Protein AF-A0A135S7C6-F1 (afdb_monomer_lite)

Radius of gyration: 35.67 Å; chains: 1; bounding box: 82×83×127 Å

Sequence (512 aa):
MIELTESDAQELVSLLWGPPKLNAYGHVGRSLARGPCGTSAYTNYCHRQWGLIAGYFNGHYIALNSLAELSSLIQYLLKTDAITRDQMDAYFESNKRQVLDQKAVDTTINLTLRLLLMLRFGPVEGEESLDHYLPWDSGSLKDCVRAHLEDSPHLNIGGIRFPKSFNAWSLVTIGGIKIELTDNLADHLLLIEDENDLRVLIFHHVSFLRCHQRRVMELLADNSFYPQGFLKETEDTLQLLFPEAEFGGLGCSKRRRSSWLQKLLSKQPCLPADWRLGASGTLHAEARRIERFNFWRNRLVVLKQAYDDATPRTLSQWWYDRRNRVIWCTFWLAILVLVLGALTQLQNDVGNGTEASDDSTQMTSQHPLLSKNSKKGPTQHIAAEENPRTDDSQDTKPIRRTWHTKCGAKPCRPSGAEDQRRPNWSLHENARVRTNVSECGGTSGFFNGALRCGSALAEVQQQQHKALWLSTQKPQSRCLGWTLTLLRLRLRPLEPFSDLGALVAAFSVTWD

Organism: NCBI:txid703756

Secondary structure (DSSP, 8-state):
-----HHHHHHHHHHHH-S----------S-GGGSSP--HHHHHHHHHHHHHHHHTTTTTT---SSHHHHHHHHHHHHH-TT-BHHHHHHHHHHH-SS---HHHHHHHHHHHHHHHH-S-BS--TT-S-GGG-B---SSBHHHHHHHHHH----------B--TT-SHHHHHHTT--EEEEES-GGGTT-EEE-SS-EEEEEE--HHHHHHHHHHHHHH-TTT-SSPTTHHHHHHHHHHHHS-HHHHSSSSTTHHHHHHHHHHHHHH-TT----GGGGGS----TTTTBGGG-SSSHHHHHHHHHHHHH----SHHHHHH--S-HHHHHHHHHHHHHHHHHHHHHHHHHHHHHSTTSS-------------------------------------PPP-----------PPPP--------------------------------------------S-SSSSSSSSSSSS-------GGGHHHHHTT---SPPPPP--HHHHHHHHHTT--

Foldseek 3Di:
DDQCDLVLLVVLVCLQQNDQPPPPPPDPDPQPLPHGQPCVLLSLVLNVLCCQLCVVPVNQQALDPDSVVLSVVLVVLLVDQWDAPVNLVVVSVVPDPDDHDVRSSQSNVQSSCCSNPLARADDGPPDPCRPGHQYRPTTGLLVSLCCLLQVDDDDPDFDDFDDLCQAQVLCCQQLVEAEDEGSHPSQALPWDDDPPHIYGYHHFSLSCLVSNVVRSCVSCVPRDSDDPCSSVLSLLVLLSHQPLVQLPPDDDNSCVNVVVVVVNCVVPPSGNGDSCSNVSHHDDRVCRTLVVRNRCSVSVVVSVVSSVPRDDPDPSSLVVDCVDVVVSVVVVVVVVVVVVVVVVVVVVVVVVVVVPPPPPDDDDDDDDDDDDDDDDDDDDDDDDDDDDDDDDDDDDDDDDDDDDDDPDDDDDDDDDDDDDDDDDDDDDDDDDDDDDDDDDDDDDDDDDDDDDDDDDDDPPPPPPVVVVPPPDDDDDPPPVVPVVVVVVPDDDDDDDDDCPVVVVVVVVVPPD

pLDDT: mean 71.99, std 25.56, range [25.25, 98.12]

Structure (mmCIF, N/CA/C/O backbone):
data_AF-A0A135S7C6-F1
#
_entry.id   AF-A0A135S7C6-F1
#
loop_
_atom_site.group_PDB
_atom_site.id
_atom_site.type_symbol
_atom_site.label_atom_id
_atom_site.label_alt_id
_atom_site.label_comp_id
_atom_site.label_asym_id
_atom_site.label_entity_id
_atom_site.label_seq_id
_atom_site.pdbx_PDB_ins_code
_atom_site.Cartn_x
_atom_site.Cartn_y
_atom_site.Cartn_z
_atom_site.occupancy
_atom_site.B_iso_or_equiv
_atom_site.auth_seq_id
_atom_site.auth_comp_id
_atom_site.auth_asym_id
_atom_site.auth_atom_id
_atom_site.pdbx_PDB_model_num
ATOM 1 N N . MET A 1 1 ? -21.216 18.027 16.366 1.00 65.56 1 MET A N 1
ATOM 2 C CA . MET A 1 1 ? -20.475 17.101 15.488 1.00 65.56 1 MET A CA 1
ATOM 3 C C . MET A 1 1 ? -19.111 16.900 16.119 1.00 65.56 1 MET A C 1
ATOM 5 O O . MET A 1 1 ? -18.513 17.894 16.508 1.00 65.56 1 MET A O 1
ATOM 9 N N . ILE A 1 2 ? -18.682 15.657 16.333 1.00 77.38 2 ILE A N 1
ATOM 10 C CA . ILE A 1 2 ? -17.368 15.378 16.925 1.00 77.38 2 ILE A CA 1
ATOM 11 C C . ILE A 1 2 ? -16.341 15.510 15.801 1.00 77.38 2 ILE A C 1
ATOM 13 O O . ILE A 1 2 ? -16.316 14.692 14.881 1.00 77.38 2 ILE A O 1
ATOM 17 N N . GLU A 1 3 ? -15.546 16.572 15.839 1.00 85.75 3 GLU A N 1
ATOM 18 C CA . GLU A 1 3 ? -14.396 16.725 14.951 1.00 85.75 3 GLU A CA 1
ATOM 19 C C . GLU A 1 3 ? -13.206 15.986 15.562 1.00 85.75 3 GLU A C 1
ATOM 21 O O . GLU A 1 3 ? -12.926 16.140 16.750 1.00 85.75 3 GLU A O 1
ATOM 26 N N . LEU A 1 4 ? -12.515 15.174 14.759 1.00 88.50 4 LEU A N 1
ATOM 27 C CA . LEU A 1 4 ? -11.246 14.581 15.164 1.00 88.50 4 LEU A CA 1
ATOM 28 C C . LEU A 1 4 ? -10.189 15.689 15.133 1.00 88.50 4 LEU A C 1
ATOM 30 O O . LEU A 1 4 ? -9.843 16.186 14.063 1.00 88.50 4 LEU A O 1
ATOM 34 N N . THR A 1 5 ? -9.690 16.109 16.292 1.00 91.81 5 THR A N 1
ATOM 35 C CA . THR A 1 5 ? -8.615 17.102 16.359 1.00 91.81 5 THR A CA 1
ATOM 36 C C . THR A 1 5 ? -7.255 16.449 16.108 1.00 91.81 5 THR A C 1
ATOM 38 O O . THR A 1 5 ? -7.086 15.229 16.170 1.00 91.81 5 THR A O 1
ATOM 41 N N . GLU A 1 6 ? -6.235 17.261 15.830 1.00 89.38 6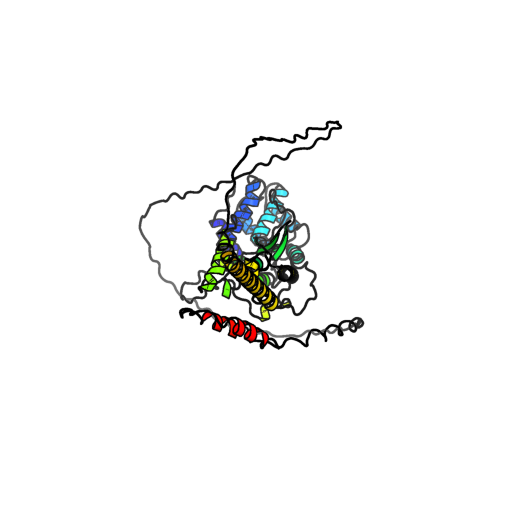 GLU A N 1
ATOM 42 C CA . GLU A 1 6 ? -4.860 16.764 15.692 1.00 89.38 6 GLU A CA 1
ATOM 43 C C . GLU A 1 6 ? -4.355 16.091 16.980 1.00 89.38 6 GLU A C 1
ATOM 45 O O . GLU A 1 6 ? -3.629 15.099 16.914 1.00 89.38 6 GLU A O 1
ATOM 50 N N . SER A 1 7 ? -4.777 16.591 18.148 1.00 90.62 7 SER A N 1
ATOM 51 C CA . SER A 1 7 ? -4.456 15.988 19.447 1.00 90.62 7 SER A CA 1
ATOM 52 C C . SER A 1 7 ? -5.043 14.584 19.564 1.00 90.62 7 SER A C 1
ATOM 54 O O . SER A 1 7 ? -4.368 13.667 20.023 1.00 90.62 7 SER A O 1
ATOM 56 N N . ASP A 1 8 ? -6.268 14.395 19.083 1.00 91.00 8 ASP A N 1
ATOM 57 C CA . ASP A 1 8 ? -6.970 13.115 19.155 1.00 91.00 8 ASP A CA 1
ATOM 58 C C . ASP A 1 8 ? -6.323 12.063 18.255 1.00 91.00 8 ASP A C 1
ATOM 60 O O . ASP A 1 8 ? -6.111 10.916 18.648 1.00 91.00 8 ASP A O 1
ATOM 64 N N . ALA A 1 9 ? -5.927 12.460 17.045 1.00 90.69 9 ALA A N 1
ATOM 65 C CA . ALA A 1 9 ? -5.184 11.576 16.159 1.00 90.69 9 ALA A CA 1
ATOM 66 C C . ALA A 1 9 ? -3.809 11.202 16.747 1.00 90.69 9 ALA A C 1
ATOM 68 O O . ALA A 1 9 ? -3.354 10.066 16.591 1.00 90.69 9 ALA A O 1
ATOM 69 N N . GLN A 1 10 ? -3.150 12.125 17.459 1.00 89.81 10 GLN A N 1
ATOM 70 C CA . GLN A 1 10 ? -1.916 11.838 18.197 1.00 89.81 10 GLN A CA 1
ATOM 71 C C . GLN A 1 10 ? -2.148 10.926 19.409 1.00 89.81 10 GLN A C 1
ATOM 73 O O . GLN A 1 10 ? -1.293 10.086 19.710 1.00 89.81 10 GLN A O 1
ATOM 78 N N . GLU A 1 11 ? -3.294 11.038 20.079 1.00 91.06 11 GLU A N 1
ATOM 79 C CA . GLU A 1 11 ? -3.702 10.124 21.145 1.00 91.06 11 GLU A CA 1
ATOM 80 C C . GLU A 1 11 ? -3.913 8.710 20.594 1.00 91.06 11 GLU A C 1
ATOM 82 O O . GLU A 1 11 ? -3.349 7.765 21.139 1.00 91.06 11 GLU A O 1
ATOM 87 N N . LEU A 1 12 ? -4.607 8.556 19.461 1.00 91.31 12 LEU A N 1
ATOM 88 C CA . LEU A 1 12 ? -4.783 7.261 18.789 1.00 91.31 12 LEU A CA 1
ATOM 89 C C . LEU A 1 12 ? -3.444 6.640 18.375 1.00 91.31 12 LEU A C 1
ATOM 91 O O . LEU A 1 12 ? -3.192 5.458 18.612 1.00 91.31 12 LEU A O 1
ATOM 95 N N . VAL A 1 13 ? -2.541 7.443 17.814 1.00 91.38 13 VAL A N 1
ATOM 96 C CA . VAL A 1 13 ? -1.159 7.030 17.525 1.00 91.38 13 VAL A CA 1
ATOM 97 C C . VAL A 1 13 ? -0.450 6.549 18.794 1.00 91.38 13 VAL A C 1
ATOM 99 O O . VAL A 1 13 ? 0.225 5.517 18.778 1.00 91.38 13 VAL A O 1
ATOM 102 N N . SER A 1 14 ? -0.614 7.277 19.899 1.00 90.44 14 SER A N 1
ATOM 103 C CA . SER A 1 14 ? 0.000 6.947 21.187 1.00 90.44 14 SER A CA 1
ATOM 104 C C . SER A 1 14 ? -0.619 5.706 21.826 1.00 90.44 14 SER A C 1
ATOM 106 O O . SER A 1 14 ? 0.081 4.925 22.470 1.00 90.44 14 SER A O 1
ATOM 108 N N . LEU A 1 15 ? -1.908 5.474 21.608 1.00 90.81 15 LEU A N 1
ATOM 109 C CA . LEU A 1 15 ? -2.602 4.269 22.025 1.00 90.81 15 LEU A CA 1
ATOM 110 C C . LEU A 1 15 ? -2.025 3.053 21.288 1.00 90.81 15 LEU A C 1
ATOM 112 O O . LEU A 1 15 ? -1.513 2.123 21.919 1.00 90.81 15 LEU A O 1
ATOM 116 N N . LEU A 1 16 ? -2.015 3.109 19.954 1.00 89.88 16 LEU A N 1
ATOM 117 C CA . LEU A 1 16 ? -1.585 2.008 19.092 1.00 89.88 16 LEU A CA 1
ATOM 118 C C . LEU A 1 16 ? -0.085 1.715 19.219 1.00 89.88 16 LEU A C 1
ATOM 120 O O . LEU A 1 16 ? 0.316 0.564 19.392 1.00 89.88 16 LEU A O 1
ATOM 124 N N . TRP A 1 17 ? 0.765 2.744 19.183 1.00 89.31 17 TRP A N 1
ATOM 125 C CA . TRP A 1 17 ? 2.227 2.584 19.077 1.00 89.31 17 TRP A CA 1
ATOM 126 C C . TRP A 1 17 ? 3.032 3.228 20.197 1.00 89.31 17 TRP A C 1
ATOM 128 O O . TRP A 1 17 ? 4.257 3.079 20.252 1.00 89.31 17 TRP A O 1
ATOM 138 N N . GLY A 1 18 ? 2.353 3.858 21.142 1.00 86.25 18 GLY A N 1
ATOM 139 C CA . GLY A 1 18 ? 2.975 4.405 22.335 1.00 86.25 18 GLY A CA 1
ATOM 140 C C . GLY A 1 18 ? 3.359 5.839 22.207 1.00 86.25 18 GLY A C 1
ATOM 141 O O . GLY A 1 18 ? 3.415 6.362 21.093 1.00 86.25 18 GLY A O 1
ATOM 142 N N . PRO A 1 19 ? 3.723 6.451 23.346 1.00 79.56 19 PRO A N 1
ATOM 143 C CA . PRO A 1 19 ? 4.417 7.713 23.281 1.00 79.56 19 PRO A CA 1
ATOM 144 C C . PRO A 1 19 ? 5.621 7.515 22.353 1.00 79.56 19 PRO A C 1
ATOM 146 O O . PRO A 1 19 ? 6.365 6.532 22.518 1.00 79.56 19 PRO A O 1
ATOM 149 N N . PRO A 1 20 ? 5.808 8.389 21.350 1.00 67.56 20 PRO A N 1
ATOM 150 C CA . PRO A 1 20 ? 6.972 8.310 20.493 1.00 67.56 20 PRO A CA 1
ATOM 151 C C . PRO A 1 20 ? 8.184 8.328 21.415 1.00 67.56 20 PRO A C 1
ATOM 153 O O . PRO A 1 20 ? 8.381 9.283 22.166 1.00 67.56 20 PRO A O 1
ATOM 156 N N . LYS A 1 21 ? 8.969 7.242 21.415 1.00 65.94 21 LYS A N 1
ATOM 157 C CA . LYS A 1 21 ? 10.219 7.204 22.172 1.00 65.94 21 LYS A CA 1
ATOM 158 C C . LYS A 1 21 ? 11.074 8.335 21.607 1.00 65.94 21 LYS A C 1
ATOM 160 O O . LYS A 1 21 ? 11.628 8.210 20.512 1.00 65.94 21 LYS A O 1
ATOM 165 N N . LEU A 1 22 ? 11.107 9.457 22.324 1.00 56.66 22 LEU A N 1
ATOM 166 C CA . LEU A 1 22 ? 12.043 10.553 22.134 1.00 56.66 22 LEU A CA 1
ATOM 167 C C . LEU A 1 22 ? 13.410 9.962 22.446 1.00 56.66 22 LEU A C 1
ATOM 169 O O . LEU A 1 22 ? 13.918 10.075 23.557 1.00 56.66 22 LEU A O 1
ATOM 173 N N . ASN A 1 23 ? 13.977 9.230 21.490 1.00 52.41 23 ASN A N 1
ATOM 174 C CA . ASN A 1 23 ? 15.356 8.812 21.589 1.00 52.41 23 ASN A CA 1
ATOM 175 C C . ASN A 1 23 ? 16.151 10.108 21.696 1.00 52.41 23 ASN A C 1
ATOM 177 O O . ASN A 1 23 ? 16.153 10.910 20.759 1.00 52.41 23 ASN A O 1
ATOM 181 N N . ALA A 1 24 ? 16.725 10.327 22.879 1.00 44.91 24 ALA A N 1
ATOM 182 C CA . ALA A 1 24 ? 17.526 11.484 23.207 1.00 44.91 24 ALA A CA 1
ATOM 183 C C . ALA A 1 24 ? 18.484 11.753 22.045 1.00 44.91 24 ALA A C 1
ATOM 185 O O . ALA A 1 24 ? 19.260 10.883 21.644 1.00 44.91 24 ALA A O 1
ATOM 186 N N . TYR A 1 25 ? 18.353 12.939 21.455 1.00 44.88 25 TYR A N 1
ATOM 187 C CA . TYR A 1 25 ? 19.197 13.439 20.382 1.00 44.88 25 TYR A CA 1
ATOM 188 C C . TYR A 1 25 ? 20.646 13.502 20.877 1.00 44.88 25 TYR A C 1
ATOM 190 O O . TYR A 1 25 ? 21.103 14.510 21.401 1.00 44.88 25 TYR A O 1
ATOM 198 N N . GLY A 1 26 ? 21.361 12.394 20.736 1.00 42.44 26 GLY A N 1
ATOM 199 C CA . GLY A 1 26 ? 22.719 12.229 21.226 1.00 42.44 26 GLY A CA 1
ATOM 200 C C . GLY A 1 26 ? 23.476 11.235 20.363 1.00 42.44 26 GLY A C 1
ATOM 201 O O . GLY A 1 26 ? 23.952 10.236 20.870 1.00 42.44 26 GLY A O 1
ATOM 202 N N . HIS A 1 27 ? 23.468 11.443 19.045 1.00 40.47 27 HIS A N 1
ATOM 203 C CA . HIS A 1 27 ? 24.620 11.286 18.148 1.00 40.47 27 HIS A CA 1
ATOM 204 C C . HIS A 1 27 ? 24.149 11.356 16.692 1.00 40.47 27 HIS A C 1
ATOM 206 O O . HIS A 1 27 ? 23.507 10.459 16.145 1.00 40.47 27 HIS A O 1
ATOM 212 N N . VAL A 1 28 ? 24.494 12.474 16.057 1.00 42.78 28 VAL A N 1
ATOM 213 C CA . VAL A 1 28 ? 24.327 12.733 14.630 1.00 42.78 28 VAL A CA 1
ATOM 214 C C . VAL A 1 28 ? 25.252 11.791 13.859 1.00 42.78 28 VAL A C 1
ATOM 216 O O . VAL A 1 28 ? 26.436 12.057 13.684 1.00 42.78 28 VAL A O 1
ATOM 219 N N . GLY A 1 29 ? 24.701 10.669 13.403 1.00 41.97 29 GLY A N 1
ATOM 220 C CA . GLY A 1 29 ? 25.396 9.685 12.578 1.00 41.97 29 GLY A CA 1
ATOM 221 C C . GLY A 1 29 ? 24.482 9.113 11.499 1.00 41.97 29 GLY A C 1
ATOM 222 O O . GLY A 1 29 ? 24.050 7.977 11.617 1.00 41.97 29 GLY A O 1
ATOM 223 N N . ARG A 1 30 ? 24.157 9.931 10.484 1.00 47.66 30 ARG A N 1
ATOM 224 C CA . ARG A 1 30 ? 23.718 9.626 9.091 1.00 47.66 30 ARG A CA 1
ATOM 225 C C . ARG A 1 30 ? 22.837 8.396 8.771 1.00 47.66 30 ARG A C 1
ATOM 227 O O . ARG A 1 30 ? 22.712 8.063 7.598 1.00 47.66 30 ARG A O 1
ATOM 234 N N . SER A 1 31 ? 22.161 7.754 9.717 1.00 45.41 31 SER A N 1
ATOM 235 C CA . SER A 1 31 ? 21.144 6.743 9.410 1.00 45.41 31 SER A CA 1
ATOM 236 C C . SER A 1 31 ? 19.753 7.354 9.560 1.00 45.41 31 SER A C 1
ATOM 238 O O . SER A 1 31 ? 19.087 7.210 10.583 1.00 45.41 31 SER A O 1
ATOM 240 N N . LEU A 1 32 ? 19.304 8.051 8.510 1.00 48.88 32 LEU A N 1
ATOM 241 C CA . LEU A 1 32 ? 17.933 8.574 8.383 1.00 48.88 32 LEU A CA 1
ATOM 242 C C . LEU A 1 32 ? 16.857 7.467 8.470 1.00 48.88 32 LEU A C 1
ATOM 244 O O . LEU A 1 32 ? 15.676 7.769 8.618 1.00 48.88 32 LEU A O 1
ATOM 248 N N . ALA A 1 33 ? 17.253 6.191 8.434 1.00 50.34 33 ALA A N 1
ATOM 249 C CA . ALA A 1 33 ? 16.359 5.041 8.473 1.00 50.34 33 ALA A CA 1
ATOM 250 C C . ALA A 1 33 ? 15.865 4.647 9.884 1.00 50.34 33 ALA A C 1
ATOM 252 O O . ALA A 1 33 ? 14.902 3.889 9.983 1.00 50.34 33 ALA A O 1
ATOM 253 N N . ARG A 1 34 ? 16.473 5.141 10.980 1.00 54.03 34 ARG A N 1
ATOM 254 C CA . ARG A 1 34 ? 16.130 4.724 12.366 1.00 54.03 34 ARG A CA 1
ATOM 255 C C . ARG A 1 34 ? 15.598 5.837 13.282 1.00 54.03 34 ARG A C 1
ATOM 257 O O . ARG A 1 34 ? 15.633 5.696 14.502 1.00 54.03 34 ARG A O 1
ATOM 264 N N . GLY A 1 35 ? 15.084 6.930 12.720 1.00 55.41 35 GLY A N 1
ATOM 265 C CA . GLY A 1 35 ? 14.368 7.950 13.500 1.00 55.41 35 GLY A CA 1
ATOM 266 C C . GLY A 1 35 ? 12.994 7.464 14.008 1.00 55.41 35 GLY A C 1
ATOM 267 O O . GLY A 1 35 ? 12.438 6.520 13.429 1.00 55.41 35 GLY A O 1
ATOM 268 N N . PRO A 1 36 ? 12.418 8.101 15.054 1.00 61.16 36 PRO A N 1
ATOM 269 C CA . PRO A 1 36 ? 11.057 7.814 15.539 1.00 61.16 36 PRO A CA 1
ATOM 270 C C . PRO A 1 36 ? 10.068 7.779 14.368 1.00 61.16 36 PRO A C 1
ATOM 272 O O . PRO A 1 36 ? 10.239 8.560 13.435 1.00 61.16 36 PRO A O 1
ATOM 275 N N . CYS A 1 37 ? 9.111 6.838 14.344 1.00 66.56 37 CYS A N 1
ATOM 276 C CA . CYS A 1 37 ? 8.153 6.706 13.234 1.00 66.56 37 CYS A CA 1
ATOM 277 C C . CYS A 1 37 ? 7.523 8.066 12.919 1.00 66.56 37 CYS A C 1
ATOM 279 O O . CYS A 1 37 ? 7.051 8.738 13.829 1.00 66.56 37 CYS A O 1
ATOM 281 N N . GLY A 1 38 ? 7.546 8.490 11.654 1.00 77.44 38 GLY A N 1
ATOM 282 C CA . GLY A 1 38 ? 6.842 9.704 11.260 1.00 77.44 38 GLY A CA 1
ATOM 283 C C . GLY A 1 38 ? 5.360 9.371 11.208 1.00 77.44 38 GLY A C 1
ATOM 284 O O . GLY A 1 38 ? 4.932 8.679 10.296 1.00 77.44 38 GLY A O 1
ATOM 285 N N . THR A 1 39 ? 4.582 9.796 12.193 1.00 86.00 39 THR A N 1
ATOM 286 C CA . THR A 1 39 ? 3.170 9.395 12.308 1.00 86.00 39 THR A CA 1
ATOM 287 C C . THR A 1 39 ? 2.233 10.280 11.494 1.00 86.00 39 THR A C 1
ATOM 289 O O . THR A 1 39 ? 1.066 9.946 11.351 1.00 86.00 39 THR A O 1
ATOM 292 N N . SER A 1 40 ? 2.740 11.356 10.884 1.00 89.81 40 SER A N 1
ATOM 293 C CA . SER A 1 40 ? 1.931 12.335 10.151 1.00 89.81 40 SER A CA 1
ATOM 294 C C . SER A 1 40 ? 1.114 11.729 9.008 1.00 89.81 40 SER A C 1
ATOM 296 O O . SER A 1 40 ? -0.039 12.108 8.829 1.00 89.81 40 SER A O 1
ATOM 298 N N . ALA A 1 41 ? 1.664 10.781 8.242 1.00 90.31 41 ALA A N 1
ATOM 299 C CA . ALA A 1 41 ? 0.920 10.121 7.165 1.00 90.31 41 ALA A CA 1
ATOM 300 C C . ALA A 1 41 ? -0.298 9.353 7.712 1.00 90.31 41 ALA A C 1
ATOM 302 O O . ALA A 1 41 ? -1.391 9.454 7.158 1.00 90.31 41 ALA A O 1
ATOM 303 N N . TYR A 1 42 ? -0.123 8.668 8.846 1.00 92.75 42 TYR A N 1
ATOM 304 C CA . TYR A 1 42 ? -1.196 7.942 9.516 1.00 92.75 42 TYR A CA 1
ATOM 305 C C . TYR A 1 42 ? -2.199 8.879 10.202 1.00 92.75 42 TYR A C 1
ATOM 307 O O . TYR A 1 42 ? -3.396 8.692 10.053 1.00 92.75 42 TYR A O 1
ATOM 315 N N . THR A 1 43 ? -1.748 9.941 10.873 1.00 92.56 43 THR A N 1
ATOM 316 C CA . THR A 1 43 ? -2.639 10.968 11.440 1.00 92.56 43 THR A CA 1
ATOM 317 C C . THR A 1 43 ? -3.563 11.555 10.371 1.00 92.56 43 THR A C 1
ATOM 319 O O . THR A 1 43 ? -4.772 11.646 10.564 1.00 92.56 43 THR A O 1
ATOM 322 N N . ASN A 1 44 ? -3.018 11.877 9.197 1.00 92.31 44 ASN A N 1
ATOM 323 C CA . ASN A 1 44 ? -3.825 12.342 8.073 1.00 92.31 44 ASN A CA 1
ATOM 324 C C . ASN A 1 44 ? -4.778 11.266 7.540 1.00 92.31 44 ASN A C 1
ATOM 326 O O . ASN A 1 44 ? -5.896 11.588 7.145 1.00 92.31 44 ASN A O 1
ATOM 330 N N . TYR A 1 45 ? -4.359 9.998 7.531 1.00 93.69 45 TYR A N 1
ATOM 331 C CA . TYR A 1 45 ? -5.256 8.886 7.228 1.00 93.69 45 TYR A CA 1
ATOM 332 C C . TYR A 1 45 ? -6.429 8.827 8.218 1.00 93.69 45 TYR A C 1
ATOM 334 O O . TYR A 1 45 ? -7.572 8.735 7.773 1.00 93.69 45 TYR A O 1
ATOM 342 N N . CYS A 1 46 ? -6.182 8.978 9.524 1.00 93.69 46 CYS A N 1
ATOM 343 C CA . CYS A 1 46 ? -7.238 9.016 10.537 1.00 93.69 46 CYS A CA 1
ATOM 344 C C . CYS A 1 46 ? -8.241 10.141 10.274 1.00 93.69 46 CYS A C 1
ATOM 346 O O . CYS A 1 46 ? -9.442 9.886 10.238 1.00 93.69 46 CYS A O 1
ATOM 348 N N . HIS A 1 47 ? -7.753 11.359 10.013 1.00 92.44 47 HIS A N 1
ATOM 349 C CA . HIS A 1 47 ? -8.600 12.506 9.664 1.00 92.44 47 HIS A CA 1
ATOM 350 C C . HIS A 1 47 ? -9.459 12.240 8.430 1.00 92.44 47 HIS A C 1
ATOM 352 O O . HIS A 1 47 ? -10.648 12.554 8.427 1.00 92.44 47 HIS A O 1
ATOM 358 N N . ARG A 1 48 ? -8.889 11.619 7.390 1.00 91.38 48 ARG A N 1
ATOM 359 C CA . ARG A 1 48 ? -9.645 11.256 6.185 1.00 91.38 48 ARG A CA 1
ATOM 360 C C . ARG A 1 48 ? -10.713 10.213 6.463 1.00 91.38 48 ARG A C 1
ATOM 362 O O . ARG A 1 48 ? -11.848 10.422 6.061 1.00 91.38 48 ARG A O 1
ATOM 369 N N . GLN A 1 49 ? -10.372 9.106 7.120 1.00 92.12 49 GLN A N 1
ATOM 370 C CA . GLN A 1 49 ? -11.350 8.053 7.411 1.00 92.12 49 GLN A CA 1
ATOM 371 C C . GLN A 1 49 ? -12.461 8.570 8.323 1.00 92.12 49 GLN A C 1
ATOM 373 O O . GLN A 1 49 ? -13.630 8.277 8.085 1.00 92.12 49 GLN A O 1
ATOM 378 N N . TRP A 1 50 ? -12.115 9.407 9.304 1.00 91.88 50 TRP A N 1
ATOM 379 C CA . TRP A 1 50 ? -13.098 10.097 10.128 1.00 91.88 50 TRP A CA 1
ATOM 380 C C . TRP A 1 50 ? -13.992 11.007 9.286 1.00 91.88 50 TRP A C 1
ATOM 382 O O . TRP A 1 50 ? -15.206 10.894 9.359 1.00 91.88 50 TRP A O 1
ATOM 392 N N . GLY A 1 51 ? -13.429 11.865 8.433 1.00 90.00 51 GLY A N 1
ATOM 393 C CA . GLY A 1 51 ? -14.211 12.748 7.564 1.00 90.00 51 GLY A CA 1
ATOM 394 C C . GLY A 1 51 ? -15.116 11.994 6.584 1.00 90.00 51 GLY A C 1
ATOM 395 O O . GLY A 1 51 ? -16.263 12.386 6.389 1.00 90.00 51 GLY A O 1
ATOM 396 N N . LEU A 1 52 ? -14.629 10.889 6.014 1.00 87.62 52 LEU A N 1
ATOM 397 C CA . LEU A 1 52 ? -15.393 10.038 5.100 1.00 87.62 52 LEU A CA 1
ATOM 398 C C . LEU A 1 52 ? -16.570 9.363 5.804 1.00 87.62 52 LEU A C 1
ATOM 400 O O . LEU A 1 52 ? -17.667 9.352 5.264 1.00 87.62 52 LEU A O 1
ATOM 404 N N . ILE A 1 53 ? -16.360 8.828 7.006 1.00 88.00 53 ILE A N 1
ATOM 405 C CA . ILE A 1 53 ? -17.371 8.009 7.682 1.00 88.00 53 ILE A CA 1
ATOM 406 C C . ILE A 1 53 ? -18.277 8.849 8.594 1.00 88.00 53 ILE A C 1
ATOM 408 O O . ILE A 1 53 ? -19.493 8.686 8.591 1.00 88.00 53 ILE A O 1
ATOM 412 N N . ALA A 1 54 ? -17.706 9.785 9.353 1.00 82.31 54 ALA A N 1
ATOM 413 C CA . ALA A 1 54 ? -18.440 10.667 10.262 1.00 82.31 54 ALA A CA 1
ATOM 414 C C . ALA A 1 54 ? -19.097 11.847 9.538 1.00 82.31 54 ALA A C 1
ATOM 416 O O . ALA A 1 54 ? -20.195 12.277 9.905 1.00 82.31 54 ALA A O 1
ATOM 417 N N . GLY A 1 55 ? -18.405 12.399 8.536 1.00 72.19 55 GLY A N 1
ATOM 418 C CA . GLY A 1 55 ? -18.785 13.648 7.878 1.00 72.19 55 GLY A CA 1
ATOM 419 C C . GLY A 1 55 ? -19.909 13.495 6.856 1.00 72.19 55 GLY A C 1
ATOM 420 O O . GLY A 1 55 ? -20.741 14.393 6.752 1.00 72.19 55 GLY A O 1
ATOM 421 N N . TYR A 1 56 ? -19.993 12.359 6.154 1.00 67.75 56 TYR A N 1
ATOM 422 C CA . TYR A 1 56 ? -21.001 12.144 5.102 1.00 67.75 56 TYR A CA 1
ATOM 423 C C . TYR A 1 56 ? -22.448 12.126 5.612 1.00 67.75 56 TYR A C 1
ATOM 425 O O . TYR A 1 56 ? -23.378 12.350 4.842 1.00 67.75 56 TYR A O 1
ATOM 433 N N . PHE A 1 57 ? -22.650 11.923 6.915 1.00 62.69 57 PHE A N 1
ATOM 434 C CA . PHE A 1 57 ? -23.973 11.690 7.485 1.00 62.69 57 PHE A CA 1
ATOM 435 C C . PHE A 1 57 ? -24.416 12.714 8.538 1.00 62.69 57 PHE A C 1
ATOM 437 O O . PHE A 1 57 ? -25.181 12.382 9.447 1.00 62.69 57 PHE A O 1
ATOM 444 N N . ASN A 1 58 ? -23.917 13.953 8.477 1.00 63.81 58 ASN A N 1
ATOM 445 C CA . ASN A 1 58 ? -24.205 14.996 9.476 1.00 63.81 58 ASN A CA 1
ATOM 446 C C . ASN A 1 58 ? -23.908 14.563 10.935 1.00 63.81 58 ASN A C 1
ATOM 448 O O . ASN A 1 58 ? -24.454 15.132 11.880 1.00 63.81 58 ASN A O 1
ATOM 452 N N . GLY A 1 59 ? -23.037 13.566 11.140 1.00 61.09 59 GLY A N 1
ATOM 453 C CA . GLY A 1 59 ? -22.713 13.013 12.457 1.00 61.09 59 GLY A CA 1
ATOM 454 C C . GLY A 1 59 ? -23.794 12.130 13.098 1.00 61.09 59 GLY A C 1
ATOM 455 O O . GLY A 1 59 ? -23.645 11.787 14.266 1.00 61.09 59 GLY A O 1
ATOM 456 N N . HIS A 1 60 ? -24.859 11.749 12.382 1.00 65.38 60 HIS A N 1
ATOM 457 C CA . HIS A 1 60 ? -25.963 10.957 12.949 1.00 65.38 60 HIS A CA 1
ATOM 458 C C . HIS A 1 60 ? -25.746 9.434 12.957 1.00 65.38 60 HIS A C 1
ATOM 460 O O . HIS A 1 60 ? -26.541 8.725 13.563 1.00 65.38 60 HIS A O 1
ATOM 466 N N . TYR A 1 61 ? -24.679 8.930 12.332 1.00 73.38 61 TYR A N 1
ATOM 467 C CA . TYR A 1 61 ? -24.472 7.489 12.119 1.00 73.38 61 TYR A CA 1
ATOM 468 C C . TYR A 1 61 ? -23.160 6.958 12.700 1.00 73.38 61 TYR A C 1
ATOM 470 O O . TYR A 1 61 ? -22.680 5.908 12.294 1.00 73.38 61 TYR A O 1
ATOM 478 N N . ILE A 1 62 ? -22.562 7.655 13.664 1.00 81.00 62 ILE A N 1
ATOM 479 C CA . ILE A 1 62 ? -21.527 7.041 14.496 1.00 81.00 62 ILE A CA 1
ATOM 480 C C . ILE A 1 62 ? -22.103 6.888 15.891 1.00 81.00 62 ILE A C 1
ATOM 482 O O . ILE A 1 62 ? -22.554 7.850 16.506 1.00 81.00 62 ILE A O 1
ATOM 486 N N . ALA A 1 63 ? -22.044 5.670 16.407 1.00 80.75 63 ALA A N 1
ATOM 487 C CA . ALA A 1 63 ? -22.458 5.316 17.748 1.00 80.75 63 ALA A CA 1
ATOM 488 C C . ALA A 1 63 ? -21.473 5.810 18.822 1.00 80.75 63 ALA A C 1
ATOM 490 O O . ALA A 1 63 ? -21.545 5.325 19.939 1.00 80.75 63 ALA A O 1
ATOM 491 N N . LEU A 1 64 ? -20.553 6.740 18.541 1.00 83.62 64 LEU A N 1
ATOM 492 C CA . LEU A 1 64 ? -19.541 7.235 19.481 1.00 83.62 64 LEU A CA 1
ATOM 493 C C . LEU A 1 64 ? -19.919 8.621 19.992 1.00 83.62 64 LEU A C 1
ATOM 495 O O . LEU A 1 64 ? -20.147 9.539 19.209 1.00 83.62 64 LEU A O 1
ATOM 499 N N . ASN A 1 65 ? -19.910 8.789 21.313 1.00 84.19 65 ASN A N 1
ATOM 500 C CA . ASN A 1 65 ? -20.128 10.088 21.956 1.00 84.19 65 ASN A CA 1
ATOM 501 C C . ASN A 1 65 ? -18.819 10.834 22.228 1.00 84.19 65 ASN A C 1
ATOM 503 O O . ASN A 1 65 ? -18.823 12.036 22.489 1.00 84.19 65 ASN A O 1
ATOM 507 N N . SER A 1 66 ? -17.696 10.116 22.232 1.00 87.56 66 SER A N 1
ATOM 508 C CA . SER A 1 66 ? -16.374 10.676 22.488 1.00 87.56 66 SER A CA 1
ATOM 509 C C . SER A 1 66 ? -15.285 9.804 21.875 1.00 87.56 66 SER A C 1
ATOM 511 O O . SER A 1 66 ? -15.487 8.624 21.588 1.00 87.56 66 SER A O 1
ATOM 513 N N . LEU A 1 67 ? -14.094 10.370 21.730 1.00 86.88 67 LEU A N 1
ATOM 514 C CA . LEU A 1 67 ? -12.920 9.625 21.281 1.00 86.88 67 LEU A CA 1
ATOM 515 C C . LEU A 1 67 ? -12.379 8.667 22.341 1.00 86.88 67 LEU A C 1
ATOM 517 O O . LEU A 1 67 ? -11.770 7.661 21.995 1.00 86.88 67 LEU A O 1
ATOM 521 N N . ALA A 1 68 ? -12.675 8.908 23.620 1.00 89.75 68 ALA A N 1
ATOM 522 C CA . ALA A 1 68 ? -12.384 7.949 24.680 1.00 89.75 68 ALA A CA 1
ATOM 523 C C . ALA A 1 68 ? -13.145 6.624 24.473 1.00 89.75 68 ALA A C 1
ATOM 525 O O . ALA A 1 68 ? -12.604 5.553 24.760 1.00 89.75 68 ALA A O 1
ATOM 526 N N . GLU A 1 69 ? -14.370 6.672 23.926 1.00 90.69 69 GLU A N 1
ATOM 527 C CA . GLU A 1 69 ? -15.115 5.466 23.536 1.00 90.69 69 GLU A CA 1
ATOM 528 C C . GLU A 1 69 ? -14.425 4.735 22.372 1.00 90.69 69 GLU A C 1
ATOM 530 O O . GLU A 1 69 ? -14.275 3.516 22.437 1.00 90.69 69 GLU A O 1
ATOM 535 N N . LEU A 1 70 ? -13.918 5.458 21.361 1.00 92.25 70 LEU A N 1
ATOM 536 C CA . LEU A 1 70 ? -13.134 4.859 20.269 1.00 92.25 70 LEU A CA 1
ATOM 537 C C . LEU A 1 70 ? -11.865 4.184 20.803 1.00 92.25 70 LEU A C 1
ATOM 539 O O . LEU A 1 70 ? -11.585 3.033 20.476 1.00 92.25 70 LEU A O 1
ATOM 543 N N . SER A 1 71 ? -11.115 4.876 21.661 1.00 92.25 71 SER A N 1
ATOM 544 C CA . SER A 1 7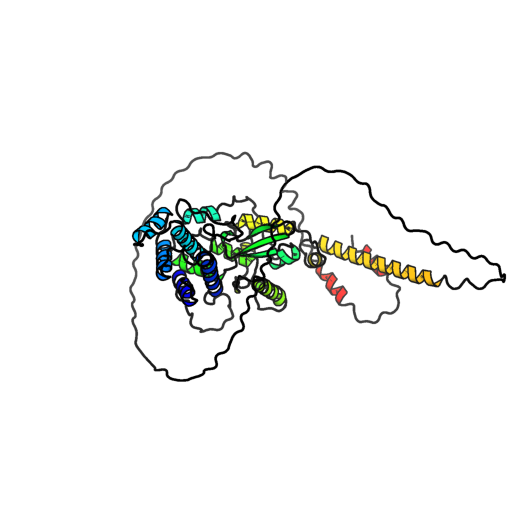1 ? -9.923 4.332 22.313 1.00 92.25 71 SER A CA 1
ATOM 545 C C . SER A 1 71 ? -10.242 3.083 23.137 1.00 92.25 71 SER A C 1
ATOM 547 O O . SER A 1 71 ? -9.498 2.105 23.085 1.00 92.25 71 SER A O 1
ATOM 549 N N . SER A 1 72 ? -11.368 3.074 23.856 1.00 93.44 72 SER A N 1
ATOM 550 C CA . SER A 1 72 ? -11.829 1.910 24.625 1.00 93.44 72 SER A CA 1
ATOM 551 C C . SER A 1 72 ? -12.179 0.734 23.719 1.00 93.44 72 SER A C 1
ATOM 553 O O . SER A 1 72 ? -11.818 -0.400 24.028 1.00 93.44 72 SER A O 1
ATOM 555 N N . LEU A 1 73 ? -12.817 1.001 22.580 1.00 94.00 73 LEU A N 1
ATOM 556 C CA . LEU A 1 73 ? -13.159 -0.015 21.593 1.00 94.00 73 LEU A CA 1
ATOM 557 C C . LEU A 1 73 ? -11.913 -0.622 20.940 1.00 94.00 73 LEU A C 1
ATOM 559 O O . LEU A 1 73 ? -11.797 -1.840 20.839 1.00 94.00 73 LEU A O 1
ATOM 563 N N . ILE A 1 74 ? -10.934 0.209 20.574 1.00 93.31 74 ILE A N 1
ATOM 564 C CA . ILE A 1 74 ? -9.635 -0.256 20.070 1.00 93.31 74 ILE A CA 1
ATOM 565 C C . ILE A 1 74 ? -8.929 -1.115 21.124 1.00 93.31 74 ILE A C 1
ATOM 567 O O . ILE A 1 74 ? -8.405 -2.177 20.800 1.00 93.31 74 ILE A O 1
ATOM 571 N N . GLN A 1 75 ? -8.927 -0.700 22.393 1.00 92.06 75 GLN A N 1
ATOM 572 C CA . GLN A 1 75 ? -8.349 -1.507 23.471 1.00 92.06 75 GLN A CA 1
ATOM 573 C C . GLN A 1 75 ? -9.089 -2.830 23.674 1.00 92.06 75 GLN A C 1
ATOM 575 O O . GLN A 1 75 ? -8.446 -3.835 23.969 1.00 92.06 75 GLN A O 1
ATOM 580 N N . TYR A 1 76 ? -10.415 -2.835 23.535 1.00 93.94 76 TYR A N 1
ATOM 581 C CA . TYR A 1 76 ? -11.229 -4.044 23.621 1.00 93.94 76 TYR A CA 1
ATOM 582 C C . TYR A 1 76 ? -10.881 -5.026 22.496 1.00 93.94 76 TYR A C 1
ATOM 584 O O . TYR A 1 76 ? -10.596 -6.192 22.776 1.00 93.94 76 TYR A O 1
ATOM 592 N N . LEU A 1 77 ? -10.784 -4.533 21.255 1.00 92.62 77 LEU A N 1
ATOM 593 C CA . LEU A 1 77 ? -10.338 -5.312 20.097 1.00 92.62 77 LEU A CA 1
ATOM 594 C C . LEU A 1 77 ? -8.931 -5.880 20.313 1.00 92.62 77 LEU A C 1
ATOM 596 O O . LEU A 1 77 ? -8.716 -7.070 20.133 1.00 92.62 77 LEU A O 1
ATOM 600 N N . LEU A 1 78 ? -7.977 -5.056 20.757 1.00 90.06 78 LEU A N 1
ATOM 601 C CA . LEU A 1 78 ? -6.595 -5.494 20.980 1.00 90.06 78 LEU A CA 1
ATOM 602 C C . LEU A 1 78 ? -6.469 -6.558 22.084 1.00 90.06 78 LEU A C 1
ATOM 604 O O . LEU A 1 78 ? -5.553 -7.368 22.038 1.00 90.06 78 LEU A O 1
ATOM 608 N N . LYS A 1 79 ? -7.352 -6.566 23.088 1.00 89.81 79 LYS A N 1
ATOM 609 C CA . LYS A 1 79 ? -7.300 -7.533 24.201 1.00 89.81 79 LYS A CA 1
ATOM 610 C C . LYS A 1 79 ? -7.974 -8.871 23.886 1.00 89.81 79 LYS A C 1
ATOM 612 O O . LYS A 1 79 ? -7.752 -9.830 24.622 1.00 89.81 79 LYS A O 1
ATOM 617 N N . THR A 1 80 ? -8.779 -8.945 22.829 1.00 90.56 80 THR A N 1
ATOM 618 C CA . THR A 1 80 ? -9.643 -10.097 22.535 1.00 90.56 80 THR A CA 1
ATOM 619 C C . THR A 1 80 ? -9.114 -10.857 21.315 1.00 90.56 80 THR A C 1
ATOM 621 O O . THR A 1 80 ? -9.108 -10.313 20.219 1.00 90.56 80 THR A O 1
ATOM 624 N N . ASP A 1 81 ? -8.669 -12.111 21.479 1.00 83.06 81 ASP A N 1
ATOM 625 C CA . ASP A 1 81 ? -8.022 -12.886 20.392 1.00 83.06 81 ASP A CA 1
ATOM 626 C C . ASP A 1 81 ? -8.993 -13.291 19.267 1.00 83.06 81 ASP A C 1
ATOM 628 O O . ASP A 1 81 ? -8.671 -13.208 18.083 1.00 83.06 81 ASP A O 1
ATOM 632 N N . ALA A 1 82 ? -10.210 -13.699 19.634 1.00 89.50 82 ALA A N 1
ATOM 633 C CA . ALA A 1 82 ? -11.198 -14.265 18.717 1.00 89.50 82 ALA A CA 1
ATOM 634 C C . ALA A 1 82 ? -12.487 -13.439 18.701 1.00 89.50 82 ALA A C 1
ATOM 636 O O . ALA A 1 82 ? -13.577 -13.968 18.913 1.00 89.50 82 ALA A O 1
ATOM 637 N N . ILE A 1 83 ? -12.347 -12.129 18.485 1.00 94.50 83 ILE A N 1
ATOM 638 C CA . ILE A 1 83 ? -13.494 -11.224 18.452 1.00 94.50 83 ILE A CA 1
ATOM 639 C C . ILE A 1 83 ? -14.418 -11.567 17.281 1.00 94.50 83 ILE A C 1
ATOM 641 O O . ILE A 1 83 ? -13.963 -11.623 16.136 1.00 94.50 83 ILE A O 1
ATOM 645 N N . THR A 1 84 ? -15.693 -11.820 17.567 1.00 96.19 84 THR A N 1
ATOM 646 C CA . THR A 1 84 ? -16.746 -12.038 16.563 1.00 96.19 84 THR A CA 1
ATOM 647 C C . THR A 1 84 ? -17.606 -10.790 16.391 1.00 96.19 84 THR A C 1
ATOM 649 O O . THR A 1 84 ? -17.545 -9.862 17.204 1.00 96.19 84 THR A O 1
ATOM 652 N N . ARG A 1 85 ? -18.422 -10.760 15.331 1.00 93.62 85 ARG A N 1
ATOM 653 C CA . ARG A 1 85 ? -19.369 -9.662 15.115 1.00 93.62 85 ARG A CA 1
ATOM 654 C C . ARG A 1 85 ? -20.385 -9.563 16.256 1.00 93.62 85 ARG A C 1
ATOM 656 O O . ARG A 1 85 ? -20.482 -8.509 16.871 1.00 93.62 85 ARG A O 1
ATOM 663 N N . ASP A 1 86 ? -20.980 -10.691 16.641 1.00 93.75 86 ASP A N 1
ATOM 664 C CA . ASP A 1 86 ? -21.942 -10.769 17.750 1.00 93.75 86 ASP A CA 1
ATOM 665 C C . ASP A 1 86 ? -21.370 -10.246 19.079 1.00 93.75 86 ASP A C 1
ATOM 667 O O . ASP A 1 86 ? -22.073 -9.628 19.875 1.00 93.75 86 ASP A O 1
ATOM 671 N N . GLN A 1 87 ? -20.075 -10.468 19.340 1.00 94.44 87 GLN A N 1
ATOM 672 C CA . GLN A 1 87 ? -19.413 -9.943 20.539 1.00 94.44 87 GLN A CA 1
ATOM 673 C C . GLN A 1 87 ? -19.259 -8.421 20.501 1.00 94.44 87 GLN A C 1
ATOM 675 O O . GLN A 1 87 ? -19.335 -7.771 21.544 1.00 94.44 87 GLN A O 1
ATOM 680 N N . MET A 1 88 ? -19.045 -7.847 19.315 1.00 93.94 88 MET A N 1
ATOM 681 C CA . MET A 1 88 ? -19.024 -6.397 19.139 1.00 93.94 88 MET A CA 1
ATOM 682 C C . MET A 1 88 ? -20.418 -5.811 19.335 1.00 93.94 88 MET A C 1
ATOM 684 O O . MET A 1 88 ? -20.547 -4.823 20.054 1.00 93.94 88 MET A O 1
ATOM 688 N N . ASP A 1 89 ? -21.451 -6.437 18.774 1.00 91.75 89 ASP A N 1
ATOM 689 C CA . ASP A 1 89 ? -22.836 -6.006 18.976 1.00 91.75 89 ASP A CA 1
ATOM 690 C C . ASP A 1 89 ? -23.205 -6.052 20.469 1.00 91.75 89 ASP A C 1
ATOM 692 O O . ASP A 1 89 ? -23.628 -5.041 21.037 1.00 91.75 89 ASP A O 1
ATOM 696 N N . ALA A 1 90 ? -22.881 -7.152 21.159 1.00 92.75 90 ALA A N 1
ATOM 697 C CA . ALA A 1 90 ? -23.074 -7.285 22.604 1.00 92.75 90 ALA A CA 1
ATOM 698 C C . ALA A 1 90 ? -22.298 -6.232 23.422 1.00 92.75 90 ALA A C 1
ATOM 700 O O . ALA A 1 90 ? -22.804 -5.734 24.430 1.00 92.75 90 ALA A O 1
ATOM 701 N N . TYR A 1 91 ? -21.083 -5.853 22.998 1.00 93.25 91 TYR A N 1
ATOM 702 C CA . TYR A 1 91 ? -20.312 -4.775 23.632 1.00 93.25 91 TYR A CA 1
ATOM 703 C C . TYR A 1 91 ? -21.036 -3.422 23.539 1.00 93.25 91 TYR A C 1
ATOM 705 O O . TYR A 1 91 ? -21.026 -2.640 24.496 1.00 93.25 91 TYR A O 1
ATOM 713 N N . PHE A 1 92 ? -21.667 -3.122 22.399 1.00 91.25 92 PHE A N 1
ATOM 714 C CA . PHE A 1 92 ? -22.443 -1.892 22.244 1.00 91.25 92 PHE A CA 1
ATOM 715 C C . PHE A 1 92 ? -23.733 -1.930 23.065 1.00 91.25 92 PHE A C 1
ATOM 717 O O . PHE A 1 92 ? -24.036 -0.937 23.730 1.00 91.25 92 PHE A O 1
ATOM 724 N N . GLU A 1 93 ? -24.435 -3.063 23.095 1.00 90.69 93 GLU A N 1
ATOM 725 C CA . GLU A 1 93 ? -25.630 -3.255 23.925 1.00 90.69 93 GLU A CA 1
ATOM 726 C C . GLU A 1 93 ? -25.332 -3.084 25.422 1.00 90.69 93 GLU A C 1
ATOM 728 O O . GLU A 1 93 ? -26.099 -2.437 26.136 1.00 90.69 93 GLU A O 1
ATOM 733 N N . SER A 1 94 ? -24.197 -3.598 25.911 1.00 90.50 94 SER A N 1
ATOM 734 C CA . SER A 1 94 ? -23.841 -3.499 27.332 1.00 90.50 94 SER A CA 1
ATOM 735 C C . SER A 1 94 ? -23.398 -2.097 27.749 1.00 90.50 94 SER A C 1
ATOM 737 O O . SER A 1 94 ? -23.610 -1.686 28.893 1.00 90.50 94 SER A O 1
ATOM 739 N N . ASN A 1 95 ? -22.757 -1.356 26.843 1.00 87.81 95 ASN A N 1
ATOM 740 C CA . ASN A 1 95 ? -22.120 -0.082 27.175 1.00 87.81 95 ASN A CA 1
ATOM 741 C C . ASN A 1 95 ? -22.999 1.139 26.874 1.00 87.81 95 ASN A C 1
ATOM 743 O O . ASN A 1 95 ? -22.696 2.239 27.348 1.00 87.81 95 ASN A O 1
ATOM 747 N N . LYS A 1 96 ? -24.088 0.984 26.110 1.00 81.44 96 LYS A N 1
ATOM 748 C CA . LYS A 1 96 ? -24.955 2.095 25.696 1.00 81.44 96 LYS A CA 1
ATOM 749 C C . LYS A 1 96 ? -26.309 2.014 26.391 1.00 81.44 96 LYS A C 1
ATOM 751 O O . LYS A 1 96 ? -26.997 1.008 26.374 1.00 81.44 96 LYS A O 1
ATOM 756 N N . ARG A 1 97 ? -26.718 3.134 26.996 1.00 64.00 97 ARG A N 1
ATOM 757 C CA . ARG A 1 97 ? -28.003 3.256 27.713 1.00 64.00 97 ARG A CA 1
ATOM 758 C C . ARG A 1 97 ? -29.201 3.540 26.797 1.00 64.00 97 ARG A C 1
ATOM 760 O O . ARG A 1 97 ? -30.320 3.619 27.290 1.00 64.00 97 ARG A O 1
ATOM 767 N N . GLN A 1 98 ? -28.973 3.771 25.506 1.00 77.94 98 GLN A N 1
ATOM 768 C CA . GLN A 1 98 ? -30.003 4.143 24.534 1.00 77.94 98 GLN A CA 1
ATOM 769 C C . GLN A 1 98 ? -30.003 3.160 23.367 1.00 77.94 98 GLN A C 1
ATOM 771 O O . GLN A 1 98 ? -28.945 2.663 22.988 1.00 77.94 98 GLN A O 1
ATOM 776 N N . VAL A 1 99 ? -31.192 2.924 22.802 1.00 74.06 99 VAL A N 1
ATOM 777 C CA . VAL A 1 99 ? -31.375 2.148 21.571 1.00 74.06 99 VAL A CA 1
ATOM 778 C C . VAL A 1 99 ? -30.602 2.849 20.458 1.00 74.06 99 VAL A C 1
ATOM 780 O O . VAL A 1 99 ? -30.940 3.970 20.076 1.00 74.06 99 VAL A O 1
ATOM 783 N N . LEU A 1 100 ? -29.531 2.212 19.995 1.00 80.81 100 LEU A N 1
ATOM 784 C CA . LEU A 1 100 ? -28.739 2.687 18.871 1.00 80.81 100 LEU A CA 1
ATOM 785 C C . LEU A 1 100 ? -29.303 2.128 17.569 1.00 80.81 100 LEU A C 1
ATOM 787 O O . LEU A 1 100 ? -29.782 0.999 17.518 1.00 80.81 100 LEU A O 1
ATOM 791 N N . ASP A 1 101 ? -29.207 2.922 16.509 1.00 89.12 101 ASP A N 1
ATOM 792 C CA . ASP A 1 101 ? -29.396 2.427 15.151 1.00 89.12 101 ASP A CA 1
ATOM 793 C C . ASP A 1 101 ? -28.278 1.421 14.824 1.00 89.12 101 ASP A C 1
ATOM 795 O O . ASP A 1 101 ? -27.093 1.748 14.957 1.00 89.12 101 ASP A O 1
ATOM 799 N N . GLN A 1 102 ? -28.641 0.212 14.383 1.00 89.25 102 GLN A N 1
ATOM 800 C CA . GLN A 1 102 ? -27.679 -0.832 14.017 1.00 89.25 102 GLN A CA 1
ATOM 801 C C . GLN A 1 102 ? -26.707 -0.334 12.944 1.00 89.25 102 GLN A C 1
ATOM 803 O O . GLN A 1 102 ? -25.508 -0.596 13.014 1.00 89.25 102 GLN A O 1
ATOM 808 N N . LYS A 1 103 ? -27.182 0.492 12.005 1.00 89.56 103 LYS A N 1
ATOM 809 C CA . LYS A 1 103 ? -26.318 1.081 10.979 1.00 89.56 103 LYS A CA 1
ATOM 810 C C . LYS A 1 103 ? -25.234 1.973 11.588 1.00 89.56 103 LYS A C 1
ATOM 812 O O . LYS A 1 103 ? -24.110 2.009 11.083 1.00 89.56 103 LYS A O 1
ATOM 817 N N . ALA A 1 104 ? -25.539 2.674 12.681 1.00 89.50 104 ALA A N 1
ATOM 818 C CA . ALA A 1 104 ? -24.568 3.508 13.379 1.00 89.50 104 ALA A CA 1
ATOM 819 C C . ALA A 1 104 ? -23.523 2.675 14.136 1.00 89.50 104 ALA A C 1
ATOM 821 O O . ALA A 1 104 ? -22.340 3.037 14.169 1.00 89.50 104 ALA A O 1
ATOM 822 N N . VAL A 1 105 ? -23.942 1.544 14.713 1.00 91.31 105 VAL A N 1
ATOM 823 C CA . VAL A 1 105 ? -23.040 0.549 15.312 1.00 91.31 105 VAL A CA 1
ATOM 824 C C . VAL A 1 105 ? -22.105 -0.010 14.242 1.00 91.31 105 VAL A C 1
ATOM 826 O O . VAL A 1 105 ? -20.885 0.092 14.382 1.00 91.31 105 VAL A O 1
ATOM 829 N N . ASP A 1 106 ? -22.655 -0.472 13.120 1.00 91.69 106 ASP A N 1
ATOM 830 C CA . ASP A 1 106 ? -21.878 -1.067 12.035 1.00 91.69 106 ASP A CA 1
ATOM 831 C C . ASP A 1 106 ? -20.841 -0.100 11.466 1.00 91.69 106 ASP A C 1
ATOM 833 O O . ASP A 1 106 ? -19.671 -0.446 11.288 1.00 91.69 106 ASP A O 1
ATOM 837 N N . THR A 1 107 ? -21.259 1.143 11.243 1.00 91.44 107 THR A N 1
ATOM 838 C CA . THR A 1 107 ? -20.405 2.230 10.761 1.00 91.44 107 THR A CA 1
ATOM 839 C C . THR A 1 107 ? -19.263 2.524 11.738 1.00 91.44 107 THR A C 1
ATOM 841 O O . THR A 1 107 ? -18.119 2.736 11.327 1.00 91.44 107 THR A O 1
ATOM 844 N N . THR A 1 108 ? -19.542 2.475 13.042 1.00 93.06 108 THR A N 1
ATOM 845 C CA . THR A 1 108 ? -18.536 2.670 14.096 1.00 93.06 108 THR A CA 1
ATOM 846 C C . THR A 1 108 ? -17.521 1.537 14.126 1.00 93.06 108 THR A C 1
ATOM 848 O O . THR A 1 108 ? -16.317 1.789 14.238 1.00 93.06 108 THR A O 1
ATOM 851 N N . ILE A 1 109 ? -17.987 0.292 14.003 1.00 94.06 109 ILE A N 1
ATOM 852 C CA . ILE A 1 109 ? -17.114 -0.879 13.926 1.00 94.06 109 ILE A CA 1
ATOM 853 C C . ILE A 1 109 ? -16.210 -0.752 12.697 1.00 94.06 109 ILE A C 1
ATOM 855 O O . ILE A 1 109 ? -14.990 -0.810 12.829 1.00 94.06 109 ILE A O 1
ATOM 859 N N . ASN A 1 110 ? -16.783 -0.472 11.526 1.00 94.12 110 ASN A N 1
ATOM 860 C CA . ASN A 1 110 ? -16.040 -0.332 10.274 1.00 94.12 110 ASN A CA 1
ATOM 861 C C . ASN A 1 110 ? -14.974 0.770 10.346 1.00 94.12 110 ASN A C 1
ATOM 863 O O . ASN A 1 110 ? -13.828 0.541 9.955 1.00 94.12 110 ASN A O 1
ATOM 867 N N . LEU A 1 111 ? -15.308 1.941 10.901 1.00 94.31 111 LEU A N 1
ATOM 868 C CA . LEU A 1 111 ? -14.341 3.015 11.141 1.00 94.31 111 LEU A CA 1
ATOM 869 C C . LEU A 1 111 ? -13.207 2.551 12.058 1.00 94.31 111 LEU A C 1
ATOM 871 O O . LEU A 1 111 ? -12.036 2.752 11.745 1.00 94.31 111 LEU A O 1
ATOM 875 N N . THR A 1 112 ? -13.541 1.901 13.170 1.00 95.31 112 THR A N 1
ATOM 876 C CA . THR A 1 112 ? -12.552 1.433 14.147 1.00 95.31 112 THR A CA 1
ATOM 877 C C . THR A 1 112 ? -11.582 0.432 13.521 1.00 95.31 112 THR A C 1
ATOM 879 O O . THR A 1 112 ? -10.369 0.554 13.694 1.00 95.31 112 THR A O 1
ATOM 882 N N . LEU A 1 113 ? -12.099 -0.513 12.733 1.00 95.69 113 LEU A N 1
ATOM 883 C CA . LEU A 1 113 ? -11.291 -1.502 12.024 1.00 95.69 113 LEU A CA 1
ATOM 884 C C . LEU A 1 113 ? -10.423 -0.867 10.936 1.00 95.69 113 LEU A C 1
ATOM 886 O O . LEU A 1 113 ? -9.242 -1.197 10.839 1.00 95.69 113 LEU A O 1
ATOM 890 N N . ARG A 1 114 ? -10.959 0.091 10.167 1.00 95.44 114 ARG A N 1
ATOM 891 C CA . ARG A 1 114 ? -10.189 0.873 9.183 1.00 95.44 114 ARG A CA 1
ATOM 892 C C . ARG A 1 114 ? -9.022 1.600 9.853 1.00 95.44 114 ARG A C 1
ATOM 894 O O . ARG A 1 114 ? -7.888 1.480 9.402 1.00 95.44 114 ARG A O 1
ATOM 901 N N . LEU A 1 115 ? -9.254 2.282 10.975 1.00 95.06 115 LEU A N 1
ATOM 902 C CA . LEU A 1 115 ? -8.192 2.973 11.716 1.00 95.06 115 LEU A CA 1
ATOM 903 C C . LEU A 1 115 ? -7.138 1.998 12.260 1.00 95.06 115 LEU A C 1
ATOM 905 O O . LEU A 1 115 ? -5.940 2.250 12.126 1.00 95.06 115 LEU A O 1
ATOM 909 N N . LEU A 1 116 ? -7.563 0.877 12.842 1.00 94.81 116 LEU A N 1
ATOM 910 C CA . LEU A 1 116 ? -6.670 -0.106 13.456 1.00 94.81 116 LEU A CA 1
ATOM 911 C C . LEU A 1 116 ? -5.833 -0.885 12.424 1.00 94.81 116 LEU A C 1
ATOM 913 O O . LEU A 1 116 ? -4.645 -1.136 12.652 1.00 94.81 116 LEU A O 1
ATOM 917 N N . LEU A 1 117 ? -6.447 -1.267 11.300 1.00 95.19 117 LEU A N 1
ATOM 918 C CA . LEU A 1 117 ? -5.894 -2.221 10.336 1.00 95.19 117 LEU A CA 1
ATOM 919 C C . LEU A 1 117 ? -5.536 -1.597 8.976 1.00 95.19 117 LEU A C 1
ATOM 921 O O . LEU A 1 117 ? -4.924 -2.249 8.145 1.00 95.19 117 LEU A O 1
ATOM 925 N N . MET A 1 118 ? -5.897 -0.347 8.693 1.00 95.94 118 MET A N 1
ATOM 926 C CA . MET A 1 118 ? -5.722 0.238 7.351 1.00 95.94 118 MET A CA 1
ATOM 927 C C . MET A 1 118 ? -6.259 -0.665 6.223 1.00 95.94 118 MET A C 1
ATOM 929 O O . MET A 1 118 ? -5.720 -0.713 5.117 1.00 95.94 118 MET A O 1
ATOM 933 N N . LEU A 1 119 ? -7.321 -1.408 6.529 1.00 95.81 119 LEU A N 1
ATOM 934 C CA . LEU A 1 119 ? -8.072 -2.248 5.609 1.00 95.81 119 LEU A CA 1
ATOM 935 C C . LEU A 1 119 ? -9.447 -1.620 5.422 1.00 95.81 119 LEU A C 1
ATOM 937 O O . LEU A 1 119 ? -10.041 -1.129 6.383 1.00 95.81 119 LEU A O 1
ATOM 941 N N . ARG A 1 120 ? -9.966 -1.623 4.196 1.00 94.56 120 ARG A N 1
ATOM 942 C CA . ARG A 1 120 ? -11.304 -1.095 3.901 1.00 94.56 120 ARG A CA 1
ATOM 943 C C . ARG A 1 120 ? -12.388 -2.047 4.408 1.00 94.56 120 ARG A C 1
ATOM 945 O O . ARG A 1 120 ? -12.835 -2.904 3.668 1.00 94.56 120 ARG A O 1
ATOM 952 N N . PHE A 1 121 ? -12.830 -1.899 5.653 1.00 94.69 121 PHE A N 1
ATOM 953 C CA . PHE A 1 121 ? -13.976 -2.652 6.178 1.00 94.69 121 PHE A CA 1
ATOM 954 C C . PHE A 1 121 ? -15.301 -1.971 5.850 1.00 94.69 121 PHE A C 1
ATOM 956 O O . PHE A 1 121 ? -15.448 -0.774 6.114 1.00 94.69 121 PHE A O 1
ATOM 963 N N . GLY A 1 122 ? -16.242 -2.754 5.316 1.00 91.00 122 GLY A N 1
ATOM 964 C CA . GLY A 1 122 ? -17.611 -2.347 4.994 1.00 91.00 122 GLY A CA 1
ATOM 965 C C . GLY A 1 122 ? -17.747 -1.225 3.951 1.00 91.00 122 GLY A C 1
ATOM 966 O O . GLY A 1 122 ? -16.784 -0.506 3.662 1.00 91.00 122 GLY A O 1
ATOM 967 N N . PRO A 1 123 ? -18.947 -1.054 3.374 1.00 89.25 123 PRO A N 1
ATOM 968 C CA . PRO A 1 123 ? -19.222 0.037 2.449 1.00 89.25 123 PRO A CA 1
ATOM 969 C C . PRO A 1 123 ? -19.295 1.380 3.187 1.00 89.25 123 PRO A C 1
ATOM 971 O O . PRO A 1 123 ? -19.762 1.462 4.324 1.00 89.25 123 PRO A O 1
ATOM 974 N N . VAL A 1 124 ? -18.861 2.448 2.518 1.00 83.56 124 VAL A N 1
ATOM 975 C CA . VAL A 1 124 ? -19.105 3.834 2.937 1.00 83.56 124 VAL A CA 1
ATOM 976 C C . VAL A 1 124 ? -19.923 4.489 1.840 1.00 83.56 124 VAL A C 1
ATOM 978 O O . VAL A 1 124 ? -19.531 4.471 0.673 1.00 83.56 124 VAL A O 1
ATOM 981 N N . GLU A 1 125 ? -21.084 5.034 2.191 1.00 79.25 125 GLU A N 1
ATOM 982 C CA . GLU A 1 125 ? -21.924 5.709 1.203 1.00 79.25 125 GLU A CA 1
ATOM 983 C C . GLU A 1 125 ? -21.162 6.881 0.571 1.00 79.25 125 GLU A C 1
ATOM 985 O O . GLU A 1 125 ? -20.536 7.681 1.262 1.00 79.25 125 GLU A O 1
ATOM 990 N N . GLY A 1 126 ? -21.201 6.960 -0.761 1.00 76.19 126 GLY A N 1
ATOM 991 C CA . GLY A 1 126 ? -20.460 7.962 -1.532 1.00 76.19 126 GLY A CA 1
ATOM 992 C C . GLY A 1 126 ? -19.025 7.566 -1.902 1.00 76.19 126 GLY A C 1
ATOM 993 O O . GLY A 1 126 ? -18.367 8.314 -2.621 1.00 76.19 126 GLY A O 1
ATOM 994 N N . GLU A 1 127 ? -18.530 6.403 -1.469 1.00 80.50 127 GLU A N 1
ATOM 995 C CA . GLU A 1 127 ? -17.254 5.851 -1.935 1.00 80.50 127 GLU A CA 1
ATOM 996 C C . GLU A 1 127 ? -17.464 5.155 -3.298 1.00 80.50 127 GLU A C 1
ATOM 998 O O . GLU A 1 127 ? -18.135 4.133 -3.386 1.00 80.50 127 GLU A O 1
ATOM 1003 N N . GLU A 1 128 ? -16.906 5.714 -4.382 1.00 69.88 128 GLU A N 1
ATOM 1004 C CA . GLU A 1 128 ? -17.113 5.223 -5.764 1.00 69.88 128 GLU A CA 1
ATOM 1005 C C . GLU A 1 128 ? -16.523 3.820 -6.027 1.00 69.88 128 GLU A C 1
ATOM 1007 O O . GLU A 1 128 ? -16.843 3.185 -7.028 1.00 69.88 128 GLU A O 1
ATOM 1012 N N . SER A 1 129 ? -15.665 3.311 -5.137 1.00 67.12 129 SER A N 1
ATOM 1013 C CA . SER A 1 129 ? -15.003 2.005 -5.272 1.00 67.12 129 SER A CA 1
ATOM 1014 C C . SER A 1 129 ? -15.692 0.937 -4.422 1.00 67.12 129 SER A C 1
ATOM 1016 O O . SER A 1 129 ? -15.119 0.454 -3.444 1.00 67.12 129 SER A O 1
ATOM 1018 N N . LEU A 1 130 ? -16.926 0.584 -4.786 1.00 59.78 130 LEU A N 1
ATOM 1019 C CA . LEU A 1 130 ? -17.744 -0.375 -4.034 1.00 59.78 130 LEU A CA 1
ATOM 1020 C C . LEU A 1 130 ? -17.170 -1.805 -4.016 1.00 59.78 130 LEU A C 1
ATOM 1022 O O . LEU A 1 130 ? -17.510 -2.568 -3.122 1.00 59.78 130 LEU A O 1
ATOM 1026 N N . ASP A 1 131 ? -16.256 -2.162 -4.921 1.00 66.25 131 ASP A N 1
ATOM 1027 C CA . ASP A 1 131 ? -15.859 -3.566 -5.127 1.00 66.25 131 ASP A CA 1
ATOM 1028 C C . ASP A 1 131 ? -14.655 -4.041 -4.288 1.00 66.25 131 ASP A C 1
ATOM 1030 O O . ASP A 1 131 ? -14.182 -5.168 -4.452 1.00 66.25 131 ASP A O 1
ATOM 1034 N N . HIS A 1 132 ? -14.114 -3.204 -3.395 1.00 81.19 132 HIS A N 1
ATOM 1035 C CA . HIS A 1 132 ? -12.864 -3.506 -2.672 1.00 81.19 132 HIS A CA 1
ATOM 1036 C C . HIS A 1 132 ? -12.954 -3.317 -1.153 1.00 81.19 132 HIS A C 1
ATOM 1038 O O . HIS A 1 132 ? -11.964 -2.952 -0.510 1.00 81.19 132 HIS A O 1
ATOM 1044 N N . TYR A 1 133 ? -14.130 -3.542 -0.562 1.00 91.00 133 TYR A N 1
ATOM 1045 C CA . TYR A 1 133 ? -14.239 -3.647 0.892 1.00 91.00 133 TYR A CA 1
ATOM 1046 C C . TYR A 1 133 ? -14.173 -5.103 1.361 1.00 91.00 133 TYR A C 1
ATOM 1048 O O . TYR A 1 133 ? -14.534 -6.037 0.650 1.00 91.00 133 TYR A O 1
ATOM 1056 N N . LEU A 1 134 ? -13.705 -5.278 2.590 1.00 92.50 134 LEU A N 1
ATOM 1057 C CA . LEU A 1 134 ? -13.653 -6.538 3.303 1.00 92.50 134 LEU A CA 1
ATOM 1058 C C . LEU A 1 134 ? -14.978 -6.729 4.062 1.00 92.50 134 LEU A C 1
ATOM 1060 O O . LEU A 1 134 ? -15.239 -5.960 5.000 1.00 92.50 134 LEU A O 1
ATOM 1064 N N . PRO A 1 135 ? -15.832 -7.690 3.663 1.00 92.50 135 PRO A N 1
ATOM 1065 C CA . PRO A 1 135 ? -17.006 -8.056 4.443 1.00 92.50 135 PRO A CA 1
ATOM 1066 C C . PRO A 1 135 ? -16.575 -8.832 5.692 1.00 92.50 135 PRO A C 1
ATOM 1068 O O . PRO A 1 135 ? -15.720 -9.716 5.626 1.00 92.50 135 PRO A O 1
ATOM 1071 N N . TRP A 1 136 ? -17.177 -8.505 6.835 1.00 94.75 136 TRP A N 1
ATOM 1072 C CA . TRP A 1 136 ? -16.984 -9.239 8.084 1.00 94.75 136 TRP A CA 1
ATOM 1073 C C . TRP A 1 136 ? -18.341 -9.510 8.724 1.00 94.75 136 TRP A C 1
ATOM 1075 O O . TRP A 1 136 ? -18.767 -8.826 9.655 1.00 94.75 136 TRP A O 1
ATOM 1085 N N . ASP A 1 137 ? -19.010 -10.516 8.169 1.00 92.19 137 ASP A N 1
ATOM 1086 C CA . ASP A 1 137 ? -20.384 -10.863 8.534 1.00 92.19 137 ASP A CA 1
ATOM 1087 C C . ASP A 1 137 ? -20.438 -12.023 9.539 1.00 92.19 137 ASP A C 1
ATOM 1089 O O . ASP A 1 137 ? -21.427 -12.202 10.240 1.00 92.19 137 ASP A O 1
ATOM 1093 N N . SER A 1 138 ? -19.380 -12.838 9.617 1.00 93.00 138 SER A N 1
ATOM 1094 C CA . SER A 1 138 ? -19.310 -13.994 10.515 1.00 93.00 138 SER A CA 1
ATOM 1095 C C . SER A 1 138 ? -17.868 -14.373 10.865 1.00 93.00 138 SER A C 1
ATOM 1097 O O . SER A 1 138 ? -16.909 -13.895 10.253 1.00 93.00 138 SER A O 1
ATOM 1099 N N . GLY A 1 139 ? -17.719 -15.244 11.868 1.00 95.12 139 GLY A N 1
ATOM 1100 C CA . GLY A 1 139 ? -16.423 -15.745 12.320 1.00 95.12 139 GLY A CA 1
ATOM 1101 C C . GLY A 1 139 ? -15.595 -14.713 13.088 1.00 95.12 139 GLY A C 1
ATOM 1102 O O . GLY A 1 139 ? -16.056 -13.614 13.412 1.00 95.12 139 GLY A O 1
ATOM 1103 N N . SER A 1 140 ? -14.356 -15.089 13.411 1.00 95.94 140 SER A N 1
ATOM 1104 C CA . SER A 1 140 ? -13.434 -14.179 14.085 1.00 95.94 140 SER A CA 1
ATOM 1105 C C . SER A 1 140 ? -12.877 -13.142 13.104 1.00 95.94 140 SER A C 1
ATOM 1107 O O . SER A 1 140 ? -12.627 -13.439 11.933 1.00 95.94 140 SER A O 1
ATOM 1109 N N . LEU A 1 141 ? -12.625 -11.924 13.585 1.00 95.69 141 L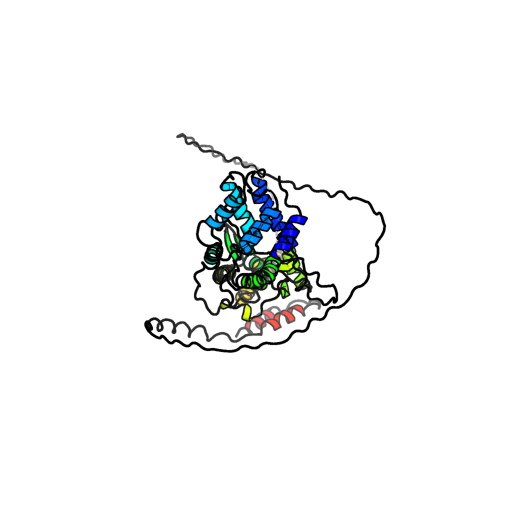EU A N 1
ATOM 1110 C CA . LEU A 1 141 ? -11.985 -10.870 12.790 1.00 95.69 141 LEU A CA 1
ATOM 1111 C C . LEU A 1 141 ? -10.625 -11.316 12.230 1.00 95.69 141 LEU A C 1
ATOM 1113 O O . LEU A 1 141 ? -10.272 -10.992 11.098 1.00 95.69 141 LEU A O 1
ATOM 1117 N N . LYS A 1 142 ? -9.863 -12.080 13.018 1.00 94.00 142 LYS A N 1
ATOM 1118 C CA . LYS A 1 142 ? -8.547 -12.610 12.643 1.00 94.00 142 LYS A CA 1
ATOM 1119 C C . LYS A 1 142 ? -8.650 -13.568 11.459 1.00 94.00 142 LYS A C 1
ATOM 1121 O O . LYS A 1 142 ? -7.847 -13.475 10.536 1.00 94.00 142 LYS A O 1
ATOM 1126 N N . ASP A 1 143 ? -9.647 -14.450 11.464 1.00 94.44 143 ASP A N 1
ATOM 1127 C CA . ASP A 1 143 ? -9.868 -15.389 10.364 1.00 94.44 143 ASP A CA 1
ATOM 1128 C C . ASP A 1 143 ? -10.382 -14.674 9.112 1.00 94.44 143 ASP A C 1
ATOM 1130 O O . ASP A 1 143 ? -9.930 -14.992 8.017 1.00 94.44 143 ASP A O 1
ATOM 1134 N N . CYS A 1 144 ? -11.236 -13.656 9.267 1.00 95.38 144 CYS A N 1
ATOM 1135 C CA . CYS A 1 144 ? -11.676 -12.791 8.168 1.00 95.38 144 CYS A CA 1
ATOM 1136 C C . CYS A 1 144 ? -10.488 -12.084 7.487 1.00 95.38 144 CYS A C 1
ATOM 1138 O O . CYS A 1 144 ? -10.325 -12.166 6.268 1.00 95.38 144 CYS A O 1
ATOM 1140 N N . VAL A 1 145 ? -9.609 -11.448 8.272 1.00 95.00 145 VAL A N 1
ATOM 1141 C CA . VAL A 1 145 ? -8.394 -10.796 7.754 1.00 95.00 145 VAL A CA 1
ATOM 1142 C C . VAL A 1 145 ? -7.451 -11.819 7.121 1.00 95.00 145 VAL A C 1
ATOM 1144 O O . VAL A 1 145 ? -6.903 -11.562 6.050 1.00 95.00 145 VAL A O 1
ATOM 1147 N N . ARG A 1 146 ? -7.265 -12.983 7.756 1.00 93.94 146 ARG A N 1
ATOM 1148 C CA . ARG A 1 146 ? -6.399 -14.046 7.239 1.00 93.94 146 ARG A CA 1
ATOM 1149 C C . ARG A 1 146 ? -6.893 -14.565 5.896 1.00 93.94 146 ARG A C 1
ATOM 1151 O O . ARG A 1 146 ? -6.105 -14.570 4.960 1.00 93.94 146 ARG A O 1
ATOM 1158 N N . ALA A 1 147 ? -8.164 -14.949 5.798 1.00 93.25 147 ALA A N 1
ATOM 1159 C CA . ALA A 1 147 ? -8.755 -15.461 4.565 1.00 93.25 147 ALA A CA 1
ATOM 1160 C C . ALA A 1 147 ? -8.522 -14.474 3.416 1.00 93.25 147 ALA A C 1
ATOM 1162 O O . ALA A 1 147 ? -7.892 -14.810 2.420 1.00 93.25 147 ALA A O 1
ATOM 1163 N N . HIS A 1 148 ? -8.860 -13.202 3.629 1.00 92.19 148 HIS A N 1
ATOM 1164 C CA . HIS A 1 148 ? -8.716 -12.187 2.592 1.00 92.19 148 HIS A CA 1
ATOM 1165 C C . HIS A 1 148 ? -7.268 -11.936 2.138 1.00 92.19 148 HIS A C 1
ATOM 1167 O O . HIS A 1 148 ? -7.024 -11.624 0.972 1.00 92.19 148 HIS A O 1
ATOM 1173 N N . LEU A 1 149 ? -6.294 -12.040 3.047 1.00 91.69 149 LEU A N 1
ATOM 1174 C CA . LEU A 1 149 ? -4.881 -11.810 2.730 1.00 91.69 149 LEU A CA 1
ATOM 1175 C C . LEU A 1 149 ? -4.161 -13.065 2.210 1.00 91.69 149 LEU A C 1
ATOM 1177 O O . LEU A 1 149 ? -3.150 -12.935 1.518 1.00 91.69 149 LEU A O 1
ATOM 1181 N N . GLU A 1 150 ? -4.651 -14.262 2.535 1.00 87.44 150 GLU A N 1
ATOM 1182 C CA . GLU A 1 150 ? -4.051 -15.551 2.162 1.00 87.44 150 GLU A CA 1
ATOM 1183 C C . GLU A 1 150 ? -4.713 -16.216 0.943 1.00 87.44 150 GLU A C 1
ATOM 1185 O O . GLU A 1 150 ? -4.137 -17.156 0.400 1.00 87.44 150 GLU A O 1
ATOM 1190 N N . ASP A 1 151 ? -5.846 -15.701 0.448 1.00 70.94 151 ASP A N 1
ATOM 1191 C CA . ASP A 1 151 ? -6.684 -16.264 -0.637 1.00 70.94 151 ASP A CA 1
ATOM 1192 C C . ASP A 1 151 ? -6.008 -16.423 -2.020 1.00 70.94 151 ASP A C 1
ATOM 1194 O O . ASP A 1 151 ? -6.643 -16.722 -3.031 1.00 70.94 151 ASP A O 1
ATOM 1198 N N . SER A 1 152 ? -4.694 -16.243 -2.116 1.00 63.50 152 SER A N 1
ATOM 1199 C CA . SER A 1 152 ? -3.947 -16.352 -3.362 1.00 63.50 152 SER A CA 1
ATOM 1200 C C . SER A 1 152 ? -3.402 -17.773 -3.577 1.00 63.50 152 SER A C 1
ATOM 1202 O O . SER A 1 152 ? -2.379 -18.120 -2.981 1.00 63.50 152 SER A O 1
ATOM 1204 N N . PRO A 1 153 ? -3.990 -18.593 -4.480 1.00 68.88 153 PRO A N 1
ATOM 1205 C CA . PRO A 1 153 ? -3.470 -19.923 -4.790 1.00 68.88 153 PRO A CA 1
ATOM 1206 C C . PRO A 1 153 ? -2.026 -19.811 -5.267 1.00 68.88 153 PRO A C 1
ATOM 1208 O O . PRO A 1 153 ? -1.741 -19.123 -6.247 1.00 68.88 153 PRO A O 1
ATOM 1211 N N . HIS A 1 154 ? -1.092 -20.453 -4.569 1.00 74.44 154 HIS A N 1
ATOM 1212 C CA . HIS A 1 154 ? 0.322 -20.324 -4.893 1.00 74.44 154 HIS A CA 1
ATOM 1213 C C . HIS A 1 154 ? 0.608 -20.896 -6.283 1.00 74.44 154 HIS A C 1
ATOM 1215 O O . HIS A 1 154 ? 0.654 -22.112 -6.476 1.00 74.44 154 HIS A O 1
ATOM 1221 N N . LEU A 1 155 ? 0.868 -20.020 -7.255 1.00 79.19 155 LEU A N 1
ATOM 1222 C CA . LEU A 1 155 ? 1.443 -20.447 -8.522 1.00 79.19 155 LEU A CA 1
ATOM 1223 C C . LEU A 1 155 ? 2.796 -21.099 -8.214 1.00 79.19 155 LEU A C 1
ATOM 1225 O O . LEU A 1 155 ? 3.688 -20.453 -7.655 1.00 79.19 155 LEU A O 1
ATOM 1229 N N . ASN A 1 156 ? 2.957 -22.382 -8.552 1.00 78.44 156 ASN A N 1
ATOM 1230 C CA . ASN A 1 156 ? 4.188 -23.137 -8.305 1.00 78.44 156 ASN A CA 1
ATOM 1231 C C . ASN A 1 156 ? 5.286 -22.745 -9.311 1.00 78.44 156 ASN A C 1
ATOM 1233 O O . ASN A 1 156 ? 5.755 -23.542 -10.120 1.00 78.44 156 ASN A O 1
ATOM 1237 N N . ILE A 1 157 ? 5.660 -21.467 -9.290 1.00 82.06 157 ILE A N 1
ATOM 1238 C CA . ILE A 1 157 ? 6.676 -20.885 -10.155 1.00 82.06 157 ILE A CA 1
ATOM 1239 C C . ILE A 1 157 ? 7.898 -20.591 -9.290 1.00 82.06 157 ILE A C 1
ATOM 1241 O O . ILE A 1 157 ? 7.986 -19.545 -8.644 1.00 82.06 157 ILE A O 1
ATOM 1245 N N . GLY A 1 158 ? 8.802 -21.564 -9.208 1.00 84.00 158 GLY A N 1
ATOM 1246 C CA . GLY A 1 158 ? 10.109 -21.405 -8.572 1.00 84.00 158 GLY A CA 1
ATOM 1247 C C . GLY A 1 158 ? 11.143 -20.802 -9.526 1.00 84.00 158 GLY A C 1
ATOM 1248 O O . GLY A 1 158 ? 11.021 -20.888 -10.746 1.00 84.00 158 GLY A O 1
ATOM 1249 N N . GLY A 1 159 ? 12.186 -20.199 -8.968 1.00 88.19 159 GLY A N 1
ATOM 1250 C CA . GLY A 1 159 ? 13.362 -19.708 -9.680 1.00 88.19 159 GLY A CA 1
ATOM 1251 C C . GLY A 1 159 ? 13.244 -18.297 -10.255 1.00 88.19 159 GLY A C 1
ATOM 1252 O O . GLY A 1 159 ? 14.225 -17.797 -10.810 1.00 88.19 159 GLY A O 1
ATOM 1253 N N . ILE A 1 160 ? 12.098 -17.618 -10.120 1.00 92.81 160 ILE A N 1
ATOM 1254 C CA . ILE A 1 160 ? 11.992 -16.221 -10.558 1.00 92.81 160 ILE A CA 1
ATOM 1255 C C . ILE A 1 160 ? 12.760 -15.332 -9.585 1.00 92.81 160 ILE A C 1
ATOM 1257 O O . ILE A 1 160 ? 12.466 -15.243 -8.394 1.00 92.81 160 ILE A O 1
ATOM 1261 N N . ARG A 1 161 ? 13.726 -14.600 -10.132 1.00 95.62 161 ARG A N 1
ATOM 1262 C CA . ARG A 1 161 ? 14.455 -13.559 -9.419 1.00 95.62 161 ARG A CA 1
ATOM 1263 C C . ARG A 1 161 ? 14.172 -12.209 -10.055 1.00 95.62 161 ARG A C 1
ATOM 1265 O O . ARG A 1 161 ? 14.412 -12.025 -11.248 1.00 95.62 161 ARG A O 1
ATOM 1272 N N . PHE A 1 162 ? 13.718 -11.249 -9.254 1.00 96.69 162 PHE A N 1
ATOM 1273 C CA . PHE A 1 162 ? 13.471 -9.897 -9.743 1.00 96.69 162 PHE A CA 1
ATOM 1274 C C . PHE A 1 162 ? 14.798 -9.194 -10.072 1.00 96.69 162 PHE A C 1
ATOM 1276 O O . PHE A 1 162 ? 15.684 -9.095 -9.207 1.00 96.69 162 PHE A O 1
ATOM 1283 N N . PRO A 1 163 ? 14.975 -8.691 -11.309 1.00 95.75 163 PRO A N 1
ATOM 1284 C CA . PRO A 1 163 ? 16.182 -7.968 -11.680 1.00 95.75 163 PRO A CA 1
ATOM 1285 C C . PRO A 1 163 ? 16.259 -6.624 -10.944 1.00 95.75 163 PRO A C 1
ATOM 1287 O O . PRO A 1 163 ? 15.263 -6.088 -10.467 1.00 95.75 163 PRO A O 1
ATOM 1290 N N . LYS A 1 164 ? 17.453 -6.019 -10.884 1.00 95.19 164 LYS A N 1
ATOM 1291 C CA . LYS A 1 164 ? 17.620 -4.685 -10.270 1.00 95.19 164 LYS A CA 1
ATOM 1292 C C . LYS A 1 164 ? 16.835 -3.578 -10.967 1.00 95.19 164 LYS A C 1
ATOM 1294 O O . LYS A 1 164 ? 16.481 -2.593 -10.331 1.00 95.19 164 LYS A O 1
ATOM 1299 N N . SER A 1 165 ? 16.566 -3.764 -12.253 1.00 94.50 165 SER A N 1
ATOM 1300 C CA . SER A 1 165 ? 15.741 -2.870 -13.052 1.00 94.50 165 SER A CA 1
ATOM 1301 C C . SER A 1 165 ? 14.252 -2.971 -12.725 1.00 94.50 165 SER A C 1
ATOM 1303 O O . SER A 1 165 ? 13.535 -2.056 -13.100 1.00 94.50 165 SER A O 1
ATOM 1305 N N . PHE A 1 166 ? 13.776 -4.014 -12.036 1.00 97.19 166 PHE A N 1
ATOM 1306 C CA . PHE A 1 166 ? 12.376 -4.119 -11.625 1.00 97.19 166 PHE A CA 1
ATOM 1307 C C . PHE A 1 166 ? 12.141 -3.246 -10.388 1.00 97.19 166 PHE A C 1
ATOM 1309 O O . PHE A 1 166 ? 12.388 -3.662 -9.260 1.00 97.19 166 PHE A O 1
ATOM 1316 N N . ASN A 1 167 ? 11.759 -1.994 -10.629 1.00 97.38 167 ASN A N 1
ATOM 1317 C CA . ASN A 1 167 ? 11.477 -0.981 -9.618 1.00 97.38 167 ASN A CA 1
ATOM 1318 C C . ASN A 1 167 ? 10.383 -0.028 -10.126 1.00 97.38 167 ASN A C 1
ATOM 1320 O O . ASN A 1 167 ? 10.101 0.018 -11.323 1.00 97.38 167 ASN A O 1
ATOM 1324 N N . ALA A 1 168 ? 9.806 0.767 -9.228 1.00 97.56 168 ALA A N 1
ATOM 1325 C CA . ALA A 1 168 ? 8.695 1.672 -9.507 1.00 97.56 168 ALA A CA 1
ATOM 1326 C C . ALA A 1 168 ? 8.969 2.647 -10.665 1.00 97.56 168 ALA A C 1
ATOM 1328 O O . ALA A 1 168 ? 8.101 2.906 -11.496 1.00 97.56 168 ALA A O 1
ATOM 1329 N N . TRP A 1 169 ? 10.199 3.161 -10.763 1.00 96.38 169 TRP A N 1
ATOM 1330 C CA . TRP A 1 169 ? 10.579 4.057 -11.854 1.00 96.38 169 TRP A CA 1
ATOM 1331 C C . TRP A 1 169 ? 10.536 3.332 -13.201 1.00 96.38 169 TRP A C 1
ATOM 1333 O O . TRP A 1 169 ? 10.015 3.875 -14.172 1.00 96.38 169 TRP A O 1
ATOM 1343 N N . SER A 1 170 ? 11.079 2.119 -13.281 1.00 96.56 170 SER A N 1
ATOM 1344 C CA . SER A 1 170 ? 11.059 1.308 -14.501 1.00 96.56 170 SER A CA 1
ATOM 1345 C C . SER A 1 170 ? 9.652 0.850 -14.874 1.00 96.56 170 SER A C 1
ATOM 1347 O O . SER A 1 170 ? 9.332 0.850 -16.058 1.00 96.56 170 SER A O 1
ATOM 1349 N N . LEU A 1 171 ? 8.798 0.513 -13.900 1.00 97.44 171 LEU A N 1
ATOM 1350 C CA . LEU A 1 171 ? 7.395 0.167 -14.164 1.00 97.44 171 LEU A CA 1
ATOM 1351 C C . LEU A 1 171 ? 6.700 1.282 -14.959 1.00 97.44 171 LEU A C 1
ATOM 1353 O O . LEU A 1 171 ? 6.112 1.016 -16.001 1.00 97.44 171 LEU A O 1
ATOM 1357 N N . VAL A 1 172 ? 6.884 2.538 -14.542 1.00 96.69 172 VAL A N 1
ATOM 1358 C CA . VAL A 1 172 ? 6.326 3.702 -15.247 1.00 96.69 172 VAL A CA 1
ATOM 1359 C C . VAL A 1 172 ? 7.077 4.007 -16.543 1.00 96.69 172 VAL A C 1
ATOM 1361 O O . VAL A 1 172 ? 6.471 4.215 -17.590 1.00 96.69 172 VAL A O 1
ATOM 1364 N N . THR A 1 173 ? 8.408 4.092 -16.488 1.00 95.44 173 THR A N 1
ATOM 1365 C CA . THR A 1 173 ? 9.195 4.648 -17.605 1.00 95.44 173 THR A CA 1
ATOM 1366 C C . THR A 1 173 ? 9.485 3.666 -18.722 1.00 95.44 173 THR A C 1
ATOM 1368 O O . THR A 1 173 ? 9.752 4.110 -19.833 1.00 95.44 173 THR A O 1
ATOM 1371 N N . ILE A 1 174 ? 9.455 2.368 -18.436 1.00 94.81 174 ILE A N 1
ATOM 1372 C CA . ILE A 1 174 ? 9.675 1.297 -19.408 1.00 94.81 174 ILE A CA 1
ATOM 1373 C C . ILE A 1 174 ? 8.358 0.560 -19.636 1.00 94.81 174 ILE A C 1
ATOM 1375 O O . ILE A 1 174 ? 7.920 0.456 -20.775 1.00 94.81 174 ILE A O 1
ATOM 1379 N N . GLY A 1 175 ? 7.705 0.121 -18.556 1.00 94.69 175 GLY A N 1
ATOM 1380 C CA . GLY A 1 175 ? 6.468 -0.656 -18.642 1.00 94.69 175 GLY A CA 1
ATOM 1381 C C . GLY A 1 175 ? 5.223 0.157 -19.007 1.00 94.69 175 GLY A C 1
ATOM 1382 O O . GLY A 1 175 ? 4.209 -0.422 -19.369 1.00 94.69 175 GLY A O 1
ATOM 1383 N N . GLY A 1 176 ? 5.262 1.490 -18.895 1.00 95.44 176 GLY A N 1
ATOM 1384 C CA . GLY A 1 176 ? 4.064 2.318 -19.067 1.00 95.44 176 GLY A CA 1
ATOM 1385 C C . GLY A 1 176 ? 2.988 2.082 -17.998 1.00 95.44 176 GLY A C 1
ATOM 1386 O O . GLY A 1 176 ? 1.885 2.594 -18.141 1.00 95.44 176 GLY A O 1
ATOM 1387 N N . ILE A 1 177 ? 3.305 1.346 -16.929 1.00 96.94 177 ILE A N 1
ATOM 1388 C CA . ILE A 1 177 ? 2.379 1.022 -15.843 1.00 96.94 177 ILE A CA 1
ATOM 1389 C C . ILE A 1 177 ? 2.340 2.214 -14.890 1.00 96.94 177 ILE A C 1
ATOM 1391 O O . ILE A 1 177 ? 3.360 2.567 -14.292 1.00 96.94 177 ILE A O 1
ATOM 1395 N N . LYS A 1 178 ? 1.179 2.850 -14.742 1.00 96.25 178 LYS A N 1
ATOM 1396 C CA . LYS A 1 178 ? 0.968 3.955 -13.804 1.00 96.25 178 LYS A CA 1
ATOM 1397 C C . LYS A 1 178 ? 1.040 3.447 -12.369 1.00 96.25 178 LYS A C 1
ATOM 1399 O O . LYS A 1 178 ? 0.664 2.320 -12.075 1.00 96.25 178 LYS A O 1
ATOM 1404 N N . ILE A 1 179 ? 1.520 4.294 -11.466 1.00 96.31 179 ILE A N 1
ATOM 1405 C CA . ILE A 1 179 ? 1.540 3.993 -10.034 1.00 96.31 179 ILE A CA 1
ATOM 1406 C C . ILE A 1 179 ? 0.571 4.933 -9.343 1.00 96.31 179 ILE A C 1
ATOM 1408 O O . ILE A 1 179 ? 0.707 6.153 -9.458 1.00 96.31 179 ILE A O 1
ATOM 1412 N N . GLU A 1 180 ? -0.346 4.354 -8.584 1.00 95.06 180 GLU A N 1
ATOM 1413 C CA . GLU A 1 180 ? -1.246 5.074 -7.695 1.00 95.06 180 GLU A CA 1
ATOM 1414 C C . GLU A 1 180 ? -0.997 4.619 -6.263 1.00 95.06 180 GLU A C 1
ATOM 1416 O O . GLU A 1 180 ? -0.700 3.455 -6.005 1.00 95.06 180 GLU A O 1
ATOM 1421 N N . LEU A 1 181 ? -1.030 5.558 -5.323 1.00 95.31 181 LEU A N 1
ATOM 1422 C CA . LEU A 1 181 ? -0.809 5.242 -3.920 1.00 95.31 181 LEU A CA 1
ATOM 1423 C C . LEU A 1 181 ? -2.149 4.906 -3.277 1.00 95.31 181 LEU A C 1
ATOM 1425 O O . LEU A 1 181 ? -3.137 5.584 -3.540 1.00 95.31 181 LEU A O 1
ATOM 1429 N N . THR A 1 182 ? -2.168 3.882 -2.431 1.00 94.44 182 THR A N 1
ATOM 1430 C CA . THR A 1 182 ? -3.370 3.477 -1.694 1.00 94.44 182 THR A CA 1
ATOM 1431 C C . THR A 1 182 ? -3.125 3.512 -0.188 1.00 94.44 182 THR A C 1
ATOM 1433 O O . THR A 1 182 ? -2.018 3.247 0.291 1.00 94.44 182 THR A O 1
ATOM 1436 N N . ASP A 1 183 ? -4.175 3.858 0.551 1.00 94.38 183 ASP A N 1
ATOM 1437 C CA . ASP A 1 183 ? -4.239 3.737 2.007 1.00 94.38 183 ASP A CA 1
ATOM 1438 C C . ASP A 1 183 ? -4.714 2.343 2.447 1.00 94.38 183 ASP A C 1
ATOM 1440 O O . ASP A 1 183 ? -4.589 2.007 3.620 1.00 94.38 183 ASP A O 1
ATOM 1444 N N . ASN A 1 184 ? -5.281 1.553 1.529 1.00 95.31 184 ASN A N 1
ATOM 1445 C CA . ASN A 1 184 ? -5.804 0.224 1.811 1.00 95.31 184 ASN A CA 1
ATOM 1446 C C . ASN A 1 184 ? -4.703 -0.818 1.627 1.00 95.31 184 ASN A C 1
ATOM 1448 O O . ASN A 1 184 ? -4.157 -0.993 0.535 1.00 95.31 184 ASN A O 1
ATOM 1452 N N . LEU A 1 185 ? -4.380 -1.527 2.700 1.00 96.00 185 LEU A N 1
ATOM 1453 C CA . LEU A 1 185 ? -3.324 -2.529 2.696 1.00 96.00 185 LEU A CA 1
ATOM 1454 C C . LEU A 1 185 ? -3.667 -3.726 1.795 1.00 96.00 185 LEU A C 1
ATOM 1456 O O . LEU A 1 185 ? -2.778 -4.250 1.126 1.00 96.00 185 LEU A O 1
ATOM 1460 N N . ALA A 1 186 ? -4.949 -4.094 1.700 1.00 95.31 186 ALA A N 1
ATOM 1461 C CA . ALA A 1 186 ? -5.432 -5.165 0.824 1.00 95.31 186 ALA A CA 1
ATOM 1462 C C . ALA A 1 186 ? -5.286 -4.849 -0.672 1.00 95.31 186 ALA A C 1
ATOM 1464 O O . ALA A 1 186 ? -5.221 -5.771 -1.482 1.00 95.31 186 ALA A O 1
ATOM 1465 N N . ASP A 1 187 ? -5.162 -3.575 -1.046 1.00 95.25 187 ASP A N 1
ATOM 1466 C CA . ASP A 1 187 ? -5.003 -3.142 -2.439 1.00 95.25 187 ASP A CA 1
ATOM 1467 C C . ASP A 1 187 ? -3.530 -3.104 -2.871 1.00 95.25 187 ASP A C 1
ATOM 1469 O O . ASP A 1 187 ? -3.217 -2.793 -4.018 1.00 95.25 187 ASP A O 1
ATOM 1473 N N . HIS A 1 188 ? -2.586 -3.417 -1.980 1.00 97.31 188 HIS A N 1
ATOM 1474 C CA . HIS A 1 188 ? -1.168 -3.375 -2.318 1.00 97.31 188 HIS A CA 1
ATOM 1475 C C . HIS A 1 188 ? -0.838 -4.316 -3.494 1.00 97.31 188 HIS A C 1
ATOM 1477 O O . HIS A 1 188 ? -1.160 -5.503 -3.484 1.00 97.31 188 HIS A O 1
ATOM 1483 N N . LEU A 1 189 ? -0.185 -3.774 -4.523 1.00 97.50 189 LEU A N 1
ATOM 1484 C CA . LEU A 1 189 ? 0.148 -4.435 -5.791 1.00 97.50 189 LEU A CA 1
ATOM 1485 C C . LEU A 1 189 ? -1.061 -4.890 -6.614 1.00 97.50 189 LEU A C 1
ATOM 1487 O O . LEU A 1 189 ? -0.892 -5.698 -7.527 1.00 97.50 189 LEU A O 1
ATOM 1491 N N . LEU A 1 190 ? -2.264 -4.392 -6.323 1.00 95.31 190 LEU A N 1
ATOM 1492 C CA . LEU A 1 190 ? -3.415 -4.636 -7.181 1.00 95.31 190 LEU A CA 1
ATOM 1493 C C . LEU A 1 190 ? -3.170 -3.956 -8.531 1.00 95.31 190 LEU A C 1
ATOM 1495 O O . LEU A 1 190 ? -2.980 -2.739 -8.597 1.00 95.31 190 LEU A O 1
ATOM 1499 N N . LEU A 1 191 ? -3.122 -4.760 -9.591 1.00 96.38 191 LEU A N 1
ATOM 1500 C CA . LEU A 1 191 ? -3.027 -4.281 -10.962 1.00 96.38 191 LEU A CA 1
ATOM 1501 C C . LEU A 1 191 ? -4.447 -4.097 -11.490 1.00 96.38 191 LEU A C 1
ATOM 1503 O O . LEU A 1 191 ? -5.223 -5.049 -11.508 1.00 96.38 191 LEU A O 1
ATOM 1507 N N . ILE A 1 192 ? -4.771 -2.877 -11.896 1.00 95.31 192 ILE A N 1
ATOM 1508 C CA . ILE A 1 192 ? -6.051 -2.524 -12.495 1.00 95.31 192 ILE A CA 1
ATOM 1509 C C . ILE A 1 192 ? -5.791 -2.148 -13.948 1.00 95.31 192 ILE A C 1
ATOM 1511 O O . ILE A 1 192 ? -4.888 -1.362 -14.252 1.00 95.31 192 ILE A O 1
ATOM 1515 N N . GLU A 1 193 ? -6.576 -2.739 -14.834 1.00 94.81 193 GLU A N 1
ATOM 1516 C CA . GLU A 1 193 ? -6.592 -2.421 -16.252 1.00 94.81 193 GLU A CA 1
ATOM 1517 C C . GLU A 1 193 ? -7.783 -1.507 -16.534 1.00 94.81 193 GLU A C 1
ATOM 1519 O O . GLU A 1 193 ? -8.928 -1.869 -16.270 1.00 94.81 193 GLU A O 1
ATOM 1524 N N . ASP A 1 194 ? -7.496 -0.307 -17.031 1.00 89.94 194 ASP A N 1
ATOM 1525 C CA . ASP A 1 194 ? -8.495 0.594 -17.598 1.00 89.94 194 ASP A CA 1
ATOM 1526 C C . ASP A 1 194 ? -8.452 0.513 -19.129 1.00 89.94 194 ASP A C 1
ATOM 1528 O O . ASP A 1 194 ? -7.500 -0.013 -19.704 1.00 89.94 194 ASP A O 1
ATOM 1532 N N . GLU A 1 195 ? -9.421 1.138 -19.806 1.00 89.00 195 GLU A N 1
ATOM 1533 C CA . GLU A 1 195 ? -9.565 1.134 -21.274 1.00 89.00 195 GLU A CA 1
ATOM 1534 C C . GLU A 1 195 ? -8.270 1.416 -22.061 1.00 89.00 195 GLU A C 1
ATOM 1536 O O . GLU A 1 195 ? -8.119 0.941 -23.183 1.00 89.00 195 GLU A O 1
ATOM 1541 N N . ASN A 1 196 ? -7.339 2.200 -21.504 1.00 85.69 196 ASN A N 1
ATOM 1542 C CA . ASN A 1 196 ? -6.119 2.615 -22.203 1.00 85.69 196 ASN A CA 1
ATOM 1543 C C . ASN A 1 196 ? -4.818 2.424 -21.413 1.00 85.69 196 ASN A C 1
ATOM 1545 O O . ASN A 1 196 ? -3.735 2.573 -21.989 1.00 85.69 196 ASN A O 1
ATOM 1549 N N . ASP A 1 197 ? -4.891 2.123 -20.116 1.00 92.62 197 ASP A N 1
ATOM 1550 C CA . ASP A 1 197 ? -3.742 2.189 -19.218 1.00 92.62 197 ASP A CA 1
ATOM 1551 C C . ASP A 1 197 ? -3.784 1.093 -18.149 1.00 92.62 197 ASP A C 1
ATOM 1553 O O . ASP A 1 197 ? -4.834 0.751 -17.616 1.00 92.62 197 ASP A O 1
ATOM 1557 N N . LEU A 1 198 ? -2.601 0.596 -17.788 1.00 96.12 198 LEU A N 1
ATOM 1558 C CA . LEU A 1 198 ? -2.409 -0.273 -16.631 1.00 96.12 198 LEU A CA 1
ATOM 1559 C C . LEU A 1 198 ? -1.972 0.579 -15.443 1.00 96.12 198 LEU A C 1
ATOM 1561 O O . LEU A 1 198 ? -1.015 1.353 -15.558 1.00 96.12 198 LEU A O 1
ATOM 1565 N N . ARG A 1 199 ? -2.621 0.414 -14.292 1.00 96.19 199 ARG A N 1
ATOM 1566 C CA . ARG A 1 199 ? -2.244 1.073 -13.037 1.00 96.19 199 ARG A CA 1
ATOM 1567 C C . ARG A 1 199 ? -2.022 0.044 -11.938 1.00 96.19 199 ARG A C 1
ATOM 1569 O O . ARG A 1 199 ? -2.779 -0.908 -11.809 1.00 96.19 199 ARG A O 1
ATOM 1576 N N . VAL A 1 200 ? -0.976 0.228 -11.141 1.00 97.50 200 VAL A N 1
ATOM 1577 C CA . VAL A 1 200 ? -0.713 -0.584 -9.950 1.00 97.50 200 VAL A CA 1
ATOM 1578 C C . VAL A 1 200 ? -0.909 0.259 -8.698 1.00 97.50 200 VAL A C 1
ATOM 1580 O O . VAL A 1 200 ? -0.337 1.348 -8.574 1.00 97.50 200 VAL A O 1
ATOM 1583 N N . LEU A 1 201 ? -1.706 -0.259 -7.767 1.00 96.62 201 LEU A N 1
ATOM 1584 C CA . LEU A 1 201 ? -1.934 0.355 -6.467 1.00 96.62 201 LEU A CA 1
ATOM 1585 C C . LEU A 1 201 ? -0.800 -0.011 -5.507 1.00 96.62 201 LEU A C 1
ATOM 1587 O O . LEU A 1 201 ? -0.437 -1.174 -5.353 1.00 96.62 201 LEU A O 1
ATOM 1591 N N . ILE A 1 202 ? -0.216 0.979 -4.841 1.00 97.44 202 ILE A N 1
ATOM 1592 C CA . ILE A 1 202 ? 0.918 0.805 -3.932 1.00 97.44 202 ILE A CA 1
ATOM 1593 C C . ILE A 1 202 ? 0.569 1.373 -2.563 1.00 97.44 202 ILE A C 1
ATOM 1595 O O . ILE A 1 202 ? 0.505 2.588 -2.371 1.00 97.44 202 ILE A O 1
ATOM 1599 N N . PHE A 1 203 ? 0.397 0.483 -1.587 1.00 97.00 203 PHE A N 1
ATOM 1600 C CA . PHE A 1 203 ? 0.315 0.874 -0.183 1.00 97.00 203 PHE A CA 1
ATOM 1601 C C . PHE A 1 203 ? 1.550 1.669 0.254 1.00 97.00 203 PHE A C 1
ATOM 1603 O O . PHE A 1 203 ? 2.674 1.204 0.079 1.00 97.00 203 PHE A O 1
ATOM 1610 N N . HIS A 1 204 ? 1.359 2.860 0.821 1.00 95.19 204 HIS A N 1
ATOM 1611 C CA . HIS A 1 204 ? 2.470 3.790 1.038 1.00 95.19 204 HIS A CA 1
ATOM 1612 C C . HIS A 1 204 ? 2.819 4.064 2.506 1.00 95.19 204 HIS A C 1
ATOM 1614 O O . HIS A 1 204 ? 3.812 4.742 2.758 1.00 95.19 204 HIS A O 1
ATOM 1620 N N . HIS A 1 205 ? 2.052 3.586 3.490 1.00 95.25 205 HIS A N 1
ATOM 1621 C CA . HIS A 1 205 ? 2.269 3.920 4.909 1.00 95.25 205 HIS A CA 1
ATOM 1622 C C . HIS A 1 205 ? 3.377 3.079 5.553 1.00 95.25 205 HIS A C 1
ATOM 1624 O O . HIS A 1 205 ? 3.139 2.240 6.419 1.00 95.25 205 HIS A O 1
ATOM 1630 N N . VAL A 1 206 ? 4.628 3.325 5.163 1.00 94.81 206 VAL A N 1
ATOM 1631 C CA . VAL A 1 206 ? 5.810 2.637 5.720 1.00 94.81 206 VAL A CA 1
ATOM 1632 C C . VAL A 1 206 ? 5.895 2.790 7.242 1.00 94.81 206 VAL A C 1
ATOM 1634 O O . VAL A 1 206 ? 6.259 1.854 7.955 1.00 94.81 206 VAL A O 1
ATOM 1637 N N . SER A 1 207 ? 5.564 3.972 7.761 1.00 92.12 207 SER A N 1
ATOM 1638 C CA . SER A 1 207 ? 5.572 4.251 9.196 1.00 92.12 207 SER A CA 1
ATOM 1639 C C . SER A 1 207 ? 4.554 3.400 9.937 1.00 92.12 207 SER A C 1
ATOM 1641 O O . SER A 1 207 ? 4.905 2.884 10.995 1.00 92.12 207 SER A O 1
ATOM 1643 N N . PHE A 1 208 ? 3.361 3.191 9.363 1.00 94.38 208 PHE A N 1
ATOM 1644 C CA . PHE A 1 208 ? 2.370 2.258 9.900 1.00 94.38 208 PHE A CA 1
ATOM 1645 C C . PHE A 1 208 ? 2.963 0.851 9.980 1.00 94.38 208 PHE A C 1
ATOM 1647 O O . PHE A 1 208 ? 3.027 0.307 11.076 1.00 94.38 208 PHE A O 1
ATOM 1654 N N . LEU A 1 209 ? 3.503 0.308 8.879 1.00 94.75 209 LEU A N 1
ATOM 1655 C CA . LEU A 1 209 ? 4.070 -1.052 8.863 1.00 94.75 209 LEU A CA 1
ATOM 1656 C C . LEU A 1 209 ? 5.116 -1.240 9.968 1.00 94.75 209 LEU A C 1
ATOM 1658 O O . LEU A 1 209 ? 5.037 -2.177 10.757 1.00 94.75 209 LEU A O 1
ATOM 1662 N N . ARG A 1 210 ? 6.064 -0.303 10.079 1.00 91.81 210 ARG A N 1
ATOM 1663 C CA . ARG A 1 210 ? 7.162 -0.375 11.056 1.00 91.81 210 ARG A CA 1
ATOM 1664 C C . ARG A 1 210 ? 6.697 -0.240 12.497 1.00 91.81 210 ARG A C 1
ATOM 1666 O O . ARG A 1 210 ? 7.201 -0.947 13.372 1.00 91.81 210 ARG A O 1
ATOM 1673 N N . CYS A 1 211 ? 5.811 0.713 12.768 1.00 90.25 211 CYS A N 1
ATOM 1674 C CA . CYS A 1 211 ? 5.347 0.956 14.126 1.00 90.25 211 CYS A CA 1
ATOM 1675 C C . CYS A 1 211 ? 4.365 -0.125 14.586 1.00 90.25 211 CYS A C 1
ATOM 1677 O O . CYS A 1 211 ? 4.502 -0.631 15.702 1.00 90.25 211 CYS A O 1
ATOM 1679 N N . HIS A 1 212 ? 3.463 -0.549 13.700 1.00 90.25 212 HIS A N 1
ATOM 1680 C CA . HIS A 1 212 ? 2.538 -1.644 13.950 1.00 90.25 212 HIS A CA 1
ATOM 1681 C C . HIS A 1 212 ? 3.301 -2.954 14.181 1.00 90.25 212 HIS A C 1
ATOM 1683 O O . HIS A 1 212 ? 3.098 -3.593 15.209 1.00 90.25 212 HIS A O 1
ATOM 1689 N N . GLN A 1 213 ? 4.277 -3.293 13.329 1.00 88.62 213 GLN A N 1
ATOM 1690 C CA . GLN A 1 213 ? 5.108 -4.487 13.516 1.00 88.62 213 GLN A CA 1
ATOM 1691 C C . GLN A 1 213 ? 5.871 -4.469 14.846 1.00 88.62 213 GLN A C 1
ATOM 1693 O O . GLN A 1 213 ? 5.949 -5.493 15.509 1.00 88.62 213 GLN A O 1
ATOM 1698 N N . ARG A 1 214 ? 6.443 -3.328 15.255 1.00 85.44 214 ARG A N 1
ATOM 1699 C CA . ARG A 1 214 ? 7.230 -3.259 16.496 1.00 85.44 214 ARG A CA 1
ATOM 1700 C C . ARG A 1 214 ? 6.374 -3.470 17.737 1.00 85.44 214 ARG A C 1
ATOM 1702 O O . ARG A 1 214 ? 6.788 -4.189 18.634 1.00 85.44 214 ARG A O 1
ATOM 1709 N N . ARG A 1 215 ? 5.237 -2.781 17.814 1.00 78.75 215 ARG A N 1
ATOM 1710 C CA . ARG A 1 215 ? 4.469 -2.685 19.057 1.00 78.75 215 ARG A CA 1
ATOM 1711 C C . ARG A 1 215 ? 3.360 -3.713 19.151 1.00 78.75 215 ARG A C 1
ATOM 1713 O O . ARG A 1 215 ? 3.175 -4.298 20.211 1.00 78.75 215 ARG A O 1
ATOM 1720 N N . VAL A 1 216 ? 2.636 -3.941 18.063 1.00 70.25 216 VAL A N 1
ATOM 1721 C CA . VAL A 1 216 ? 1.524 -4.889 18.088 1.00 70.25 216 VAL A CA 1
ATOM 1722 C C . VAL A 1 216 ? 2.062 -6.316 18.204 1.00 70.25 216 VAL A C 1
ATOM 1724 O O . VAL A 1 216 ? 1.493 -7.082 18.964 1.00 70.25 216 VAL A O 1
ATOM 1727 N N . MET A 1 217 ? 3.232 -6.651 17.631 1.00 65.94 217 MET A N 1
ATOM 1728 C CA . MET A 1 217 ? 3.882 -7.939 17.944 1.00 65.94 217 MET A CA 1
ATOM 1729 C C . MET A 1 217 ? 4.341 -8.062 19.403 1.00 65.94 217 MET A C 1
ATOM 1731 O O . MET A 1 217 ? 4.295 -9.156 19.949 1.00 65.94 217 MET A O 1
ATOM 1735 N N . GLU A 1 218 ? 4.823 -6.981 20.025 1.00 74.12 218 GLU A N 1
ATOM 1736 C CA . GLU A 1 218 ? 5.304 -7.027 21.415 1.00 74.12 218 GLU A CA 1
ATOM 1737 C C . GLU A 1 218 ? 4.144 -7.205 22.404 1.00 74.12 218 GLU A C 1
ATOM 1739 O O . GLU A 1 218 ? 4.278 -7.919 23.392 1.00 74.12 218 GLU A O 1
ATOM 1744 N N . LEU A 1 219 ? 2.994 -6.585 22.121 1.00 71.56 219 LEU A N 1
ATOM 1745 C CA . LEU A 1 219 ? 1.802 -6.681 22.963 1.00 71.56 219 LEU A CA 1
ATOM 1746 C C . LEU A 1 219 ? 0.962 -7.934 22.680 1.00 71.56 219 LEU A C 1
ATOM 1748 O O . LEU A 1 219 ? 0.289 -8.412 23.587 1.00 71.56 219 LEU A O 1
ATOM 1752 N N . LEU A 1 220 ? 0.989 -8.451 21.447 1.00 68.94 220 LEU A N 1
ATOM 1753 C CA . LEU A 1 220 ? 0.078 -9.486 20.947 1.00 68.94 220 LEU A CA 1
ATOM 1754 C C . LEU A 1 220 ? 0.830 -10.626 20.252 1.00 68.94 220 LEU A C 1
ATOM 1756 O O . LEU A 1 220 ? 0.460 -11.003 19.141 1.00 68.94 220 LEU A O 1
ATOM 1760 N N . ALA A 1 221 ? 1.878 -11.172 20.877 1.00 67.94 221 ALA A N 1
ATOM 1761 C CA . ALA A 1 221 ? 2.717 -12.219 20.276 1.00 67.94 221 ALA A CA 1
ATOM 1762 C C . ALA A 1 221 ? 1.904 -13.368 19.630 1.00 67.94 221 ALA A C 1
ATOM 1764 O O . ALA A 1 221 ? 2.280 -13.818 18.548 1.00 67.94 221 ALA A O 1
ATOM 1765 N N . ASP A 1 222 ? 0.749 -13.726 20.211 1.00 73.06 222 ASP A N 1
ATOM 1766 C CA . ASP A 1 222 ? -0.186 -14.728 19.670 1.00 73.06 222 ASP A CA 1
ATOM 1767 C C . ASP A 1 222 ? -1.474 -14.130 19.043 1.00 73.06 222 ASP A C 1
ATOM 1769 O O . ASP A 1 222 ? -2.170 -14.808 18.282 1.00 73.06 222 ASP A O 1
ATOM 1773 N N . ASN A 1 223 ? -1.755 -12.836 19.259 1.00 70.06 223 ASN A N 1
ATOM 1774 C CA . ASN A 1 223 ? -3.019 -12.155 18.910 1.00 70.06 223 ASN A CA 1
ATOM 1775 C C . ASN A 1 223 ? -2.889 -11.129 17.762 1.00 70.06 223 ASN A C 1
ATOM 1777 O O . ASN A 1 223 ? -3.690 -10.202 17.647 1.00 70.06 223 ASN A O 1
ATOM 1781 N N . SER A 1 224 ? -1.874 -11.235 16.902 1.00 87.50 224 SER A N 1
ATOM 1782 C CA . SER A 1 224 ? -1.787 -10.362 15.722 1.00 87.50 224 SER A CA 1
ATOM 1783 C C . SER A 1 224 ? -2.966 -10.618 14.774 1.00 87.50 224 SER A C 1
ATOM 1785 O O . SER A 1 224 ? -3.175 -11.750 14.336 1.00 87.50 224 SER A O 1
ATOM 1787 N N . PHE A 1 225 ? -3.698 -9.559 14.405 1.00 91.38 225 PHE A N 1
ATOM 1788 C CA . PHE A 1 225 ? -4.724 -9.615 13.352 1.00 91.38 225 PHE A CA 1
ATOM 1789 C C . PHE A 1 225 ? -4.137 -9.993 11.989 1.00 91.38 225 PHE A C 1
ATOM 1791 O O . PHE A 1 225 ? -4.824 -10.576 11.158 1.00 91.38 225 PHE A O 1
ATOM 1798 N N . TYR A 1 226 ? -2.860 -9.674 11.761 1.00 93.06 226 TYR A N 1
ATOM 1799 C CA . TYR A 1 226 ? -2.167 -10.039 10.533 1.00 93.06 226 TYR A CA 1
ATOM 1800 C C . TYR A 1 226 ? -1.507 -11.407 10.633 1.00 93.06 226 TYR A C 1
ATOM 1802 O O . TYR A 1 226 ? -0.895 -11.704 11.669 1.00 93.06 226 TYR A O 1
ATOM 1810 N N . PRO A 1 227 ? -1.497 -12.171 9.527 1.00 92.69 227 PRO A N 1
ATOM 1811 C CA . PRO A 1 227 ? -0.642 -13.338 9.395 1.00 92.69 227 PRO A CA 1
ATOM 1812 C C . PRO A 1 227 ? 0.827 -13.017 9.692 1.00 92.69 227 PRO A C 1
ATOM 1814 O O . PRO A 1 227 ? 1.336 -11.926 9.396 1.00 92.69 227 PRO A O 1
ATOM 1817 N N . GLN A 1 228 ? 1.536 -13.985 10.272 1.00 91.19 228 GLN A N 1
ATOM 1818 C CA . GLN A 1 228 ? 2.937 -13.805 10.631 1.00 91.19 228 GLN A CA 1
ATOM 1819 C C . GLN A 1 228 ? 3.778 -13.508 9.382 1.00 91.19 228 GLN A C 1
ATOM 1821 O O . GLN A 1 228 ? 3.748 -14.234 8.394 1.00 91.19 228 GLN A O 1
ATOM 1826 N N . GLY A 1 229 ? 4.560 -12.430 9.437 1.00 92.31 229 GLY A N 1
ATOM 1827 C CA . GLY A 1 229 ? 5.432 -12.018 8.337 1.00 92.31 229 GLY A CA 1
ATOM 1828 C C . GLY A 1 229 ? 4.763 -11.144 7.275 1.00 92.31 229 GLY A C 1
ATOM 1829 O O . GLY A 1 229 ? 5.493 -10.502 6.527 1.00 92.31 229 GLY A O 1
ATOM 1830 N N . PHE A 1 230 ? 3.431 -11.010 7.259 1.00 95.19 230 PHE A N 1
ATOM 1831 C CA . PHE A 1 230 ? 2.708 -10.224 6.250 1.00 95.19 230 PHE A CA 1
ATOM 1832 C C . PHE A 1 230 ? 3.190 -8.773 6.161 1.00 95.19 230 PHE A C 1
ATOM 1834 O O . PHE A 1 230 ? 3.652 -8.328 5.114 1.00 95.19 230 PHE A O 1
ATOM 1841 N N . LEU A 1 231 ? 3.182 -8.045 7.283 1.00 95.25 231 LEU A N 1
ATOM 1842 C CA . LEU A 1 231 ? 3.626 -6.644 7.313 1.00 95.25 231 LEU A CA 1
ATOM 1843 C C . LEU A 1 231 ? 5.092 -6.487 6.897 1.00 95.25 231 LEU A C 1
ATOM 1845 O O . LEU A 1 231 ? 5.458 -5.491 6.270 1.00 95.25 231 LEU A O 1
ATOM 1849 N N . LYS A 1 232 ? 5.929 -7.474 7.242 1.00 95.56 232 LYS A N 1
ATOM 1850 C CA . LYS A 1 232 ? 7.347 -7.461 6.889 1.00 95.56 232 LYS A CA 1
ATOM 1851 C C . LYS A 1 232 ? 7.541 -7.682 5.395 1.00 95.56 232 LYS A C 1
ATOM 1853 O O . LYS A 1 232 ? 8.332 -6.977 4.776 1.00 95.56 232 LYS A O 1
ATOM 1858 N N . GLU A 1 233 ? 6.797 -8.620 4.825 1.00 96.88 233 GLU A N 1
ATOM 1859 C CA . GLU A 1 233 ? 6.793 -8.872 3.394 1.00 96.88 233 GLU A CA 1
ATOM 1860 C C . GLU A 1 233 ? 6.304 -7.644 2.619 1.00 96.88 233 GLU A C 1
ATOM 1862 O O . GLU A 1 233 ? 6.951 -7.258 1.651 1.00 96.88 233 GLU A O 1
ATOM 1867 N N . THR A 1 234 ? 5.247 -6.966 3.082 1.00 97.56 234 THR A N 1
ATOM 1868 C CA . THR A 1 234 ? 4.797 -5.688 2.502 1.00 97.56 234 THR A CA 1
ATOM 1869 C C . THR A 1 234 ? 5.879 -4.608 2.590 1.00 97.56 234 THR A C 1
ATOM 1871 O O . THR A 1 234 ? 6.076 -3.836 1.660 1.00 97.56 234 THR A O 1
ATOM 1874 N N . GLU A 1 235 ? 6.641 -4.521 3.682 1.00 96.88 235 GLU A N 1
ATOM 1875 C CA . GLU A 1 235 ? 7.787 -3.600 3.726 1.00 96.88 235 GLU A CA 1
ATOM 1876 C C . GLU A 1 235 ? 8.868 -3.996 2.701 1.00 96.88 235 GLU A C 1
ATOM 1878 O O . GLU A 1 235 ? 9.504 -3.137 2.082 1.00 96.88 235 GLU A O 1
ATOM 1883 N N . ASP A 1 236 ? 9.094 -5.294 2.509 1.00 97.44 236 ASP A N 1
ATOM 1884 C CA . ASP A 1 236 ? 10.085 -5.810 1.572 1.00 97.44 236 ASP A CA 1
ATOM 1885 C C . ASP A 1 236 ? 9.656 -5.585 0.108 1.00 97.44 236 ASP A C 1
ATOM 1887 O O . ASP A 1 236 ? 10.494 -5.194 -0.708 1.00 97.44 236 ASP A O 1
ATOM 1891 N N . THR A 1 237 ? 8.369 -5.696 -0.242 1.00 98.12 237 THR A N 1
ATOM 1892 C CA . THR A 1 237 ? 7.866 -5.306 -1.575 1.00 98.12 237 THR A CA 1
ATOM 1893 C C . THR A 1 237 ? 8.061 -3.809 -1.835 1.00 98.12 237 THR A C 1
ATOM 1895 O O . THR A 1 237 ? 8.442 -3.411 -2.940 1.00 98.12 237 THR A O 1
ATOM 1898 N N . LEU A 1 238 ? 7.913 -2.956 -0.818 1.00 97.94 238 LEU A N 1
ATOM 1899 C CA . LEU A 1 238 ? 8.229 -1.531 -0.940 1.00 97.94 238 LEU A CA 1
ATOM 1900 C C . LEU A 1 238 ? 9.726 -1.286 -1.139 1.00 97.94 238 LEU A C 1
ATOM 1902 O O . LEU A 1 238 ? 10.096 -0.459 -1.966 1.00 97.94 238 LEU A O 1
ATOM 1906 N N . GLN A 1 239 ? 10.603 -2.037 -0.472 1.00 96.81 239 GLN A N 1
ATOM 1907 C CA . GLN A 1 239 ? 12.049 -1.975 -0.723 1.00 96.81 239 GLN A CA 1
ATOM 1908 C C . GLN A 1 239 ? 12.453 -2.547 -2.092 1.00 96.81 239 GLN A C 1
ATOM 1910 O O . GLN A 1 239 ? 13.488 -2.153 -2.643 1.00 96.81 239 GLN A O 1
ATOM 1915 N N . LEU A 1 240 ? 11.673 -3.486 -2.639 1.00 97.44 240 LEU A N 1
ATOM 1916 C CA . LEU A 1 240 ? 11.838 -3.999 -3.998 1.00 97.44 240 LEU A CA 1
ATOM 1917 C C . LEU A 1 240 ? 11.540 -2.896 -5.021 1.00 97.44 240 LEU A C 1
ATOM 1919 O O . LEU A 1 240 ? 12.340 -2.674 -5.931 1.00 97.44 240 LEU A O 1
ATOM 1923 N N . LEU A 1 241 ? 10.417 -2.194 -4.848 1.00 97.88 241 LEU A N 1
ATOM 1924 C CA . LEU A 1 241 ? 9.930 -1.184 -5.788 1.00 97.88 241 LEU A CA 1
ATOM 1925 C C . LEU A 1 241 ? 10.584 0.192 -5.613 1.00 97.88 241 LEU A C 1
ATOM 1927 O O . LEU A 1 241 ? 10.841 0.873 -6.607 1.00 97.88 241 LEU A O 1
ATOM 1931 N N . PHE A 1 242 ? 10.902 0.587 -4.382 1.00 96.69 242 PHE A N 1
ATOM 1932 C CA . PHE A 1 242 ? 11.494 1.878 -4.021 1.00 96.69 242 PHE A CA 1
ATOM 1933 C C . PHE A 1 242 ? 12.820 1.703 -3.257 1.00 96.69 242 PHE A C 1
ATOM 1935 O O . PHE A 1 242 ? 12.967 2.205 -2.141 1.00 96.69 242 PHE A O 1
ATOM 1942 N N . PRO A 1 243 ? 13.825 1.012 -3.832 1.00 95.38 243 PRO A N 1
ATOM 1943 C CA . PRO A 1 243 ? 15.103 0.790 -3.167 1.00 95.38 243 PRO A CA 1
ATOM 1944 C C . PRO A 1 243 ? 15.774 2.109 -2.767 1.00 95.38 243 PRO A C 1
ATOM 1946 O O . PRO A 1 243 ? 16.035 2.980 -3.602 1.00 95.38 243 PRO A O 1
ATOM 1949 N N . GLU A 1 244 ? 16.146 2.225 -1.495 1.00 93.06 244 GLU A N 1
ATOM 1950 C CA . GLU A 1 244 ? 16.809 3.405 -0.926 1.00 93.06 244 GLU A CA 1
ATOM 1951 C C . GLU A 1 244 ? 18.071 3.806 -1.702 1.00 93.06 244 GLU A C 1
ATOM 1953 O O . GLU A 1 244 ? 18.366 4.991 -1.869 1.00 93.06 244 GLU A O 1
ATOM 1958 N N . ALA A 1 245 ? 18.802 2.833 -2.253 1.00 90.19 245 ALA A N 1
ATOM 1959 C CA . ALA A 1 245 ? 19.973 3.101 -3.077 1.00 90.19 245 ALA A CA 1
ATOM 1960 C C . ALA A 1 245 ? 19.671 4.024 -4.275 1.00 90.19 245 ALA A C 1
ATOM 1962 O O . ALA A 1 245 ? 20.562 4.769 -4.693 1.00 90.19 245 ALA A O 1
ATOM 1963 N N . GLU A 1 246 ? 18.444 3.999 -4.800 1.00 90.81 246 GLU A N 1
ATOM 1964 C CA . GLU A 1 246 ? 18.019 4.725 -5.999 1.00 90.81 246 GLU A CA 1
ATOM 1965 C C . GLU A 1 246 ? 17.089 5.906 -5.700 1.00 90.81 246 GLU A C 1
ATOM 1967 O O . GLU A 1 246 ? 17.169 6.931 -6.381 1.00 90.81 246 GLU A O 1
ATOM 1972 N N . PHE A 1 247 ? 16.225 5.765 -4.693 1.00 92.00 247 PHE A N 1
ATOM 1973 C CA . PHE A 1 247 ? 15.215 6.761 -4.325 1.00 92.00 247 PHE A CA 1
ATOM 1974 C C . PHE A 1 247 ? 15.624 7.625 -3.123 1.00 92.00 247 PHE A C 1
ATOM 1976 O O . PHE A 1 247 ? 15.064 8.709 -2.927 1.00 92.00 247 PHE A O 1
ATOM 1983 N N . GLY A 1 248 ? 16.642 7.201 -2.367 1.00 85.31 248 GLY A N 1
ATOM 1984 C CA . GLY A 1 248 ? 17.203 7.939 -1.240 1.00 85.31 248 GLY A CA 1
ATOM 1985 C C . GLY A 1 248 ? 17.964 9.198 -1.673 1.00 85.31 248 GLY A C 1
ATOM 1986 O O . GLY A 1 248 ? 18.702 9.207 -2.662 1.00 85.31 248 GLY A O 1
ATOM 1987 N N . GLY A 1 249 ? 17.814 10.280 -0.904 1.00 72.81 249 GLY A N 1
ATOM 1988 C CA . GLY A 1 249 ? 18.237 11.644 -1.263 1.00 72.81 249 GLY A CA 1
ATOM 1989 C C . GLY A 1 249 ? 19.746 11.948 -1.264 1.00 72.81 249 GLY A C 1
ATOM 1990 O O . GLY A 1 249 ? 20.121 13.113 -1.319 1.00 72.81 249 GLY A O 1
ATOM 1991 N N . LEU A 1 250 ? 20.630 10.948 -1.200 1.00 61.47 250 LEU A N 1
ATOM 1992 C CA . LEU A 1 250 ? 22.069 11.145 -0.949 1.00 61.47 250 LEU A CA 1
ATOM 1993 C C . LEU A 1 250 ? 22.965 11.177 -2.215 1.00 61.47 250 LEU A C 1
ATOM 1995 O O . LEU A 1 250 ? 24.170 10.979 -2.101 1.00 61.47 250 LEU A O 1
ATOM 1999 N N . GLY A 1 251 ? 22.443 11.402 -3.432 1.00 59.03 251 GLY A N 1
ATOM 2000 C CA . GLY A 1 251 ? 23.293 11.447 -4.643 1.00 59.03 251 GLY A CA 1
ATOM 2001 C C . GLY A 1 251 ? 22.715 12.165 -5.872 1.00 59.03 251 GLY A C 1
ATOM 2002 O O . GLY A 1 251 ? 21.503 12.268 -6.039 1.00 59.03 251 GLY A O 1
ATOM 2003 N N . CYS A 1 252 ? 23.588 12.637 -6.773 1.00 56.50 252 CYS A N 1
ATOM 2004 C CA . CYS A 1 252 ? 23.220 13.492 -7.916 1.00 56.50 252 CYS A CA 1
ATOM 2005 C C . CYS A 1 252 ? 22.345 12.800 -8.980 1.00 56.50 252 CYS A C 1
ATOM 2007 O O . CYS A 1 252 ? 21.335 13.366 -9.386 1.00 56.50 252 CYS A O 1
ATOM 2009 N N . SER A 1 253 ? 22.662 11.569 -9.409 1.00 55.81 253 SER A N 1
ATOM 2010 C CA . SER A 1 253 ? 21.785 10.806 -10.326 1.00 55.81 253 SER A CA 1
ATOM 2011 C C . SER A 1 253 ? 20.494 10.343 -9.637 1.00 55.81 253 SER A C 1
ATOM 2013 O O . SER A 1 253 ? 19.435 10.266 -10.265 1.00 55.81 253 SER A O 1
ATOM 2015 N N . LYS A 1 254 ? 20.563 10.132 -8.316 1.00 64.31 254 LYS A N 1
ATOM 2016 C CA . LYS A 1 254 ? 19.422 9.816 -7.445 1.00 64.31 254 LYS A CA 1
ATOM 2017 C C . LYS A 1 254 ? 18.440 10.975 -7.360 1.00 64.31 254 LYS A C 1
ATOM 2019 O O . LYS A 1 254 ? 17.251 10.748 -7.167 1.00 64.31 254 LYS A O 1
ATOM 2024 N N . ARG A 1 255 ? 18.896 12.209 -7.609 1.00 78.62 255 ARG A N 1
ATOM 2025 C CA . ARG A 1 255 ? 18.037 13.394 -7.625 1.00 78.62 255 ARG A CA 1
ATOM 2026 C C . ARG A 1 255 ? 16.885 13.242 -8.610 1.00 78.62 255 ARG A C 1
ATOM 2028 O O . ARG A 1 255 ? 15.780 13.621 -8.268 1.00 78.62 255 ARG A O 1
ATOM 2035 N N . ARG A 1 256 ? 17.076 12.624 -9.784 1.00 89.69 256 ARG A N 1
ATOM 2036 C CA . ARG A 1 256 ? 15.974 12.472 -10.751 1.00 89.69 256 ARG A CA 1
ATOM 2037 C C . ARG A 1 256 ? 14.882 11.522 -10.253 1.00 89.69 256 ARG A C 1
ATOM 2039 O O . ARG A 1 256 ? 13.711 11.890 -10.298 1.00 89.69 256 ARG A O 1
ATOM 2046 N N . ARG A 1 257 ? 15.256 10.328 -9.779 1.00 91.56 257 ARG A N 1
ATOM 2047 C CA . ARG A 1 257 ? 14.298 9.330 -9.266 1.00 91.56 257 ARG A CA 1
ATOM 2048 C C . ARG A 1 257 ? 13.664 9.787 -7.958 1.00 91.56 257 ARG A C 1
ATOM 2050 O O . ARG A 1 257 ? 12.456 9.681 -7.805 1.00 91.56 257 ARG A O 1
ATOM 2057 N N . SER A 1 258 ? 14.454 10.380 -7.068 1.00 91.25 258 SER A N 1
ATOM 2058 C CA . SER A 1 258 ? 13.968 10.969 -5.820 1.00 91.25 258 SER A CA 1
ATOM 2059 C C . SER A 1 258 ? 13.023 12.150 -6.077 1.00 91.25 258 SER A C 1
ATOM 2061 O O . SER A 1 258 ? 11.930 12.186 -5.525 1.00 91.25 258 SER A O 1
ATOM 2063 N N . SER A 1 259 ? 13.355 13.066 -6.996 1.00 92.06 259 SER A N 1
ATOM 2064 C CA . SER A 1 259 ? 12.448 14.154 -7.392 1.00 92.06 259 SER A CA 1
ATOM 2065 C C . SER A 1 259 ? 11.188 13.646 -8.083 1.00 92.06 259 SER A C 1
ATOM 2067 O O . SER A 1 259 ? 10.138 14.266 -7.961 1.00 92.06 259 SER A O 1
ATOM 2069 N N . TRP A 1 260 ? 11.254 12.537 -8.819 1.00 94.56 260 TRP A N 1
ATOM 2070 C CA . TRP A 1 260 ? 10.048 11.911 -9.353 1.00 94.56 260 TRP A CA 1
ATOM 2071 C C . TRP A 1 260 ? 9.194 11.273 -8.280 1.00 94.56 260 TRP A C 1
ATOM 2073 O O . TRP A 1 260 ? 7.988 11.469 -8.317 1.00 94.56 260 TRP A O 1
ATOM 2083 N N . LEU A 1 261 ? 9.802 10.592 -7.309 1.00 94.00 261 LEU A N 1
ATOM 2084 C CA . LEU A 1 261 ? 9.073 10.070 -6.166 1.00 94.00 261 LEU A CA 1
ATOM 2085 C C . LEU A 1 261 ? 8.396 11.223 -5.423 1.00 94.00 261 LEU A C 1
ATOM 2087 O O . LEU A 1 261 ? 7.198 11.177 -5.217 1.00 94.00 261 LEU A O 1
ATOM 2091 N N . GLN A 1 262 ? 9.102 12.319 -5.143 1.00 91.56 262 GLN A N 1
ATOM 2092 C CA . GLN A 1 262 ? 8.499 13.518 -4.547 1.00 91.56 262 GLN A CA 1
ATOM 2093 C C . GLN A 1 262 ? 7.333 14.069 -5.375 1.00 91.56 262 GLN A C 1
ATOM 2095 O O . GLN A 1 262 ? 6.306 14.416 -4.805 1.00 91.56 262 GLN A O 1
ATOM 2100 N N . LYS A 1 263 ? 7.455 14.103 -6.709 1.00 93.81 263 LYS A N 1
ATOM 2101 C CA . LYS A 1 263 ? 6.353 14.497 -7.602 1.00 93.81 263 LYS A CA 1
ATOM 2102 C C . LYS A 1 263 ? 5.185 13.513 -7.559 1.00 93.81 263 LYS A C 1
ATOM 2104 O O . LYS A 1 263 ? 4.046 13.945 -7.667 1.00 93.81 263 LYS A O 1
ATOM 2109 N N . LEU A 1 264 ? 5.450 12.213 -7.449 1.00 93.19 264 LEU A N 1
ATOM 2110 C CA . LEU A 1 264 ? 4.424 11.183 -7.300 1.00 93.19 264 LEU A CA 1
ATOM 2111 C C . LEU A 1 264 ? 3.669 11.384 -5.980 1.00 93.19 264 LEU A C 1
ATOM 2113 O O . LEU A 1 264 ? 2.445 11.443 -5.988 1.00 93.19 264 LEU A O 1
ATOM 2117 N N . LEU A 1 265 ? 4.406 11.588 -4.885 1.00 91.06 265 LEU A N 1
ATOM 2118 C CA . LEU A 1 265 ? 3.857 11.861 -3.556 1.00 91.06 265 LEU A CA 1
ATOM 2119 C C . LEU A 1 265 ? 3.069 13.184 -3.522 1.00 91.06 265 LEU A C 1
ATOM 2121 O O . LEU A 1 265 ? 2.036 13.250 -2.874 1.00 91.06 265 LEU A O 1
ATOM 2125 N N . SER A 1 266 ? 3.513 14.228 -4.234 1.00 89.31 266 SER A N 1
ATOM 2126 C CA . SER A 1 266 ? 2.835 15.535 -4.249 1.00 89.31 266 SER A CA 1
ATOM 2127 C C . SER A 1 266 ? 1.636 15.614 -5.195 1.00 89.31 266 SER A C 1
ATOM 2129 O O . SER A 1 266 ? 0.837 16.537 -5.087 1.00 89.31 266 SER A O 1
ATOM 2131 N N . LYS A 1 267 ? 1.553 14.724 -6.192 1.00 89.88 267 LYS A N 1
ATOM 2132 C CA . LYS A 1 267 ? 0.456 14.711 -7.174 1.00 89.88 267 LYS A CA 1
ATOM 2133 C C . LYS A 1 267 ? -0.838 14.145 -6.607 1.00 89.88 267 LYS A C 1
ATOM 2135 O O . LYS A 1 267 ? -1.884 14.415 -7.181 1.00 89.88 267 LYS A O 1
ATOM 2140 N N . GLN A 1 268 ? -0.756 13.363 -5.536 1.00 80.94 268 GLN A N 1
ATOM 2141 C CA . GLN A 1 268 ? -1.899 12.774 -4.850 1.00 80.94 268 GLN A CA 1
ATOM 2142 C C . GLN A 1 268 ? -2.593 13.878 -4.029 1.00 80.94 268 GLN A C 1
ATOM 2144 O O . GLN A 1 268 ? -2.079 14.254 -2.975 1.00 80.94 268 GLN A O 1
ATOM 2149 N N . PRO A 1 269 ? -3.726 14.446 -4.493 1.00 66.12 269 PRO A N 1
ATOM 2150 C CA . PRO A 1 269 ? -4.313 15.654 -3.900 1.00 66.12 269 PRO A CA 1
ATOM 2151 C C . PRO A 1 269 ? -4.826 15.419 -2.477 1.00 66.12 269 PRO A C 1
ATOM 2153 O O . PRO A 1 269 ? -4.914 16.346 -1.678 1.00 66.12 269 PRO A O 1
ATOM 2156 N N . CYS A 1 270 ? -5.179 14.171 -2.176 1.00 64.88 270 CYS A N 1
ATOM 2157 C CA . CYS A 1 270 ? -5.811 13.756 -0.935 1.00 64.88 270 CYS A CA 1
ATOM 2158 C C . CYS A 1 270 ? -4.849 13.068 0.046 1.00 64.88 270 CYS A C 1
ATOM 2160 O O . CYS A 1 270 ? -5.219 12.884 1.204 1.00 64.88 270 CYS A O 1
ATOM 2162 N N . LEU A 1 271 ? -3.620 12.713 -0.355 1.00 66.69 271 LEU A N 1
ATOM 2163 C CA . LEU A 1 271 ? -2.725 11.869 0.445 1.00 66.69 271 LEU A CA 1
ATOM 2164 C C . LEU A 1 271 ? -1.387 12.571 0.730 1.00 66.69 271 LEU A C 1
ATOM 2166 O O . LEU A 1 271 ? -0.494 12.549 -0.116 1.00 66.69 271 LEU A O 1
ATOM 2170 N N . PRO A 1 272 ? -1.165 13.137 1.931 1.00 79.88 272 PRO A N 1
ATOM 2171 C CA . PRO A 1 272 ? 0.179 13.305 2.473 1.00 79.88 272 PRO A CA 1
ATOM 2172 C C . PRO A 1 272 ? 0.833 11.931 2.580 1.00 79.88 272 PRO A C 1
ATOM 2174 O O . PRO A 1 272 ? 0.655 11.186 3.546 1.00 79.88 272 PRO A O 1
ATOM 2177 N N . ALA A 1 273 ? 1.550 11.581 1.522 1.00 82.94 273 ALA A N 1
ATOM 2178 C CA . ALA A 1 273 ? 2.186 10.294 1.406 1.00 82.94 273 ALA A CA 1
ATOM 2179 C C . ALA A 1 273 ? 3.381 10.189 2.358 1.00 82.94 273 ALA A C 1
ATOM 2181 O O . ALA A 1 273 ? 4.050 11.178 2.677 1.00 82.94 273 ALA A O 1
ATOM 2182 N N . ASP A 1 274 ? 3.664 8.971 2.811 1.00 88.62 274 ASP A N 1
ATOM 2183 C CA . ASP A 1 274 ? 4.787 8.739 3.708 1.00 88.62 274 ASP A CA 1
ATOM 2184 C C . ASP A 1 274 ? 6.098 8.938 2.940 1.00 88.62 274 ASP A C 1
ATOM 2186 O O . ASP A 1 274 ? 6.473 8.158 2.059 1.00 88.62 274 ASP A O 1
ATOM 2190 N N . TRP A 1 275 ? 6.825 9.994 3.294 1.00 85.25 275 TRP A N 1
ATOM 2191 C CA . TRP A 1 275 ? 8.109 10.327 2.683 1.00 85.25 275 TRP A CA 1
ATOM 2192 C C . TRP A 1 275 ? 9.151 9.205 2.835 1.00 85.25 275 TRP A C 1
ATOM 2194 O O . TRP A 1 275 ? 10.139 9.177 2.096 1.00 85.25 275 TRP A O 1
ATOM 2204 N N . ARG A 1 276 ? 8.938 8.255 3.758 1.00 89.69 276 ARG A N 1
ATOM 2205 C CA . ARG A 1 276 ? 9.818 7.102 3.989 1.00 89.69 276 ARG A CA 1
ATOM 2206 C C . ARG A 1 276 ? 9.713 6.012 2.936 1.00 89.69 276 ARG A C 1
ATOM 2208 O O . ARG A 1 276 ? 10.546 5.106 2.954 1.00 89.69 276 ARG A O 1
ATOM 2215 N N . LEU A 1 277 ? 8.778 6.110 1.992 1.00 91.56 277 LEU A N 1
ATOM 2216 C CA . LEU A 1 277 ? 8.656 5.166 0.880 1.00 91.56 277 LEU A CA 1
ATOM 2217 C C . LEU A 1 277 ? 10.003 4.936 0.166 1.00 91.56 277 LEU A C 1
ATOM 2219 O O . LEU A 1 277 ? 10.389 3.798 -0.066 1.00 91.56 277 LEU A O 1
ATOM 2223 N N . GLY A 1 278 ? 10.789 5.997 -0.057 1.00 90.56 278 GLY A N 1
ATOM 2224 C CA . GLY A 1 278 ? 12.134 5.914 -0.651 1.00 90.56 278 GLY A CA 1
ATOM 2225 C C . GLY A 1 278 ? 13.296 5.715 0.335 1.00 90.56 278 GLY A C 1
ATOM 2226 O O . GLY A 1 278 ? 14.450 5.731 -0.087 1.00 90.56 278 GLY A O 1
ATOM 2227 N N . ALA A 1 279 ? 13.020 5.571 1.633 1.00 88.88 279 ALA A N 1
ATOM 2228 C CA . ALA A 1 279 ? 14.005 5.421 2.715 1.00 88.88 279 ALA A CA 1
ATOM 2229 C C . ALA A 1 279 ? 13.822 4.100 3.490 1.00 88.88 279 ALA A C 1
ATOM 2231 O O . ALA A 1 279 ? 14.220 3.975 4.652 1.00 88.88 279 ALA A O 1
ATOM 2232 N N . SER A 1 280 ? 13.177 3.113 2.860 1.00 86.00 280 SER A N 1
ATOM 2233 C CA . SER A 1 280 ? 12.812 1.854 3.516 1.00 86.00 280 SER A CA 1
ATOM 2234 C C . SER A 1 280 ? 13.944 0.823 3.572 1.00 86.00 280 SER A C 1
ATOM 2236 O O . SER A 1 280 ? 13.793 -0.202 4.226 1.00 86.00 280 SER A O 1
ATOM 2238 N N . GLY A 1 281 ? 15.088 1.091 2.942 1.00 90.75 281 GLY A N 1
ATOM 2239 C CA . GLY A 1 281 ? 16.172 0.127 2.762 1.00 90.75 281 GLY A CA 1
ATOM 2240 C C . GLY A 1 281 ? 16.296 -0.338 1.314 1.00 90.75 281 GLY A C 1
ATOM 2241 O O . GLY A 1 281 ? 15.638 0.170 0.406 1.00 90.75 281 GLY A O 1
ATOM 2242 N N . THR A 1 282 ? 17.194 -1.286 1.060 1.00 93.31 282 THR A N 1
ATOM 2243 C CA . THR A 1 282 ? 17.368 -1.902 -0.262 1.00 93.31 282 THR A CA 1
ATOM 2244 C C . THR A 1 282 ? 17.469 -3.408 -0.104 1.00 93.31 282 THR A C 1
ATOM 2246 O O . THR A 1 282 ? 18.374 -3.894 0.571 1.00 93.31 282 THR A O 1
ATOM 2249 N N . LEU A 1 283 ? 16.603 -4.149 -0.800 1.00 95.38 283 LEU A N 1
ATOM 2250 C CA . LEU A 1 283 ? 16.676 -5.605 -0.790 1.00 95.38 283 LEU A CA 1
ATOM 2251 C C . LEU A 1 283 ? 17.953 -6.119 -1.454 1.00 95.38 283 LEU A C 1
ATOM 2253 O O . LEU A 1 283 ? 18.292 -5.758 -2.595 1.00 95.38 283 LEU A O 1
ATOM 2257 N N . HIS A 1 284 ? 18.607 -7.042 -0.752 1.00 95.06 284 HIS A N 1
ATOM 2258 C CA . HIS A 1 284 ? 19.719 -7.821 -1.271 1.00 95.06 284 HIS A CA 1
ATOM 2259 C C . HIS A 1 284 ? 19.290 -8.744 -2.415 1.00 95.06 284 HIS A C 1
ATOM 2261 O O . HIS A 1 284 ? 18.121 -9.059 -2.608 1.00 95.06 284 HIS A O 1
ATOM 2267 N N . ALA A 1 285 ? 20.287 -9.202 -3.168 1.00 94.00 285 ALA A N 1
ATOM 2268 C CA . ALA A 1 285 ? 20.156 -10.133 -4.283 1.00 94.00 285 ALA A CA 1
ATOM 2269 C C . ALA A 1 285 ? 19.243 -11.342 -4.003 1.00 94.00 285 ALA A C 1
ATOM 2271 O O . ALA A 1 285 ? 18.416 -11.664 -4.853 1.00 94.00 285 ALA A O 1
ATOM 2272 N N . GLU A 1 286 ? 19.402 -11.972 -2.838 1.00 94.81 286 GLU A N 1
ATOM 2273 C CA . GLU A 1 286 ? 18.672 -13.184 -2.445 1.00 94.81 286 GLU A CA 1
ATOM 2274 C C . GLU A 1 286 ? 17.267 -12.900 -1.916 1.00 94.81 286 GLU A C 1
ATOM 2276 O O . GLU A 1 286 ? 16.369 -13.718 -2.082 1.00 94.81 286 GLU A O 1
ATOM 2281 N N . ALA A 1 287 ? 17.049 -11.716 -1.341 1.00 95.75 287 ALA A N 1
ATOM 2282 C CA . ALA A 1 287 ? 15.731 -11.284 -0.881 1.00 95.75 287 ALA A CA 1
ATOM 2283 C C . ALA A 1 287 ? 14.791 -10.908 -2.044 1.00 95.75 287 ALA A C 1
ATOM 2285 O O . ALA A 1 287 ? 13.599 -10.744 -1.847 1.00 95.75 287 ALA A O 1
ATOM 2286 N N . ARG A 1 288 ? 15.318 -10.794 -3.273 1.00 96.44 288 ARG A N 1
ATOM 2287 C CA . ARG A 1 288 ? 14.552 -10.539 -4.510 1.00 96.44 288 ARG A CA 1
ATOM 2288 C C . ARG A 1 288 ? 14.073 -11.817 -5.202 1.00 96.44 288 ARG A C 1
ATOM 2290 O O . ARG A 1 288 ? 13.692 -11.780 -6.371 1.00 96.44 288 ARG A O 1
ATOM 2297 N N . ARG A 1 289 ? 14.198 -12.960 -4.541 1.00 96.44 289 ARG A N 1
ATOM 2298 C CA . ARG A 1 289 ? 13.663 -14.233 -5.016 1.00 96.44 289 ARG A CA 1
ATOM 2299 C C . ARG A 1 289 ? 12.160 -14.272 -4.770 1.00 96.44 289 ARG A C 1
ATOM 2301 O O . ARG A 1 289 ? 11.721 -13.850 -3.704 1.00 96.44 289 ARG A O 1
ATOM 2308 N N . ILE A 1 290 ? 11.386 -14.756 -5.739 1.00 95.88 290 ILE A N 1
ATOM 2309 C CA . ILE A 1 290 ? 9.923 -14.799 -5.635 1.00 95.88 290 ILE A CA 1
ATOM 2310 C C . ILE A 1 290 ? 9.455 -15.624 -4.431 1.00 95.88 290 ILE A C 1
ATOM 2312 O O . ILE A 1 290 ? 8.458 -15.288 -3.812 1.00 95.88 290 ILE A O 1
ATOM 2316 N N . GLU A 1 291 ? 10.215 -16.650 -4.045 1.00 94.12 291 GLU A N 1
ATOM 2317 C CA . GLU A 1 291 ? 9.905 -17.556 -2.934 1.00 94.12 291 GLU A CA 1
ATOM 2318 C C . GLU A 1 291 ? 10.000 -16.891 -1.556 1.00 94.12 291 GLU A C 1
ATOM 2320 O O . GLU A 1 291 ? 9.667 -17.508 -0.551 1.00 94.12 291 GLU A O 1
ATOM 2325 N N . ARG A 1 292 ? 10.500 -15.652 -1.482 1.00 95.25 292 ARG A N 1
ATOM 2326 C CA . ARG A 1 292 ? 10.502 -14.853 -0.249 1.00 95.25 292 ARG A CA 1
ATOM 2327 C C . ARG A 1 292 ? 9.205 -14.080 -0.044 1.00 95.25 292 ARG A C 1
ATOM 2329 O O . ARG A 1 292 ? 9.014 -13.551 1.044 1.00 95.25 292 ARG A O 1
ATOM 2336 N N . PHE A 1 293 ? 8.366 -14.008 -1.075 1.00 95.06 293 PHE A N 1
ATOM 2337 C CA . PHE A 1 293 ? 7.088 -13.322 -1.042 1.00 95.06 293 PHE A CA 1
ATOM 2338 C C . PHE A 1 293 ? 5.986 -14.377 -1.047 1.00 95.06 293 PHE A C 1
ATOM 2340 O O . PHE A 1 293 ? 5.715 -14.963 -2.091 1.00 95.06 293 PHE A O 1
ATOM 2347 N N . ASN A 1 294 ? 5.407 -14.675 0.112 1.00 94.12 294 ASN A N 1
ATOM 2348 C CA . ASN A 1 294 ? 4.334 -15.649 0.275 1.00 94.12 294 ASN A CA 1
ATOM 2349 C C . ASN A 1 294 ? 2.965 -15.011 0.027 1.00 94.12 294 ASN A C 1
ATOM 2351 O O . ASN A 1 294 ? 2.153 -15.579 -0.702 1.00 94.12 294 ASN A O 1
ATOM 2355 N N . PHE A 1 295 ? 2.739 -13.820 0.583 1.00 94.94 295 PHE A N 1
ATOM 2356 C CA . PHE A 1 295 ? 1.456 -13.116 0.527 1.00 94.94 295 PHE A CA 1
ATOM 2357 C C . PHE A 1 295 ? 1.276 -12.368 -0.798 1.00 94.94 295 PHE A C 1
ATOM 2359 O O . PHE A 1 295 ? 0.241 -12.454 -1.451 1.00 94.94 295 PHE A O 1
ATOM 2366 N N . TRP A 1 296 ? 2.320 -11.681 -1.263 1.00 96.12 296 TRP A N 1
ATOM 2367 C CA . TRP A 1 296 ? 2.274 -10.852 -2.470 1.00 96.12 296 TRP A CA 1
ATOM 2368 C C . TRP A 1 296 ? 2.764 -11.567 -3.728 1.00 96.12 296 TRP A C 1
ATOM 2370 O O . TRP A 1 296 ? 2.865 -10.948 -4.792 1.00 96.12 296 TRP A O 1
ATOM 2380 N N . ARG A 1 297 ? 3.056 -12.870 -3.633 1.00 94.81 297 ARG A N 1
ATOM 2381 C CA . ARG A 1 297 ? 3.646 -13.677 -4.710 1.00 94.81 297 ARG A CA 1
ATOM 2382 C C . ARG A 1 297 ? 2.928 -13.500 -6.040 1.00 94.81 297 ARG A C 1
ATOM 2384 O O . ARG A 1 297 ? 3.542 -13.129 -7.036 1.00 94.81 297 ARG A O 1
ATOM 2391 N N . ASN A 1 298 ? 1.626 -13.770 -6.045 1.00 93.88 298 ASN A N 1
ATOM 2392 C CA . ASN A 1 298 ? 0.827 -13.816 -7.263 1.00 93.88 298 ASN A CA 1
ATOM 2393 C C . ASN A 1 298 ? 0.741 -12.436 -7.909 1.00 93.88 298 ASN A C 1
ATOM 2395 O O . ASN A 1 298 ? 0.999 -12.302 -9.102 1.00 93.88 298 ASN A O 1
ATOM 2399 N N . ARG A 1 299 ? 0.479 -11.395 -7.111 1.00 95.75 299 ARG A N 1
ATOM 2400 C CA . ARG A 1 299 ? 0.418 -10.012 -7.597 1.00 95.75 299 ARG A CA 1
ATOM 2401 C C . ARG A 1 299 ? 1.764 -9.539 -8.141 1.00 95.75 299 ARG A C 1
ATOM 2403 O O . ARG A 1 299 ? 1.804 -8.902 -9.186 1.00 95.75 299 ARG A O 1
ATOM 2410 N N . LEU A 1 300 ? 2.877 -9.912 -7.505 1.00 96.88 300 LEU A N 1
ATOM 2411 C CA . LEU A 1 300 ? 4.214 -9.622 -8.027 1.00 96.88 300 LEU A CA 1
ATOM 2412 C C . LEU A 1 300 ? 4.520 -10.374 -9.329 1.00 96.88 300 LEU A C 1
ATOM 2414 O O . LEU A 1 300 ? 5.171 -9.806 -10.204 1.00 96.88 300 LEU A O 1
ATOM 2418 N N . VAL A 1 301 ? 4.075 -11.627 -9.473 1.00 95.44 301 VAL A N 1
ATOM 2419 C CA . VAL A 1 301 ? 4.217 -12.391 -10.725 1.00 95.44 301 VAL A CA 1
ATOM 2420 C C . VAL A 1 301 ? 3.415 -11.733 -11.843 1.00 95.44 301 VAL A C 1
ATOM 2422 O O . VAL A 1 301 ? 3.983 -11.484 -12.902 1.00 95.44 301 VAL A O 1
ATOM 2425 N N . VAL A 1 302 ? 2.148 -11.389 -11.600 1.00 95.44 302 VAL A N 1
ATOM 2426 C CA . VAL A 1 302 ? 1.291 -10.691 -12.573 1.00 95.44 302 VAL A CA 1
ATOM 2427 C C . VAL A 1 302 ? 1.887 -9.336 -12.946 1.00 95.44 302 VAL A C 1
ATOM 2429 O O . VAL A 1 302 ? 2.042 -9.035 -14.125 1.00 95.44 302 VAL A O 1
ATOM 2432 N N . LEU A 1 303 ? 2.322 -8.545 -11.961 1.00 97.50 303 LEU A N 1
ATOM 2433 C CA . LEU A 1 303 ? 2.967 -7.254 -12.203 1.00 97.50 303 LEU A CA 1
ATOM 2434 C C . LEU A 1 303 ? 4.270 -7.400 -12.998 1.00 97.50 303 LEU A C 1
ATOM 2436 O O . LEU A 1 303 ? 4.580 -6.567 -13.848 1.00 97.50 303 LEU A O 1
ATOM 2440 N N . LYS A 1 304 ? 5.049 -8.454 -12.735 1.00 96.69 304 LYS A N 1
ATOM 2441 C CA . LYS A 1 304 ? 6.262 -8.755 -13.498 1.00 96.69 304 LYS A CA 1
ATOM 2442 C C . LYS A 1 304 ? 5.946 -9.177 -14.924 1.00 96.69 304 LYS A C 1
ATOM 2444 O O . LYS A 1 304 ? 6.643 -8.727 -15.823 1.00 96.69 304 LYS A O 1
ATOM 2449 N N . GLN A 1 305 ? 4.929 -10.009 -15.118 1.00 96.31 305 GLN A N 1
ATOM 2450 C CA . GLN A 1 305 ? 4.479 -10.429 -16.439 1.00 96.31 305 GLN A CA 1
ATOM 2451 C C . GLN A 1 305 ? 4.022 -9.212 -17.250 1.00 96.31 305 GLN A C 1
ATOM 2453 O O . GLN A 1 305 ? 4.563 -8.965 -18.320 1.00 96.31 305 GLN A O 1
ATOM 2458 N N . ALA A 1 306 ? 3.161 -8.368 -16.672 1.00 96.88 306 ALA A N 1
ATOM 2459 C CA . ALA A 1 306 ? 2.728 -7.112 -17.280 1.00 96.88 306 ALA A CA 1
ATOM 2460 C C . ALA A 1 306 ? 3.909 -6.184 -17.606 1.00 96.88 306 ALA A C 1
ATOM 2462 O O . ALA A 1 306 ? 3.943 -5.556 -18.661 1.00 96.88 306 ALA A O 1
ATOM 2463 N N . TYR A 1 307 ? 4.909 -6.110 -16.721 1.00 96.81 307 TYR A N 1
ATOM 2464 C CA . TYR A 1 307 ? 6.130 -5.362 -16.996 1.00 96.81 307 TYR A CA 1
ATOM 2465 C C . TYR A 1 307 ? 6.901 -5.955 -18.175 1.00 96.81 307 TYR A C 1
ATOM 2467 O O . TYR A 1 307 ? 7.273 -5.198 -19.063 1.00 96.81 307 TYR A O 1
ATOM 2475 N N . ASP A 1 308 ? 7.158 -7.262 -18.202 1.00 95.56 308 ASP A N 1
ATOM 2476 C CA . ASP A 1 308 ? 7.952 -7.918 -19.246 1.00 95.56 308 ASP A CA 1
ATOM 2477 C C . ASP A 1 308 ? 7.259 -7.903 -20.618 1.00 95.56 308 ASP A C 1
ATOM 2479 O O . ASP A 1 308 ? 7.941 -7.682 -21.620 1.00 95.56 308 ASP A O 1
ATOM 2483 N N . ASP A 1 309 ? 5.931 -8.034 -20.651 1.00 95.25 309 ASP A N 1
ATOM 2484 C CA . ASP A 1 309 ? 5.114 -7.982 -21.871 1.00 95.25 309 ASP A CA 1
ATOM 2485 C C . ASP A 1 309 ? 4.943 -6.557 -22.414 1.00 95.25 309 ASP A C 1
ATOM 2487 O O . ASP A 1 309 ? 4.634 -6.363 -23.592 1.00 95.25 309 ASP A O 1
ATOM 2491 N N . ALA A 1 310 ? 5.166 -5.535 -21.582 1.00 94.19 310 ALA A N 1
ATOM 2492 C CA . ALA A 1 310 ? 5.035 -4.152 -22.006 1.00 94.19 310 ALA A CA 1
ATOM 2493 C C . ALA A 1 310 ? 6.050 -3.805 -23.104 1.00 94.19 310 ALA A C 1
ATOM 2495 O O . ALA A 1 310 ? 7.262 -3.714 -22.871 1.00 94.19 310 ALA A O 1
ATOM 2496 N N . THR A 1 311 ? 5.539 -3.536 -24.304 1.00 91.06 311 THR A N 1
ATOM 2497 C CA . THR A 1 311 ? 6.325 -3.015 -25.422 1.00 91.06 311 THR A CA 1
ATOM 2498 C C . THR A 1 311 ? 6.445 -1.491 -25.331 1.00 91.06 311 THR A C 1
ATOM 2500 O O . THR A 1 311 ? 5.431 -0.816 -25.121 1.00 91.06 311 THR A O 1
ATOM 2503 N N . PRO A 1 312 ? 7.637 -0.909 -25.543 1.00 90.62 312 PRO A N 1
ATOM 2504 C CA . PRO A 1 312 ? 7.810 0.540 -25.546 1.00 90.62 312 PRO A CA 1
ATOM 2505 C C . PRO A 1 312 ? 6.985 1.195 -26.671 1.00 90.62 312 PRO A C 1
ATOM 2507 O O . PRO A 1 312 ? 7.238 0.982 -27.856 1.00 90.62 312 PRO A O 1
ATOM 2510 N N . ARG A 1 313 ? 6.006 2.027 -26.294 1.00 90.12 313 ARG A N 1
ATOM 2511 C CA . ARG A 1 313 ? 5.110 2.766 -27.206 1.00 90.12 313 ARG A CA 1
ATOM 2512 C C . ARG A 1 313 ? 5.679 4.119 -27.642 1.00 90.12 313 ARG A C 1
ATOM 2514 O O . ARG A 1 313 ? 5.244 4.686 -28.636 1.00 90.12 313 ARG A O 1
ATOM 2521 N N . THR A 1 314 ? 6.646 4.662 -26.901 1.00 91.75 314 THR A N 1
ATOM 2522 C CA . THR A 1 314 ? 7.234 5.989 -27.158 1.00 91.75 314 THR A CA 1
ATOM 2523 C C . THR A 1 314 ? 8.749 5.918 -27.350 1.00 91.75 314 THR A C 1
ATOM 2525 O O . THR A 1 314 ? 9.418 5.074 -26.757 1.00 91.75 314 THR A O 1
ATOM 2528 N N . LEU A 1 315 ? 9.330 6.852 -28.116 1.00 91.62 315 LEU A N 1
ATOM 2529 C CA . LEU A 1 315 ? 10.793 6.947 -28.293 1.00 91.62 315 LEU A CA 1
ATOM 2530 C C . LEU A 1 315 ? 11.535 7.123 -26.959 1.00 91.62 315 LEU A C 1
ATOM 2532 O O . LEU A 1 315 ? 12.628 6.595 -26.765 1.00 91.62 315 LEU A O 1
ATOM 2536 N N . SER A 1 316 ? 10.918 7.840 -26.014 1.00 90.69 316 SER A N 1
ATOM 2537 C CA . SER A 1 316 ? 11.439 7.983 -24.653 1.00 90.69 316 SER A CA 1
ATOM 2538 C C . SER A 1 316 ? 11.504 6.626 -23.942 1.00 90.69 316 SER A C 1
ATOM 2540 O O . SER A 1 316 ? 12.544 6.291 -23.379 1.00 90.69 316 SER A O 1
ATOM 2542 N N . GLN A 1 317 ? 10.446 5.807 -24.022 1.00 92.69 317 GLN A N 1
ATOM 2543 C CA . GLN A 1 317 ? 10.457 4.439 -23.485 1.00 92.69 317 GLN A CA 1
ATOM 2544 C C . GLN A 1 317 ? 11.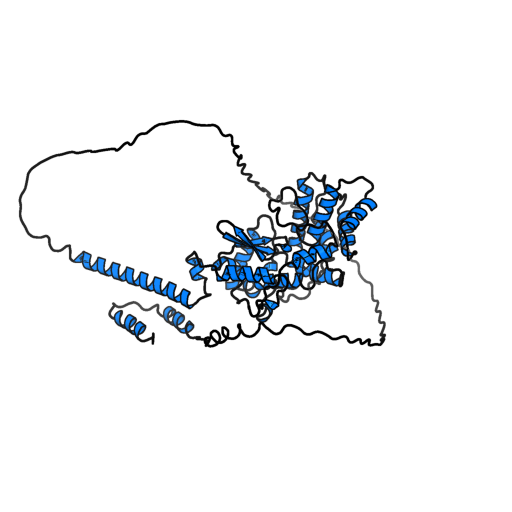539 3.584 -24.156 1.00 92.69 317 GLN A C 1
ATOM 2546 O O . GLN A 1 317 ? 12.327 2.967 -23.448 1.00 92.69 317 GLN A O 1
ATOM 2551 N N . TRP A 1 318 ? 11.664 3.627 -25.488 1.00 91.19 318 TRP A N 1
ATOM 2552 C CA . TRP A 1 318 ? 12.736 2.942 -26.230 1.00 91.19 318 TRP A CA 1
ATOM 2553 C C . TRP A 1 318 ? 14.143 3.355 -25.780 1.00 91.19 318 TRP A C 1
ATOM 2555 O O . TRP A 1 318 ? 15.058 2.535 -25.719 1.00 91.19 318 TRP A O 1
ATOM 2565 N N . TRP A 1 319 ? 14.342 4.626 -25.427 1.00 91.88 319 TRP A N 1
ATOM 2566 C CA . TRP A 1 319 ? 15.621 5.104 -24.908 1.00 91.88 319 TRP A CA 1
ATOM 2567 C C . TRP A 1 319 ? 15.967 4.506 -23.532 1.00 91.88 319 TRP A C 1
ATOM 2569 O O . TRP A 1 319 ? 17.128 4.143 -23.285 1.00 91.88 319 TRP A O 1
ATOM 2579 N N . TYR A 1 320 ? 14.977 4.404 -22.637 1.00 91.38 320 TYR A N 1
ATOM 2580 C CA . TYR A 1 320 ? 15.153 3.860 -21.285 1.00 91.38 320 TYR A CA 1
ATOM 2581 C C . TYR A 1 320 ? 15.108 2.332 -21.224 1.00 91.38 320 TYR A C 1
ATOM 2583 O O . TYR A 1 320 ? 15.690 1.760 -20.299 1.00 91.38 320 TYR A O 1
ATOM 2591 N N . ASP A 1 321 ? 14.465 1.670 -22.183 1.00 92.31 321 ASP A N 1
ATOM 2592 C CA . ASP A 1 321 ? 14.353 0.219 -22.201 1.00 92.31 321 ASP A CA 1
ATOM 2593 C C . ASP A 1 321 ? 15.694 -0.434 -22.557 1.00 92.31 321 ASP A C 1
ATOM 2595 O O . ASP A 1 321 ? 16.150 -0.444 -23.698 1.00 92.31 321 ASP A O 1
ATOM 2599 N N . ARG A 1 322 ? 16.356 -0.980 -21.534 1.00 89.94 322 ARG A N 1
ATOM 2600 C CA . ARG A 1 322 ? 17.624 -1.714 -21.659 1.00 89.94 322 ARG A CA 1
ATOM 2601 C C . ARG A 1 322 ? 17.470 -3.209 -21.404 1.00 89.94 322 ARG A C 1
ATOM 2603 O O . ARG A 1 322 ? 18.486 -3.886 -21.234 1.00 89.94 322 ARG A O 1
ATOM 2610 N N . ARG A 1 323 ? 16.236 -3.722 -21.333 1.00 90.81 323 ARG A N 1
ATOM 2611 C CA . ARG A 1 323 ? 15.963 -5.130 -21.003 1.00 90.81 323 ARG A CA 1
ATOM 2612 C C . ARG A 1 323 ? 16.515 -6.069 -22.068 1.00 90.81 323 ARG A C 1
ATOM 2614 O O . ARG A 1 323 ? 17.188 -7.036 -21.726 1.00 90.81 323 ARG A O 1
ATOM 2621 N N . ASN A 1 324 ? 16.327 -5.725 -23.341 1.00 89.44 324 ASN A N 1
ATOM 2622 C CA . ASN A 1 324 ? 16.915 -6.440 -24.466 1.00 89.44 324 ASN A CA 1
ATOM 2623 C C . ASN A 1 324 ? 17.934 -5.551 -25.192 1.00 89.44 324 ASN A C 1
ATOM 2625 O O . ASN A 1 324 ? 17.589 -4.729 -26.039 1.00 89.44 324 ASN A O 1
ATOM 2629 N N . ARG A 1 325 ? 19.217 -5.717 -24.844 1.00 91.19 325 ARG A N 1
ATOM 2630 C CA . ARG A 1 325 ? 20.311 -4.930 -25.436 1.00 91.19 325 ARG A CA 1
ATOM 2631 C C . ARG A 1 325 ? 20.421 -5.119 -26.946 1.00 91.19 325 ARG A C 1
ATOM 2633 O O . ARG A 1 325 ? 20.788 -4.167 -27.620 1.00 91.19 325 ARG A O 1
ATOM 2640 N N . VAL A 1 326 ? 20.106 -6.312 -27.455 1.00 93.75 326 VAL A N 1
ATOM 2641 C CA . VAL A 1 326 ? 20.181 -6.614 -28.891 1.00 93.75 326 VAL A CA 1
ATOM 2642 C C . VAL A 1 326 ? 19.121 -5.812 -29.632 1.00 93.75 326 VAL A C 1
ATOM 2644 O O . VAL A 1 326 ? 19.478 -5.026 -30.502 1.00 93.75 326 VAL A O 1
ATOM 2647 N N . ILE A 1 327 ? 17.856 -5.916 -29.206 1.00 91.00 327 ILE A N 1
A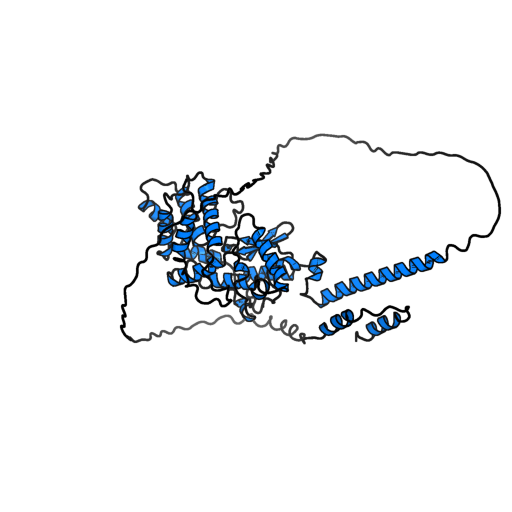TOM 2648 C CA . ILE A 1 327 ? 16.745 -5.155 -29.801 1.00 91.00 327 ILE A CA 1
ATOM 2649 C C . ILE A 1 327 ? 17.021 -3.648 -29.728 1.00 91.00 327 ILE A C 1
ATOM 2651 O O . ILE A 1 327 ? 16.877 -2.932 -30.721 1.00 91.00 327 ILE A O 1
ATOM 2655 N N . TRP A 1 328 ? 17.493 -3.169 -28.574 1.00 92.56 328 TRP A N 1
ATOM 2656 C CA . TRP A 1 328 ? 17.868 -1.769 -28.395 1.00 92.56 328 TRP A CA 1
ATOM 2657 C C . TRP A 1 328 ? 18.948 -1.332 -29.399 1.00 92.56 328 TRP A C 1
ATOM 2659 O O . TRP A 1 328 ? 18.783 -0.315 -30.067 1.00 92.56 328 TRP A O 1
ATOM 2669 N N . CYS A 1 329 ? 20.027 -2.106 -29.559 1.00 94.38 329 CYS A N 1
ATOM 2670 C CA . CYS A 1 329 ? 21.082 -1.802 -30.529 1.00 94.38 329 CYS A CA 1
ATOM 2671 C C . CYS A 1 329 ? 20.563 -1.821 -31.972 1.00 94.38 329 CYS A C 1
ATOM 2673 O O . CYS A 1 329 ? 20.857 -0.895 -32.722 1.00 94.38 329 CYS A O 1
ATOM 2675 N N . THR A 1 330 ? 19.772 -2.830 -32.352 1.00 95.06 330 THR A N 1
ATOM 2676 C CA . THR A 1 330 ? 19.222 -2.938 -33.712 1.00 95.06 330 THR A CA 1
ATOM 2677 C C . THR A 1 330 ? 18.316 -1.760 -34.061 1.00 95.06 330 THR A C 1
ATOM 2679 O O . THR A 1 330 ? 18.394 -1.245 -35.171 1.00 95.06 330 THR A O 1
ATOM 2682 N N . PHE A 1 331 ? 17.524 -1.269 -33.101 1.00 93.06 331 PHE A N 1
ATOM 2683 C CA . PHE A 1 331 ? 16.662 -0.105 -33.293 1.00 93.06 331 PHE A CA 1
ATOM 2684 C C . PHE A 1 331 ? 17.470 1.169 -33.580 1.00 93.06 331 PHE A C 1
ATOM 2686 O O . PHE A 1 331 ? 17.212 1.863 -34.563 1.00 93.06 331 PHE A O 1
ATOM 2693 N N . TRP A 1 332 ? 18.493 1.464 -32.769 1.00 93.62 332 TRP A N 1
ATOM 2694 C CA . TRP A 1 332 ? 19.323 2.656 -32.988 1.00 93.62 332 TRP A CA 1
ATOM 2695 C C . TRP A 1 332 ? 20.211 2.545 -34.224 1.00 93.62 332 TRP A C 1
ATOM 2697 O O . TRP A 1 332 ? 20.451 3.555 -34.882 1.00 93.62 332 TRP A O 1
ATOM 2707 N N . LEU A 1 333 ? 20.658 1.337 -34.571 1.00 96.75 333 LEU A N 1
ATOM 2708 C CA . LEU A 1 333 ? 21.373 1.091 -35.818 1.00 96.75 333 LEU A CA 1
ATOM 2709 C C . LEU A 1 333 ? 20.475 1.360 -37.032 1.00 96.75 333 LEU A C 1
ATOM 2711 O O . LEU A 1 333 ? 20.908 2.034 -37.960 1.00 96.75 333 LEU A O 1
ATOM 2715 N N . ALA A 1 334 ? 19.217 0.910 -37.002 1.00 96.44 334 ALA A N 1
ATOM 2716 C CA . ALA A 1 334 ? 18.255 1.185 -38.066 1.00 96.44 334 ALA A CA 1
ATOM 2717 C C . ALA A 1 334 ? 18.006 2.693 -38.240 1.00 96.44 334 ALA A C 1
ATOM 2719 O O . ALA A 1 334 ? 18.034 3.191 -39.364 1.00 96.44 334 ALA A O 1
ATOM 2720 N N . ILE A 1 335 ? 17.845 3.440 -37.138 1.00 95.06 335 ILE A N 1
ATOM 2721 C CA . ILE A 1 335 ? 17.729 4.909 -37.181 1.00 95.06 335 ILE A CA 1
ATOM 2722 C C . ILE A 1 335 ? 18.988 5.541 -37.784 1.00 95.06 335 ILE A C 1
ATOM 2724 O O . ILE A 1 335 ? 18.881 6.437 -38.617 1.00 95.06 335 ILE A O 1
ATOM 2728 N N . LEU A 1 336 ? 20.177 5.081 -37.387 1.00 96.88 336 LEU A N 1
ATOM 2729 C CA . LEU A 1 336 ? 21.439 5.597 -37.915 1.00 96.88 336 LEU A CA 1
ATOM 2730 C C . LEU A 1 336 ? 21.546 5.378 -39.430 1.00 96.88 336 LEU A C 1
ATOM 2732 O O . LEU A 1 336 ? 21.858 6.319 -40.154 1.00 96.88 336 LEU A O 1
ATOM 2736 N N . VAL A 1 337 ? 21.250 4.167 -39.912 1.00 98.12 337 VAL A N 1
ATOM 2737 C CA . VAL A 1 337 ? 21.261 3.833 -41.347 1.00 98.12 337 VAL A CA 1
ATOM 2738 C C . VAL A 1 337 ? 20.245 4.677 -42.115 1.00 98.12 337 VAL A C 1
ATOM 2740 O O . VAL A 1 337 ? 20.572 5.195 -43.178 1.00 98.12 337 VAL A O 1
ATOM 2743 N N . LEU A 1 338 ? 19.046 4.878 -41.562 1.00 97.56 338 LEU A N 1
ATOM 2744 C CA . LEU A 1 338 ? 18.014 5.716 -42.174 1.00 97.56 338 LEU A CA 1
ATOM 2745 C C . LEU A 1 338 ? 18.465 7.176 -42.302 1.00 97.56 338 LEU A C 1
ATOM 2747 O O . LEU A 1 338 ? 18.300 7.776 -43.360 1.00 97.56 338 LEU A O 1
ATOM 2751 N N . VAL A 1 339 ? 19.070 7.743 -41.254 1.00 97.38 339 VAL A N 1
ATOM 2752 C CA . VAL A 1 339 ? 19.590 9.120 -41.282 1.00 97.38 339 VAL A CA 1
ATOM 2753 C C . VAL A 1 339 ? 20.725 9.255 -42.294 1.00 97.38 339 VAL A C 1
ATOM 2755 O O . VAL A 1 339 ? 20.737 10.210 -43.065 1.00 97.38 339 VAL A O 1
ATOM 2758 N N . LEU A 1 340 ? 21.654 8.297 -42.332 1.00 97.19 340 LEU A N 1
ATOM 2759 C CA . LEU A 1 340 ? 22.740 8.298 -43.313 1.00 97.19 340 LEU A CA 1
ATOM 2760 C C . LEU A 1 340 ? 22.204 8.186 -44.746 1.00 97.19 340 LEU A C 1
ATOM 2762 O O . LEU A 1 340 ? 22.639 8.944 -45.605 1.00 97.19 340 LEU A O 1
ATOM 2766 N N . GLY A 1 341 ? 21.222 7.314 -44.989 1.00 97.69 341 GLY A N 1
ATOM 2767 C CA . GLY A 1 341 ? 20.577 7.174 -46.296 1.00 97.69 341 GLY A CA 1
ATOM 2768 C C . GLY A 1 341 ? 19.807 8.424 -46.738 1.00 97.69 341 GLY A C 1
ATOM 2769 O O . GLY A 1 341 ? 19.838 8.789 -47.908 1.00 97.69 341 GLY A O 1
ATOM 2770 N N . ALA A 1 342 ? 19.148 9.124 -45.812 1.00 97.19 342 ALA A N 1
ATOM 2771 C CA . ALA A 1 342 ? 18.486 10.393 -46.116 1.00 97.19 342 ALA A CA 1
ATOM 2772 C C . ALA A 1 342 ? 19.496 11.502 -46.462 1.00 97.19 342 ALA A C 1
ATOM 2774 O O . ALA A 1 342 ? 19.249 12.311 -47.353 1.00 97.19 342 ALA A O 1
ATOM 2775 N N . LEU A 1 343 ? 20.649 11.527 -45.786 1.00 97.00 343 LEU A N 1
ATOM 2776 C CA . LEU A 1 343 ? 21.716 12.487 -46.073 1.00 97.00 343 LEU A CA 1
ATOM 2777 C C . LEU A 1 343 ? 22.371 12.237 -47.436 1.00 97.00 343 LEU A C 1
ATOM 2779 O O . LEU A 1 343 ? 22.664 13.202 -48.137 1.00 97.00 343 LEU A O 1
ATOM 2783 N N . THR A 1 344 ? 22.573 10.977 -47.834 1.00 95.88 344 THR A N 1
ATOM 2784 C CA . THR A 1 344 ? 23.136 10.661 -49.157 1.00 95.88 344 THR A CA 1
ATOM 2785 C C . THR A 1 344 ? 22.165 10.998 -50.288 1.00 95.88 344 THR A C 1
ATOM 2787 O O . THR A 1 344 ? 22.589 11.561 -51.292 1.00 95.88 344 THR A O 1
ATOM 2790 N N . GLN A 1 345 ? 20.865 10.737 -50.113 1.00 94.81 345 GLN A N 1
ATOM 2791 C CA . GLN A 1 345 ? 19.819 11.183 -51.047 1.00 94.81 345 GLN A CA 1
ATOM 2792 C C . GLN A 1 345 ? 19.839 12.709 -51.219 1.00 94.81 345 GLN A C 1
ATOM 2794 O O . GLN A 1 345 ? 19.921 13.202 -52.339 1.00 94.81 345 GLN A O 1
ATOM 2799 N N . LEU A 1 346 ? 19.889 13.456 -50.109 1.00 95.69 346 LEU A N 1
ATOM 2800 C CA . LEU A 1 346 ? 19.927 14.920 -50.147 1.00 95.69 346 LEU A CA 1
ATOM 2801 C C . LEU A 1 346 ? 21.162 15.465 -50.888 1.00 95.69 346 LEU A C 1
ATOM 2803 O O . LEU A 1 346 ? 21.073 16.478 -51.574 1.00 95.69 346 LEU A O 1
ATOM 2807 N N . GLN A 1 347 ? 22.319 14.808 -50.761 1.00 94.25 347 GLN A N 1
ATOM 2808 C CA . GLN A 1 347 ? 23.531 15.195 -51.493 1.00 94.25 347 GLN A CA 1
ATOM 2809 C C . GLN A 1 347 ? 23.405 14.948 -53.000 1.00 94.25 347 GLN A C 1
ATOM 2811 O O . GLN A 1 347 ? 23.838 15.789 -53.788 1.00 94.25 347 GLN A O 1
ATOM 2816 N N . ASN A 1 348 ? 22.790 13.832 -53.395 1.00 92.94 348 ASN A N 1
ATOM 2817 C CA . ASN A 1 348 ? 22.575 13.501 -54.803 1.00 92.94 348 ASN A CA 1
ATOM 2818 C C . ASN A 1 348 ? 21.613 14.492 -55.479 1.00 92.94 348 ASN A C 1
ATOM 2820 O O . ASN A 1 348 ? 21.864 14.915 -56.607 1.00 92.94 348 ASN A O 1
ATOM 2824 N N . ASP A 1 349 ? 20.565 14.925 -54.776 1.00 91.88 349 ASP A N 1
ATOM 2825 C CA . ASP A 1 349 ? 19.606 15.905 -55.303 1.00 91.88 349 ASP A CA 1
ATOM 2826 C C . ASP A 1 349 ? 20.238 17.293 -55.503 1.00 91.88 349 ASP A C 1
ATOM 2828 O O . ASP A 1 349 ? 19.953 17.974 -56.489 1.00 91.88 349 ASP A O 1
ATOM 2832 N N . VAL A 1 350 ? 21.139 17.713 -54.604 1.00 91.81 350 VAL A N 1
ATOM 2833 C CA . VAL A 1 350 ? 21.868 18.987 -54.745 1.00 91.81 350 VAL A CA 1
ATOM 2834 C C . VAL A 1 350 ? 22.857 18.939 -55.910 1.00 91.81 350 VAL A C 1
ATOM 2836 O O . VAL A 1 350 ? 22.963 19.917 -56.645 1.00 91.81 350 VAL A O 1
ATOM 2839 N N . GLY A 1 351 ? 23.552 17.814 -56.107 1.00 85.56 351 GLY A N 1
ATOM 2840 C CA . GLY A 1 351 ? 24.499 17.653 -57.215 1.00 85.56 351 GLY A CA 1
ATOM 2841 C C . GLY A 1 351 ? 23.827 17.688 -58.590 1.00 85.56 351 GLY A C 1
ATOM 2842 O O . GLY A 1 351 ? 24.321 18.347 -59.502 1.00 85.56 351 GLY A O 1
ATOM 2843 N N . ASN A 1 352 ? 22.658 17.056 -58.721 1.00 78.00 352 ASN A N 1
ATOM 2844 C CA . ASN A 1 352 ? 21.929 16.999 -59.991 1.00 78.00 352 ASN A CA 1
ATOM 2845 C C . ASN 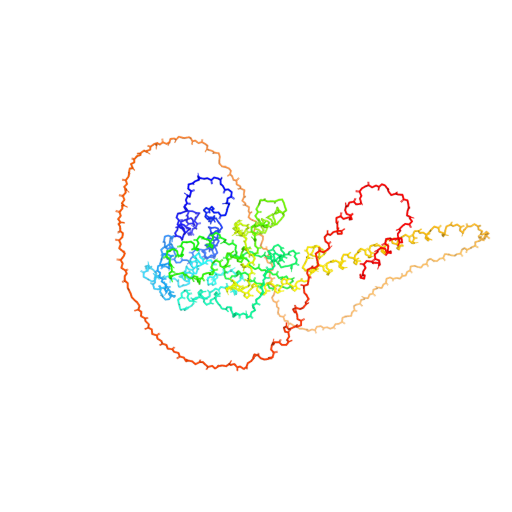A 1 352 ? 21.167 18.296 -60.325 1.00 78.00 352 ASN A C 1
ATOM 2847 O O . ASN A 1 352 ? 20.827 18.525 -61.483 1.00 78.00 352 ASN A O 1
ATOM 2851 N N . GLY A 1 353 ? 20.903 19.165 -59.343 1.00 68.56 353 GLY A N 1
ATOM 2852 C CA . GLY A 1 353 ? 20.236 20.453 -59.570 1.00 68.56 353 GLY A CA 1
ATOM 2853 C C . GLY A 1 353 ? 21.110 21.510 -60.257 1.00 68.56 353 GLY A C 1
ATOM 2854 O O . GLY A 1 353 ? 20.580 22.465 -60.823 1.00 68.56 353 GLY A O 1
ATOM 2855 N N . THR A 1 354 ? 22.436 21.353 -60.231 1.00 61.84 354 THR A N 1
ATOM 2856 C CA . THR A 1 354 ? 23.386 22.318 -60.813 1.00 61.84 354 THR A CA 1
ATOM 2857 C C . THR A 1 354 ? 23.684 22.114 -62.298 1.00 61.84 354 THR A C 1
ATOM 2859 O O . THR A 1 354 ? 24.139 23.055 -62.938 1.00 61.84 354 THR A O 1
ATOM 2862 N N . GLU A 1 355 ? 23.380 20.952 -62.883 1.00 61.47 355 GLU A N 1
ATOM 2863 C CA . GLU A 1 355 ? 23.613 20.702 -64.320 1.00 61.47 355 GLU A CA 1
ATOM 2864 C C . GLU A 1 355 ? 22.445 21.148 -65.222 1.00 61.47 355 GLU A C 1
ATOM 2866 O O . GLU A 1 355 ? 22.576 21.172 -66.441 1.00 61.47 355 GLU A O 1
ATOM 2871 N N . ALA A 1 356 ? 21.312 21.571 -64.650 1.00 58.72 356 ALA A N 1
ATOM 2872 C CA . ALA A 1 356 ? 20.127 21.964 -65.417 1.00 58.72 356 ALA A CA 1
ATOM 2873 C C . ALA A 1 356 ? 20.048 23.466 -65.780 1.00 58.72 356 ALA A C 1
ATOM 2875 O O . ALA A 1 356 ? 19.019 23.896 -66.299 1.00 58.72 356 ALA A O 1
ATOM 2876 N N . SER A 1 357 ? 21.082 24.281 -65.513 1.00 57.59 357 SER A N 1
ATOM 2877 C CA . SER A 1 357 ? 21.024 25.745 -65.719 1.00 57.59 357 SER A CA 1
ATOM 2878 C C . SER A 1 357 ? 21.929 26.315 -66.823 1.00 57.59 357 SER A C 1
ATOM 2880 O O . SER A 1 357 ? 21.880 27.528 -67.027 1.00 57.59 357 SER A O 1
ATOM 2882 N N . ASP A 1 358 ? 22.695 25.498 -67.556 1.00 59.81 358 ASP A N 1
ATOM 2883 C CA . ASP A 1 358 ? 23.641 25.995 -68.580 1.00 59.81 358 ASP A CA 1
ATOM 2884 C C . ASP A 1 358 ? 23.249 25.711 -70.042 1.00 59.81 358 ASP A C 1
ATOM 2886 O O . ASP A 1 358 ? 23.965 26.119 -70.953 1.00 59.81 358 ASP A O 1
ATOM 2890 N N . ASP A 1 359 ? 22.077 25.121 -70.303 1.00 57.38 359 ASP A N 1
ATOM 2891 C CA . ASP A 1 359 ? 21.611 24.848 -71.673 1.00 57.38 359 ASP A CA 1
ATOM 2892 C C . ASP A 1 359 ? 20.364 25.676 -72.027 1.00 57.38 359 ASP A C 1
ATOM 2894 O O . ASP A 1 359 ? 19.240 25.194 -72.159 1.00 57.38 359 ASP A O 1
ATOM 2898 N N . SER A 1 360 ? 20.539 26.998 -72.117 1.00 53.50 360 SER A N 1
ATOM 2899 C CA . SER A 1 360 ? 19.533 27.926 -72.658 1.00 53.50 360 SER A CA 1
ATOM 2900 C C . SER A 1 360 ? 20.189 29.172 -73.263 1.00 53.50 360 SER A C 1
ATOM 2902 O O . SER A 1 360 ? 19.943 30.299 -72.840 1.00 53.50 360 SER A O 1
ATOM 2904 N N . THR A 1 361 ? 21.044 29.003 -74.275 1.00 53.41 361 THR A N 1
ATOM 2905 C CA . THR A 1 361 ? 21.405 30.092 -75.208 1.00 53.41 361 THR A CA 1
ATOM 2906 C C . THR A 1 361 ? 21.568 29.549 -76.629 1.00 53.41 361 THR A C 1
ATOM 2908 O O . THR A 1 361 ? 22.669 29.437 -77.147 1.00 53.41 361 THR A O 1
ATOM 2911 N N . GLN A 1 362 ? 20.444 29.205 -77.257 1.00 45.91 362 GLN A N 1
ATOM 2912 C CA . GLN A 1 362 ? 20.189 29.144 -78.708 1.00 45.91 362 GLN A CA 1
ATOM 2913 C C . GLN A 1 362 ? 18.677 28.859 -78.845 1.00 45.91 362 GLN A C 1
ATOM 2915 O O . GLN A 1 362 ? 18.168 28.000 -78.145 1.00 45.91 362 GLN A O 1
ATOM 2920 N N . MET A 1 363 ? 17.844 29.498 -79.664 1.00 42.66 363 MET A N 1
ATOM 2921 C CA . MET A 1 363 ? 17.997 30.500 -80.710 1.00 42.66 363 MET A CA 1
ATOM 2922 C C . MET A 1 363 ? 16.563 30.974 -81.081 1.00 42.66 363 MET A C 1
ATOM 2924 O O . MET A 1 363 ? 15.612 30.207 -80.968 1.00 42.66 363 MET A O 1
ATOM 2928 N N . THR A 1 364 ? 16.445 32.195 -81.614 1.00 41.16 364 THR A N 1
ATOM 2929 C CA . THR A 1 364 ? 15.428 32.604 -82.616 1.00 41.16 364 THR A CA 1
ATOM 2930 C C . THR A 1 364 ? 13.991 32.947 -82.167 1.00 41.16 364 THR A C 1
ATOM 2932 O O . THR A 1 364 ? 13.133 32.102 -81.954 1.00 41.16 364 THR A O 1
ATOM 2935 N N . SER A 1 365 ? 13.730 34.261 -82.151 1.00 45.03 365 SER A N 1
ATOM 2936 C CA . SER A 1 365 ? 12.598 34.969 -82.785 1.00 45.03 365 SER A CA 1
ATOM 2937 C C . SER A 1 365 ? 11.440 34.123 -83.350 1.00 45.03 365 SER A C 1
ATOM 2939 O O . SER A 1 365 ? 11.624 33.447 -84.359 1.00 45.03 365 SER A O 1
ATOM 2941 N N . GLN A 1 366 ? 10.231 34.292 -82.795 1.00 40.94 366 GLN A N 1
ATOM 2942 C CA . GLN A 1 366 ? 9.013 34.679 -83.537 1.00 40.94 366 GLN A CA 1
ATOM 2943 C C . GLN A 1 366 ? 7.821 34.930 -82.580 1.00 40.94 366 GLN A C 1
ATOM 2945 O O . GLN A 1 366 ? 7.369 34.056 -81.849 1.00 40.94 366 GLN A O 1
ATOM 2950 N N . HIS A 1 367 ? 7.321 36.167 -82.605 1.00 38.38 367 HIS A N 1
ATOM 2951 C CA . HIS A 1 367 ? 6.002 36.636 -82.137 1.00 38.38 367 HIS A CA 1
ATOM 2952 C C . HIS A 1 367 ? 4.992 36.515 -83.312 1.00 38.38 367 HIS A C 1
ATOM 2954 O O . HIS A 1 367 ? 5.449 36.400 -84.450 1.00 38.38 367 HIS A O 1
ATOM 2960 N N . PRO A 1 368 ? 3.681 36.815 -83.167 1.00 58.88 368 PRO A N 1
ATOM 2961 C CA . PRO A 1 368 ? 2.701 36.566 -82.096 1.00 58.88 368 PRO A CA 1
ATOM 2962 C C . PRO A 1 368 ? 1.437 35.843 -82.638 1.00 58.88 368 PRO A C 1
ATOM 2964 O O . PRO A 1 368 ? 1.302 35.657 -83.840 1.00 58.88 368 PRO A O 1
ATOM 2967 N N . LEU A 1 369 ? 0.453 35.530 -81.778 1.00 33.91 369 LEU A N 1
ATOM 2968 C CA . LEU A 1 369 ? -0.932 36.049 -81.873 1.00 33.91 369 LEU A CA 1
ATOM 2969 C C . LEU A 1 369 ? -1.870 35.405 -80.826 1.00 33.91 369 LEU A C 1
ATOM 2971 O O . LEU A 1 369 ? -2.012 34.193 -80.740 1.00 33.91 369 LEU A O 1
ATOM 2975 N N . LEU A 1 370 ? -2.512 36.286 -80.047 1.00 41.22 370 LEU A N 1
ATOM 2976 C CA . LEU A 1 370 ? -3.897 36.250 -79.544 1.00 41.22 370 LEU A CA 1
ATOM 2977 C C . LEU A 1 370 ? -4.632 34.890 -79.471 1.00 41.22 370 LEU A C 1
ATOM 2979 O O . LEU A 1 370 ? -5.054 34.366 -80.492 1.00 41.22 370 LEU A O 1
ATOM 2983 N N . SER A 1 371 ? -5.073 34.491 -78.271 1.00 41.25 371 SER A N 1
ATOM 2984 C CA . SER A 1 371 ? -6.517 34.518 -77.963 1.00 41.25 371 SER A CA 1
ATOM 2985 C C . SER A 1 371 ? -6.806 34.385 -76.462 1.00 41.25 371 SER A C 1
ATOM 2987 O O . SER A 1 371 ? -6.175 33.635 -75.723 1.00 41.25 371 SER A O 1
ATOM 2989 N N . LYS A 1 372 ? -7.777 35.189 -76.024 1.00 46.28 372 LYS A N 1
ATOM 2990 C CA . LYS A 1 372 ? -8.454 35.153 -74.726 1.00 46.28 372 LYS A CA 1
ATOM 2991 C C . LYS A 1 372 ? -9.322 33.895 -74.636 1.00 46.28 372 LYS A C 1
ATOM 2993 O O . LYS A 1 372 ? -9.944 33.560 -75.634 1.00 46.28 372 LYS A O 1
ATOM 2998 N N . ASN A 1 373 ? -9.445 33.305 -73.444 1.00 40.09 373 ASN A N 1
ATOM 2999 C CA . ASN A 1 373 ? -10.668 32.698 -72.878 1.00 40.09 373 ASN A CA 1
ATOM 3000 C C . ASN A 1 373 ? -10.308 32.156 -71.481 1.00 40.09 373 ASN A C 1
ATOM 3002 O O . ASN A 1 373 ? -9.533 31.222 -71.355 1.00 40.09 373 ASN A O 1
ATOM 3006 N N . SER A 1 374 ? -10.661 32.820 -70.378 1.00 44.75 374 SER A N 1
ATOM 3007 C CA . SER A 1 374 ? -11.991 32.792 -69.749 1.00 44.75 374 SER A CA 1
ATOM 3008 C C . SER A 1 374 ? -12.614 31.395 -69.735 1.00 44.75 374 SER A C 1
ATOM 3010 O O . SER A 1 374 ? -13.217 30.982 -70.722 1.00 44.75 374 SER A O 1
ATOM 3012 N N . LYS A 1 375 ? -12.513 30.697 -68.596 1.00 44.72 375 LYS A N 1
ATOM 3013 C CA . LYS A 1 375 ? -13.536 29.747 -68.140 1.00 44.72 375 LYS A CA 1
ATOM 3014 C C . LYS A 1 375 ? -13.412 29.488 -66.637 1.00 44.72 375 LYS A C 1
ATOM 3016 O O . LYS A 1 375 ? -12.582 28.718 -66.173 1.00 44.72 375 LYS A O 1
ATOM 3021 N N . LYS A 1 376 ? -14.283 30.178 -65.896 1.00 46.00 376 LYS A N 1
ATOM 3022 C CA . LYS A 1 376 ? -14.837 29.731 -64.614 1.00 46.00 376 LYS A CA 1
ATOM 3023 C C . LYS A 1 376 ? -15.624 28.431 -64.840 1.00 46.00 376 LYS A C 1
ATOM 3025 O O . LYS A 1 376 ? -16.296 28.304 -65.862 1.00 46.00 376 LYS A O 1
ATOM 3030 N N . GLY A 1 377 ? -15.601 27.528 -63.867 1.00 37.53 377 GLY A N 1
ATOM 3031 C CA . GLY A 1 377 ? -16.440 26.329 -63.810 1.00 37.53 377 GLY A CA 1
ATOM 3032 C C . GLY A 1 377 ? -16.203 25.551 -62.507 1.00 37.53 377 GLY A C 1
ATOM 3033 O O . GLY A 1 377 ? -15.180 25.780 -61.873 1.00 37.53 377 GLY A O 1
ATOM 3034 N N . PRO A 1 378 ? -17.153 24.719 -62.052 1.00 53.16 378 PRO A N 1
ATOM 3035 C CA . PRO A 1 378 ? -18.064 25.176 -61.005 1.00 53.16 378 PRO A CA 1
ATOM 3036 C C . PRO A 1 378 ? -18.114 24.299 -59.745 1.00 53.16 378 PRO A C 1
ATOM 3038 O O . PRO A 1 378 ? -17.730 23.135 -59.725 1.00 53.16 378 PRO A O 1
ATOM 3041 N N . THR A 1 379 ? -18.691 24.919 -58.718 1.00 44.62 379 THR A N 1
ATOM 3042 C CA . THR A 1 379 ? -19.481 24.362 -57.618 1.00 44.62 379 THR A CA 1
ATOM 3043 C C . THR A 1 379 ? -20.178 23.038 -57.955 1.00 44.62 379 THR A C 1
ATOM 3045 O O . THR A 1 379 ? -20.912 22.963 -58.940 1.00 44.62 379 THR A O 1
ATOM 3048 N N . GLN A 1 380 ? -20.060 22.042 -57.073 1.00 42.03 380 GLN A N 1
ATOM 3049 C CA . GLN A 1 380 ? -21.048 20.969 -56.953 1.00 42.03 380 GLN A CA 1
ATOM 3050 C C . GLN A 1 380 ? -21.710 21.030 -55.576 1.00 42.03 380 GLN A C 1
ATOM 3052 O O . GLN A 1 380 ? -21.091 20.794 -54.542 1.00 42.03 380 GLN A O 1
ATOM 3057 N N . HIS A 1 381 ? -22.991 21.392 -55.618 1.00 37.53 381 HIS A N 1
ATOM 3058 C CA . HIS A 1 381 ? -24.005 21.049 -54.634 1.00 37.53 381 HIS A CA 1
ATOM 3059 C C . HIS A 1 381 ? -24.364 19.568 -54.793 1.00 37.53 381 HIS A C 1
ATOM 3061 O O . HIS A 1 381 ? -24.588 19.124 -55.917 1.00 37.53 381 HIS A O 1
ATOM 3067 N N . ILE A 1 382 ? -24.531 18.851 -53.682 1.00 43.53 382 ILE A N 1
ATOM 3068 C CA . ILE A 1 382 ? -25.438 17.700 -53.616 1.00 43.53 382 ILE A CA 1
ATOM 3069 C C . ILE A 1 382 ? -26.371 17.947 -52.428 1.00 43.53 382 ILE A C 1
ATOM 3071 O O . ILE A 1 382 ? -25.949 17.952 -51.273 1.00 43.53 382 ILE A O 1
ATOM 3075 N N . ALA A 1 383 ? -27.626 18.244 -52.765 1.00 37.28 383 ALA A N 1
ATOM 3076 C CA . ALA A 1 383 ? -28.796 18.192 -51.897 1.00 37.28 383 ALA A CA 1
ATOM 3077 C C . ALA A 1 383 ? -29.288 16.729 -51.876 1.00 37.28 383 ALA A C 1
ATOM 3079 O O . ALA A 1 383 ? -29.177 16.039 -52.884 1.00 37.28 383 ALA A O 1
ATOM 3080 N N . ALA A 1 384 ? -29.576 16.178 -50.699 1.00 36.22 384 ALA A N 1
ATOM 3081 C CA . ALA A 1 384 ? -30.923 16.018 -50.139 1.00 36.22 384 ALA A CA 1
ATOM 3082 C C . ALA A 1 384 ? -31.764 14.938 -50.843 1.00 36.22 384 ALA A C 1
ATOM 3084 O O . ALA A 1 384 ? -32.251 15.138 -51.950 1.00 36.22 384 ALA A O 1
ATOM 3085 N N . GLU A 1 385 ? -31.993 13.839 -50.123 1.00 38.16 385 GLU A N 1
ATOM 3086 C CA . GLU A 1 385 ? -33.109 12.921 -50.338 1.00 38.16 385 GLU A CA 1
ATOM 3087 C C . GLU A 1 385 ? -33.777 12.684 -48.966 1.00 38.16 385 GLU A C 1
ATOM 3089 O O . GLU A 1 385 ? -33.157 12.171 -48.034 1.00 38.16 385 GLU A O 1
ATOM 3094 N N . GLU A 1 386 ? -35.007 13.193 -48.823 1.00 37.56 386 GLU A N 1
ATOM 3095 C CA . GLU A 1 386 ? -36.012 12.826 -47.803 1.00 37.56 386 GLU A CA 1
ATOM 3096 C C . GLU A 1 386 ? -36.499 11.392 -48.115 1.00 37.56 386 GLU A C 1
ATOM 3098 O O . GLU A 1 386 ? -36.501 11.014 -49.280 1.00 37.56 386 GLU A O 1
ATOM 3103 N N . ASN A 1 387 ? -36.946 10.494 -47.227 1.00 43.16 387 ASN A N 1
ATOM 3104 C CA . ASN A 1 387 ? -37.958 10.495 -46.146 1.00 43.16 387 ASN A CA 1
ATOM 3105 C C . ASN A 1 387 ? -38.098 8.991 -45.698 1.00 43.16 387 ASN A C 1
ATOM 3107 O O . ASN A 1 387 ? -37.461 8.150 -46.334 1.00 43.16 387 ASN A O 1
ATOM 3111 N N . PRO A 1 388 ? -39.007 8.529 -44.800 1.00 55.34 388 PRO A N 1
ATOM 3112 C CA . PRO A 1 388 ? -39.690 9.138 -43.657 1.00 55.34 388 PRO A CA 1
ATOM 3113 C C . PRO A 1 388 ? -39.614 8.309 -42.335 1.00 55.34 388 PRO A C 1
ATOM 3115 O O . PRO A 1 388 ? -39.213 7.152 -42.294 1.00 55.34 388 PRO A O 1
ATOM 3118 N N . ARG A 1 389 ? -40.077 8.975 -41.265 1.00 39.66 389 ARG A N 1
ATOM 3119 C CA . ARG A 1 389 ? -40.648 8.543 -39.961 1.00 39.66 389 ARG A CA 1
ATOM 3120 C C . ARG A 1 389 ? -40.890 7.054 -39.641 1.00 39.66 389 ARG A C 1
ATOM 3122 O O . ARG A 1 389 ? -41.583 6.383 -40.394 1.00 39.66 389 ARG A O 1
ATOM 3129 N N . THR A 1 390 ? -40.534 6.711 -38.393 1.00 34.38 390 THR A N 1
ATOM 3130 C CA . THR A 1 390 ? -41.273 6.031 -37.277 1.00 34.38 390 THR A CA 1
ATOM 3131 C C . THR A 1 390 ? -40.208 5.728 -36.203 1.00 34.38 390 THR A C 1
ATOM 3133 O O . THR A 1 390 ? -39.076 5.455 -36.582 1.00 34.38 390 THR A O 1
ATOM 3136 N N . ASP A 1 391 ? -40.367 5.735 -34.886 1.00 33.56 391 ASP A N 1
ATOM 3137 C CA . ASP A 1 391 ? -41.453 5.953 -33.934 1.00 33.56 391 ASP A CA 1
ATOM 3138 C C . ASP A 1 391 ? -40.786 6.125 -32.546 1.00 33.56 391 ASP A C 1
ATOM 3140 O O . ASP A 1 391 ? -39.581 5.909 -32.389 1.00 33.56 391 ASP A O 1
ATOM 3144 N N . ASP A 1 392 ? -41.584 6.527 -31.565 1.00 40.25 392 ASP A N 1
ATOM 3145 C CA . ASP A 1 392 ? -41.259 6.811 -30.165 1.00 40.25 392 ASP A CA 1
ATOM 3146 C C . ASP A 1 392 ? -40.319 5.823 -29.440 1.00 40.25 392 ASP A C 1
ATOM 3148 O O . ASP A 1 392 ? -40.534 4.614 -29.429 1.00 40.25 392 ASP A O 1
ATOM 3152 N N . SER A 1 393 ? -39.359 6.361 -28.677 1.00 36.97 393 SER A N 1
ATOM 3153 C CA . SER A 1 393 ? -38.876 5.732 -27.441 1.00 36.97 393 SER A CA 1
ATOM 3154 C C . SER A 1 393 ? -38.153 6.755 -26.570 1.00 36.97 393 SER A C 1
ATOM 3156 O O . SER A 1 393 ? -37.174 7.382 -26.971 1.00 36.97 393 SER A O 1
ATOM 3158 N N . GLN A 1 394 ? -38.677 6.909 -25.361 1.00 44.53 394 GLN A N 1
ATOM 3159 C CA . GLN A 1 394 ? -38.125 7.656 -24.241 1.00 44.53 394 GLN A CA 1
ATOM 3160 C C . GLN A 1 394 ? -36.669 7.251 -23.982 1.00 44.53 394 GLN A C 1
ATOM 3162 O O . GLN A 1 394 ? -36.396 6.060 -23.915 1.00 44.53 394 GLN A O 1
ATOM 3167 N N . ASP A 1 395 ? -35.767 8.215 -23.762 1.00 37.34 395 ASP A N 1
ATOM 3168 C CA . ASP A 1 395 ? -34.697 7.987 -22.793 1.00 37.34 395 ASP A CA 1
ATOM 3169 C C . ASP A 1 395 ? -34.019 9.255 -22.265 1.00 37.34 395 ASP A C 1
ATOM 3171 O O . ASP A 1 395 ? -33.895 10.302 -22.908 1.00 37.34 395 ASP A O 1
ATOM 3175 N N . THR A 1 396 ? -33.646 9.132 -21.003 1.00 39.25 396 THR A N 1
ATOM 3176 C CA . THR A 1 396 ? -33.273 10.182 -20.063 1.00 39.25 396 THR A CA 1
ATOM 3177 C C . THR A 1 396 ? -31.843 10.690 -20.286 1.00 39.25 396 THR A C 1
ATOM 3179 O O . THR A 1 396 ? -30.884 9.932 -20.387 1.00 39.25 396 THR A O 1
ATOM 3182 N N . LYS A 1 397 ? -31.669 12.019 -20.340 1.00 32.53 397 LYS A N 1
ATOM 3183 C CA . LYS A 1 397 ? -30.346 12.668 -20.395 1.00 32.53 397 LYS A CA 1
ATOM 3184 C C . LYS A 1 397 ? -29.730 12.750 -18.991 1.00 32.53 397 LYS A C 1
ATOM 3186 O O . LYS A 1 397 ? -30.355 13.357 -18.118 1.00 32.53 397 LYS A O 1
ATOM 3191 N N . PRO A 1 398 ? -28.485 12.292 -18.764 1.00 38.06 398 PRO A N 1
ATOM 3192 C CA . PRO A 1 398 ? -27.777 12.587 -17.530 1.00 38.06 398 PRO A CA 1
ATOM 3193 C C . PRO A 1 398 ? -27.169 13.994 -17.593 1.00 38.06 398 PRO A C 1
ATOM 3195 O O . PRO A 1 398 ? -26.380 14.345 -18.474 1.00 38.06 398 PRO A O 1
ATOM 3198 N N . ILE A 1 399 ? -27.552 14.816 -16.620 1.00 31.84 399 ILE A N 1
ATOM 3199 C CA . ILE A 1 399 ? -27.001 16.147 -16.372 1.00 31.84 399 ILE A CA 1
ATOM 3200 C C . ILE A 1 399 ? -25.556 15.979 -15.878 1.00 31.84 399 ILE A C 1
ATOM 3202 O O . ILE A 1 399 ? -25.321 15.647 -14.717 1.00 31.84 399 ILE A O 1
ATOM 3206 N N . ARG A 1 400 ? -24.568 16.257 -16.737 1.00 29.56 400 ARG A N 1
ATOM 3207 C CA . ARG A 1 400 ? -23.172 16.461 -16.318 1.00 29.56 400 ARG A CA 1
ATOM 3208 C C . ARG A 1 400 ? -23.076 17.740 -15.479 1.00 29.56 400 ARG A C 1
ATOM 3210 O O . ARG A 1 400 ? -23.018 18.838 -16.028 1.00 29.56 400 ARG A O 1
ATOM 3217 N N . ARG A 1 401 ? -23.033 17.608 -14.150 1.00 29.31 401 ARG A N 1
ATOM 3218 C CA . ARG A 1 401 ? -22.553 18.665 -13.245 1.00 29.31 401 ARG A CA 1
ATOM 3219 C C . ARG A 1 401 ? -21.073 18.437 -12.960 1.00 29.31 401 ARG A C 1
ATOM 3221 O O . ARG A 1 401 ? -20.705 17.559 -12.192 1.00 29.31 401 ARG A O 1
ATOM 3228 N N . THR A 1 402 ? -20.225 19.246 -13.580 1.00 29.36 402 THR A N 1
ATOM 3229 C CA . THR A 1 402 ? -18.825 19.417 -13.185 1.00 29.36 402 THR A CA 1
ATOM 3230 C C . THR A 1 402 ? -18.767 20.205 -11.877 1.00 29.36 402 THR A C 1
ATOM 3232 O O . THR A 1 402 ? -19.105 21.390 -11.864 1.00 29.36 402 THR A O 1
ATOM 3235 N N . TRP A 1 403 ? -18.331 19.575 -10.786 1.00 28.66 403 TRP A N 1
ATOM 3236 C CA . TRP A 1 403 ? -18.026 20.265 -9.533 1.00 28.66 403 TRP A CA 1
ATOM 3237 C C . TRP A 1 403 ? -16.527 20.561 -9.459 1.00 28.66 403 TRP A C 1
ATOM 3239 O O . TRP A 1 403 ? -15.704 19.667 -9.299 1.00 28.66 403 TRP A O 1
ATOM 3249 N N . HIS A 1 404 ? -16.174 21.841 -9.577 1.00 29.48 404 HIS A N 1
ATOM 3250 C CA . HIS A 1 404 ? -14.863 22.353 -9.190 1.00 29.48 404 HIS A CA 1
ATOM 3251 C C . HIS A 1 404 ? -14.916 22.774 -7.718 1.00 29.48 404 HIS A C 1
ATOM 3253 O O . HIS A 1 404 ? -15.435 23.842 -7.396 1.00 29.48 404 HIS A O 1
ATOM 3259 N N . THR A 1 405 ? -14.351 21.977 -6.816 1.00 32.44 405 THR A N 1
ATOM 3260 C CA . THR A 1 405 ? -14.071 22.413 -5.443 1.00 32.44 405 THR A CA 1
ATOM 3261 C C . THR A 1 405 ? -12.774 23.228 -5.429 1.00 32.44 405 THR A C 1
ATOM 3263 O O . THR A 1 405 ? -11.662 22.710 -5.500 1.00 32.44 405 THR A O 1
ATOM 3266 N N . LYS A 1 406 ? -12.911 24.558 -5.377 1.00 29.67 406 LYS A N 1
ATOM 3267 C CA . LYS A 1 406 ? -11.809 25.480 -5.067 1.00 29.67 406 LYS A CA 1
ATOM 3268 C C . LYS A 1 406 ? -11.515 25.411 -3.565 1.00 29.67 406 LYS A C 1
ATOM 3270 O O . LYS A 1 406 ? -12.200 26.055 -2.778 1.00 29.67 406 LYS A O 1
ATOM 3275 N N . CYS A 1 407 ? -10.462 24.701 -3.170 1.00 30.84 407 CYS A N 1
ATOM 3276 C CA . CYS A 1 407 ? -9.850 24.872 -1.851 1.00 30.84 407 CYS A CA 1
ATOM 3277 C C . CYS A 1 407 ? -9.043 26.180 -1.840 1.00 30.84 407 CYS A C 1
ATOM 3279 O O . CYS A 1 407 ? -7.928 26.244 -2.354 1.00 30.84 407 CYS A O 1
ATOM 3281 N N . GLY A 1 408 ? -9.629 27.246 -1.294 1.00 30.88 408 GLY A N 1
ATOM 3282 C CA . GLY A 1 408 ? -8.946 28.508 -1.027 1.00 30.88 408 GLY A CA 1
ATOM 3283 C C . GLY A 1 408 ? -8.609 28.628 0.455 1.00 30.88 408 GLY A C 1
ATOM 3284 O O . GLY A 1 408 ? -9.493 28.910 1.253 1.00 30.88 408 GLY A O 1
ATOM 3285 N N . ALA A 1 409 ? -7.337 28.471 0.817 1.00 31.91 409 ALA A N 1
ATOM 3286 C CA . ALA A 1 409 ? -6.832 28.828 2.140 1.00 31.91 409 ALA A CA 1
ATOM 3287 C C . ALA A 1 409 ? -5.608 29.743 1.981 1.00 31.91 409 ALA A C 1
ATOM 3289 O O . ALA A 1 409 ? -4.540 29.314 1.547 1.00 31.91 409 ALA A O 1
ATOM 3290 N N . LYS A 1 410 ? -5.781 31.031 2.303 1.00 32.97 410 LYS A N 1
ATOM 3291 C CA . LYS A 1 410 ? -4.682 31.971 2.574 1.00 32.97 410 LYS A CA 1
ATOM 3292 C C . LYS A 1 410 ? -4.373 31.915 4.076 1.00 32.97 410 LYS A C 1
ATOM 3294 O O . LYS A 1 410 ? -5.323 31.966 4.854 1.00 32.97 410 LYS A O 1
ATOM 3299 N N . PRO A 1 411 ? -3.103 31.881 4.511 1.00 38.72 411 PRO A N 1
ATOM 3300 C CA . PRO A 1 411 ? -2.782 31.963 5.929 1.00 38.72 411 PRO A CA 1
ATOM 3301 C C . PRO A 1 411 ? -2.638 33.424 6.383 1.00 38.72 411 PRO A C 1
ATOM 3303 O O . PRO A 1 411 ? -1.832 34.183 5.840 1.00 38.72 411 PRO A O 1
ATOM 3306 N N . CYS A 1 412 ? -3.394 33.799 7.415 1.00 32.12 412 CYS A N 1
ATOM 3307 C CA . CYS A 1 412 ? -3.134 34.985 8.229 1.00 32.12 412 CYS A CA 1
ATOM 3308 C C . CYS A 1 412 ? -2.018 34.672 9.242 1.00 32.12 412 CYS A C 1
ATOM 3310 O O . CYS A 1 412 ? -2.067 33.658 9.935 1.00 32.12 412 CYS A O 1
ATOM 3312 N N . ARG A 1 413 ? -1.012 35.551 9.330 1.00 32.72 413 ARG A N 1
ATOM 3313 C CA . ARG A 1 413 ? -0.007 35.560 10.408 1.00 32.72 413 ARG A CA 1
ATOM 3314 C C . ARG A 1 413 ? -0.636 36.064 11.711 1.00 32.72 413 ARG A C 1
ATOM 3316 O O . ARG A 1 413 ? -1.373 37.045 11.648 1.00 32.72 413 ARG A O 1
ATOM 3323 N N . PRO A 1 414 ? -0.186 35.565 12.871 1.00 39.00 414 PRO A N 1
ATOM 3324 C CA . PRO A 1 414 ? -0.145 36.369 14.078 1.00 39.00 414 PRO A CA 1
ATOM 3325 C C . PRO A 1 414 ? 1.302 36.684 14.479 1.00 39.00 414 PRO A C 1
ATOM 3327 O O . PRO A 1 414 ? 2.163 35.815 14.608 1.00 39.00 414 PRO A O 1
ATOM 3330 N N . SER A 1 415 ? 1.542 37.978 14.647 1.00 32.44 415 SER A N 1
ATOM 3331 C CA . SER A 1 415 ? 2.602 38.579 15.449 1.00 32.44 415 SER A CA 1
ATOM 3332 C C . SER A 1 415 ? 2.254 38.466 16.934 1.00 32.44 415 SER A C 1
ATOM 3334 O O . SER A 1 415 ? 1.110 38.724 17.300 1.00 32.44 415 SER A O 1
ATOM 3336 N N . GLY A 1 416 ? 3.233 38.166 17.783 1.00 30.47 416 GLY A N 1
ATOM 3337 C CA . GLY A 1 416 ? 3.070 38.235 19.235 1.00 30.47 416 GLY A CA 1
ATOM 3338 C C . GLY A 1 416 ? 4.188 37.500 19.955 1.00 30.47 416 GLY A C 1
ATOM 3339 O O . GLY A 1 416 ? 4.054 36.323 20.264 1.00 30.47 416 GLY A O 1
ATOM 3340 N N . ALA A 1 417 ? 5.308 38.190 20.154 1.00 33.91 417 ALA A N 1
ATOM 3341 C CA . ALA A 1 417 ? 6.364 37.777 21.061 1.00 33.91 417 ALA A CA 1
ATOM 3342 C C . ALA A 1 417 ? 6.049 38.369 22.433 1.00 33.91 417 ALA A C 1
ATOM 3344 O O . ALA A 1 417 ? 5.943 39.588 22.535 1.00 33.91 417 ALA A O 1
ATOM 3345 N N . GLU A 1 418 ? 5.943 37.537 23.466 1.00 32.09 418 GLU A N 1
ATOM 3346 C CA . GLU A 1 418 ? 6.145 38.006 24.830 1.00 32.09 418 GLU A CA 1
ATOM 3347 C C . GLU A 1 418 ? 6.701 36.894 25.720 1.00 32.09 418 GLU A C 1
ATOM 3349 O O . GLU A 1 418 ? 6.471 35.701 25.525 1.00 32.09 418 GLU A O 1
ATOM 3354 N N . ASP A 1 419 ? 7.556 37.363 26.610 1.00 32.34 419 ASP A N 1
ATOM 3355 C CA . ASP A 1 419 ? 8.628 36.708 27.331 1.00 32.34 419 ASP A CA 1
ATOM 3356 C C . ASP A 1 419 ? 8.148 36.150 28.688 1.00 32.34 419 ASP A C 1
ATOM 3358 O O . ASP A 1 419 ? 7.092 36.524 29.192 1.00 32.34 419 ASP A O 1
ATOM 3362 N N . GLN A 1 420 ? 9.019 35.348 29.307 1.00 30.98 420 GLN A N 1
ATOM 3363 C CA . GLN A 1 420 ? 9.187 35.132 30.751 1.00 30.98 420 GLN A CA 1
ATOM 3364 C C . GLN A 1 420 ? 8.847 33.771 31.398 1.00 30.98 420 GLN A C 1
ATOM 3366 O O . GLN A 1 420 ? 7.717 33.302 31.462 1.00 30.98 420 GLN A O 1
ATOM 3371 N N . ARG A 1 421 ? 9.906 33.302 32.086 1.00 28.86 421 ARG A N 1
ATOM 3372 C CA . ARG A 1 421 ? 9.987 32.538 33.351 1.00 28.86 421 ARG A CA 1
ATOM 3373 C C . ARG A 1 421 ? 9.866 31.010 33.311 1.00 28.86 421 ARG A C 1
ATOM 3375 O O . ARG A 1 421 ? 8.802 30.415 33.411 1.00 28.86 421 ARG A O 1
ATOM 3382 N N . ARG A 1 422 ? 11.051 30.386 33.372 1.00 30.09 422 ARG A N 1
ATOM 3383 C CA . ARG A 1 422 ? 11.291 29.086 34.025 1.00 30.09 422 ARG A CA 1
ATOM 3384 C C . ARG A 1 422 ? 11.227 29.232 35.552 1.00 30.09 422 ARG A C 1
ATOM 3386 O O . ARG A 1 422 ? 11.618 30.283 36.066 1.00 30.09 422 ARG A O 1
ATOM 3393 N N . PRO A 1 423 ? 10.950 28.130 36.267 1.00 41.06 423 PRO A N 1
ATOM 3394 C CA . PRO A 1 423 ? 11.895 27.762 37.312 1.00 41.06 423 PRO A CA 1
ATOM 3395 C C . PRO A 1 423 ? 12.335 26.292 37.295 1.00 41.06 423 PRO A C 1
ATOM 3397 O O . PRO A 1 423 ? 11.606 25.360 36.973 1.00 41.06 423 PRO A O 1
ATOM 3400 N N . ASN A 1 424 ? 13.602 26.190 37.676 1.00 27.80 424 ASN A N 1
ATOM 3401 C CA . ASN A 1 424 ? 14.398 25.089 38.197 1.00 27.80 424 ASN A CA 1
ATOM 3402 C C . ASN A 1 424 ? 13.633 24.114 39.112 1.00 27.80 424 ASN A C 1
ATOM 3404 O O . ASN A 1 424 ? 13.038 24.577 40.078 1.00 27.80 424 ASN A O 1
ATOM 3408 N N . TRP A 1 425 ? 13.783 22.802 38.899 1.00 29.03 425 TRP A N 1
ATOM 3409 C CA . TRP A 1 425 ? 13.744 21.796 39.970 1.00 29.03 425 TRP A CA 1
ATOM 3410 C C . TRP A 1 425 ? 14.796 20.718 39.706 1.00 29.03 425 TRP A C 1
ATOM 3412 O O . TRP A 1 425 ? 14.955 20.216 38.593 1.00 29.03 425 TRP A O 1
ATOM 3422 N N . SER A 1 426 ? 15.537 20.417 40.762 1.00 28.38 426 SER A N 1
ATOM 3423 C CA . SER A 1 426 ? 16.670 19.508 40.848 1.00 28.38 426 SER A CA 1
ATOM 3424 C C . SER A 1 426 ? 16.327 18.280 41.696 1.00 28.38 426 SER A C 1
ATOM 3426 O O . SER A 1 426 ? 15.554 18.411 42.636 1.00 28.38 426 SER A O 1
ATOM 3428 N N . LEU A 1 427 ? 17.045 17.178 41.432 1.00 29.09 427 LEU A N 1
ATOM 3429 C CA . LEU A 1 427 ? 17.461 16.117 42.374 1.00 29.09 427 LEU A CA 1
ATOM 3430 C C . LEU A 1 427 ? 16.393 15.216 43.035 1.00 29.09 427 LEU A C 1
ATOM 3432 O O . LEU A 1 427 ? 15.641 15.654 43.890 1.00 29.09 427 LEU A O 1
ATOM 3436 N N . HIS A 1 428 ? 16.431 13.922 42.693 1.00 29.62 428 HIS A N 1
ATOM 3437 C CA . HIS A 1 428 ? 16.638 12.742 43.570 1.00 29.62 428 HIS A CA 1
ATOM 3438 C C . HIS A 1 428 ? 16.604 11.500 42.643 1.00 29.62 428 HIS A C 1
ATOM 3440 O O . HIS A 1 428 ? 15.752 11.417 41.768 1.00 29.62 428 HIS A O 1
ATOM 3446 N N . GLU A 1 429 ? 17.615 10.639 42.530 1.00 27.62 429 GLU A N 1
ATOM 3447 C CA . GLU A 1 429 ? 18.273 9.726 43.478 1.00 27.62 429 GLU A CA 1
ATOM 3448 C C . GLU A 1 429 ? 17.807 8.261 43.295 1.00 27.62 429 GLU A C 1
ATOM 3450 O O . GLU A 1 429 ? 16.628 7.935 43.270 1.00 27.62 429 GLU A O 1
ATOM 3455 N N . ASN A 1 430 ? 18.827 7.426 43.083 1.00 29.03 430 ASN A N 1
ATOM 3456 C CA . ASN A 1 430 ? 18.962 5.969 43.046 1.00 29.03 430 ASN A CA 1
ATOM 3457 C C . ASN A 1 430 ? 17.813 5.055 43.521 1.00 29.03 430 ASN A C 1
ATOM 3459 O O . ASN A 1 430 ? 17.368 5.143 44.658 1.00 29.03 430 ASN A O 1
ATOM 3463 N N . ALA A 1 431 ? 17.594 3.969 42.763 1.00 29.75 431 ALA A N 1
ATOM 3464 C CA . ALA A 1 431 ? 17.418 2.634 43.348 1.00 29.75 431 ALA A CA 1
ATOM 3465 C C . ALA A 1 431 ? 17.866 1.518 42.382 1.00 29.75 431 ALA A C 1
ATOM 3467 O O . ALA A 1 431 ? 17.276 1.286 41.329 1.00 29.75 431 ALA A O 1
ATOM 3468 N N . ARG A 1 432 ? 18.933 0.812 42.778 1.00 27.97 432 ARG A N 1
ATOM 3469 C CA . ARG A 1 432 ? 19.324 -0.521 42.294 1.00 27.97 432 ARG A CA 1
ATOM 3470 C C . ARG A 1 432 ? 18.330 -1.552 42.824 1.00 27.97 432 ARG A C 1
ATOM 3472 O O . ARG A 1 432 ? 18.125 -1.596 44.031 1.00 27.97 432 ARG A O 1
ATOM 3479 N N . VAL A 1 433 ? 17.895 -2.485 41.980 1.00 29.34 433 VAL A N 1
ATOM 3480 C CA . VAL A 1 433 ? 17.481 -3.822 42.430 1.00 29.34 433 VAL A CA 1
ATOM 3481 C C . VAL A 1 433 ? 18.154 -4.863 41.537 1.00 29.34 433 VAL A C 1
ATOM 3483 O O . VAL A 1 433 ? 17.937 -4.911 40.330 1.00 29.34 433 VAL A O 1
ATOM 3486 N N . ARG A 1 434 ? 19.025 -5.664 42.159 1.00 29.50 434 ARG A N 1
ATOM 3487 C CA . ARG A 1 434 ? 19.442 -6.992 41.698 1.00 29.50 434 ARG A CA 1
ATOM 3488 C C . ARG A 1 434 ? 18.458 -7.993 42.292 1.00 29.50 434 ARG A C 1
ATOM 3490 O O . ARG A 1 434 ? 18.285 -7.954 43.505 1.00 29.50 434 ARG A O 1
ATOM 3497 N N . THR A 1 435 ? 17.988 -8.952 41.506 1.00 31.19 435 THR A N 1
ATOM 3498 C CA . THR A 1 435 ? 17.726 -10.313 41.993 1.00 31.19 435 THR A CA 1
ATOM 3499 C C . THR A 1 435 ? 17.994 -11.333 40.891 1.00 31.19 435 THR A C 1
ATOM 3501 O O . THR A 1 435 ? 17.905 -11.049 39.699 1.00 31.19 435 THR A O 1
ATOM 3504 N N . ASN A 1 436 ? 18.442 -12.492 41.361 1.00 27.41 436 ASN A N 1
ATOM 3505 C CA . ASN A 1 436 ? 19.050 -13.607 40.657 1.00 27.41 436 ASN A CA 1
ATOM 3506 C C . ASN A 1 436 ? 18.019 -14.633 40.150 1.00 27.41 436 ASN A C 1
ATOM 3508 O O . ASN A 1 436 ? 16.961 -14.792 40.744 1.00 27.41 436 ASN A O 1
ATOM 3512 N N . VAL A 1 437 ? 18.428 -15.353 39.098 1.00 30.12 437 VAL A N 1
ATOM 3513 C CA . VAL A 1 437 ? 18.470 -16.827 38.929 1.00 30.12 437 VAL A CA 1
ATOM 3514 C C . VAL A 1 437 ? 17.372 -17.700 39.568 1.00 30.12 437 VAL A C 1
ATOM 3516 O O . VAL A 1 437 ? 17.282 -17.818 40.785 1.00 30.12 437 VAL A O 1
ATOM 3519 N N . SER A 1 438 ? 16.670 -18.445 38.709 1.00 30.33 438 SER A N 1
ATOM 3520 C CA . SER A 1 438 ? 16.332 -19.891 38.795 1.00 30.33 438 SER A CA 1
ATOM 3521 C C . SER A 1 438 ? 15.795 -20.265 37.396 1.00 30.33 438 SER A C 1
ATOM 3523 O O . SER A 1 438 ? 14.955 -19.545 36.870 1.00 30.33 438 SER A O 1
ATOM 3525 N N . GLU A 1 439 ? 16.378 -21.135 36.563 1.00 31.77 439 GLU A N 1
ATOM 3526 C CA . GLU A 1 439 ? 16.702 -22.573 36.658 1.00 31.77 439 GLU A CA 1
ATOM 3527 C C . GLU A 1 439 ? 15.575 -23.474 37.186 1.00 31.77 439 GLU A C 1
ATOM 3529 O O . GLU A 1 439 ? 15.413 -23.623 38.389 1.00 31.77 439 GLU A O 1
ATOM 3534 N N . CYS A 1 440 ? 14.852 -24.079 36.232 1.00 30.42 440 CYS A N 1
ATOM 3535 C CA . CYS A 1 440 ? 14.158 -25.381 36.214 1.00 30.42 440 CYS A CA 1
ATOM 3536 C C . CYS A 1 440 ? 13.797 -25.616 34.722 1.00 30.42 440 CYS A C 1
ATOM 3538 O O . CYS A 1 440 ? 13.294 -24.696 34.089 1.00 30.42 440 CYS A O 1
ATOM 3540 N N . GLY A 1 441 ? 14.039 -26.723 34.015 1.00 28.16 441 GLY A N 1
ATOM 3541 C CA . GLY A 1 441 ? 14.373 -28.092 34.393 1.00 28.16 441 GLY A CA 1
ATOM 3542 C C . GLY A 1 441 ? 13.294 -29.062 33.877 1.00 28.16 441 GLY A C 1
ATOM 3543 O O . GLY A 1 441 ? 12.263 -29.174 34.522 1.00 28.16 441 GLY A O 1
ATOM 3544 N N . GLY A 1 442 ? 13.567 -29.773 32.766 1.00 28.53 442 GLY A N 1
ATOM 3545 C CA . GLY A 1 442 ? 12.885 -31.012 32.313 1.00 28.53 442 GLY A CA 1
ATOM 3546 C C . GLY A 1 442 ? 11.478 -30.855 31.702 1.00 28.53 442 GLY A C 1
ATOM 3547 O O . GLY A 1 442 ? 10.760 -29.934 32.039 1.00 28.53 442 GLY A O 1
ATOM 3548 N N . THR A 1 443 ? 10.969 -31.690 30.791 1.00 30.44 443 THR A N 1
ATOM 3549 C CA . THR A 1 443 ? 11.418 -32.964 30.205 1.00 30.44 443 THR A CA 1
ATOM 3550 C C . THR A 1 443 ? 10.555 -33.284 28.972 1.00 30.44 443 THR A C 1
ATOM 3552 O O . THR A 1 443 ? 9.400 -32.886 28.876 1.00 30.44 443 THR A O 1
ATOM 3555 N N . SER A 1 444 ? 11.166 -34.047 28.069 1.00 30.38 444 SER A N 1
ATOM 3556 C CA . SER A 1 444 ? 10.671 -34.834 26.930 1.00 30.38 444 SER A CA 1
ATOM 3557 C C . SER A 1 444 ? 9.255 -35.437 26.974 1.00 30.38 444 SER A C 1
ATOM 3559 O O . SER A 1 444 ? 8.846 -35.997 27.987 1.00 30.38 444 SER A O 1
ATOM 3561 N N . GLY A 1 445 ? 8.630 -35.524 25.791 1.00 28.66 445 GLY A N 1
ATOM 3562 C CA . GLY A 1 445 ? 7.515 -36.426 25.478 1.00 28.66 445 GLY A CA 1
ATOM 3563 C C . GLY A 1 445 ? 7.456 -36.765 23.982 1.00 28.66 445 GLY A C 1
ATOM 3564 O O . GLY A 1 445 ? 6.982 -35.972 23.178 1.00 28.66 445 GLY A O 1
ATOM 3565 N N . PHE A 1 446 ? 7.979 -37.940 23.626 1.00 29.64 446 PHE A N 1
ATOM 3566 C CA . PHE A 1 446 ? 7.850 -38.627 22.335 1.00 29.64 446 PHE A CA 1
ATOM 3567 C C . PHE A 1 446 ? 6.400 -39.078 22.077 1.00 29.64 446 PHE A C 1
ATOM 3569 O O . PHE A 1 446 ? 5.790 -39.616 22.994 1.00 29.64 446 PHE A O 1
ATOM 3576 N N . PHE A 1 447 ? 5.920 -39.038 20.825 1.00 31.28 447 PHE A N 1
ATOM 3577 C CA . PHE A 1 447 ? 5.139 -40.146 20.248 1.00 31.28 447 PHE A CA 1
ATOM 3578 C C . PHE A 1 447 ? 5.228 -40.182 18.711 1.00 31.28 447 PHE A C 1
ATOM 3580 O O . PHE A 1 447 ? 5.122 -39.168 18.027 1.00 31.28 447 PHE A O 1
ATOM 3587 N N . ASN A 1 448 ? 5.463 -41.396 18.210 1.00 28.38 448 ASN A N 1
ATOM 3588 C CA . ASN A 1 448 ? 5.548 -41.820 16.813 1.00 28.38 448 ASN A CA 1
ATOM 3589 C C . ASN A 1 448 ? 4.168 -41.914 16.138 1.00 28.38 448 ASN A C 1
ATOM 3591 O O . ASN A 1 448 ? 3.178 -42.193 16.808 1.00 28.38 448 ASN A O 1
ATOM 3595 N N . GLY A 1 449 ? 4.143 -41.879 14.800 1.00 25.25 449 GLY A N 1
ATOM 3596 C CA . GLY A 1 449 ? 3.026 -42.423 14.018 1.00 25.25 449 GLY A CA 1
ATOM 3597 C C . GLY A 1 449 ? 3.134 -42.181 12.512 1.00 25.25 449 GLY A C 1
ATOM 3598 O O . GLY A 1 449 ? 2.772 -41.118 12.031 1.00 25.25 449 GLY A O 1
ATOM 3599 N N . ALA A 1 450 ? 3.644 -43.174 11.784 1.00 27.97 450 ALA A N 1
ATOM 3600 C CA . ALA A 1 450 ? 3.859 -43.202 10.335 1.00 27.97 450 ALA A CA 1
ATOM 3601 C C . ALA A 1 450 ? 2.617 -43.647 9.520 1.00 27.97 450 ALA A C 1
ATOM 3603 O O . ALA A 1 450 ? 1.643 -44.100 10.116 1.00 27.97 450 ALA A O 1
ATOM 3604 N N . LEU A 1 451 ? 2.776 -43.656 8.173 1.00 28.62 451 LEU A N 1
ATOM 3605 C CA . LEU A 1 451 ? 1.958 -44.258 7.077 1.00 28.62 451 LEU A CA 1
ATOM 3606 C C . LEU A 1 451 ? 0.978 -43.268 6.397 1.00 28.62 451 LEU A C 1
ATOM 3608 O O . LEU A 1 451 ? 0.231 -42.602 7.092 1.00 28.62 451 LEU A O 1
ATOM 3612 N N . ARG A 1 452 ? 0.885 -43.064 5.066 1.00 26.89 452 ARG A N 1
ATOM 3613 C CA . ARG A 1 452 ? 1.151 -43.818 3.807 1.00 26.89 452 ARG A CA 1
ATOM 3614 C C . ARG A 1 452 ? 1.513 -42.805 2.691 1.00 26.89 452 ARG A C 1
ATOM 3616 O O . ARG A 1 452 ? 0.952 -41.722 2.669 1.00 26.89 452 ARG A O 1
ATOM 3623 N N . CYS A 1 453 ? 2.530 -43.006 1.847 1.00 27.80 453 CYS A N 1
ATOM 3624 C CA . CYS A 1 453 ? 2.535 -43.749 0.569 1.00 27.80 453 CYS A CA 1
ATOM 3625 C C . CYS A 1 453 ? 1.358 -43.489 -0.395 1.00 27.80 453 CYS A C 1
ATOM 3627 O O . CYS A 1 453 ? 0.260 -43.988 -0.167 1.00 27.80 453 CYS A O 1
ATOM 3629 N N . GLY A 1 454 ? 1.656 -42.856 -1.539 1.00 26.59 454 GLY A N 1
ATOM 3630 C CA . GLY A 1 454 ? 0.906 -43.042 -2.785 1.00 26.59 454 GLY A CA 1
ATOM 3631 C C . GLY A 1 454 ? 0.829 -41.809 -3.686 1.00 26.59 454 GLY A C 1
ATOM 3632 O O . GLY A 1 454 ? -0.093 -41.032 -3.519 1.00 26.59 454 GLY A O 1
ATOM 3633 N N . SER A 1 455 ? 1.763 -41.677 -4.642 1.00 30.16 455 SER A N 1
ATOM 3634 C CA . SER A 1 455 ? 1.503 -41.332 -6.063 1.00 30.16 455 SER A CA 1
ATOM 3635 C C . SER A 1 455 ? 2.760 -40.775 -6.753 1.00 30.16 455 SER A C 1
ATOM 3637 O O . SER A 1 455 ? 2.868 -39.587 -7.047 1.00 30.16 455 SER A O 1
ATOM 3639 N N . ALA A 1 456 ? 3.716 -41.661 -7.032 1.00 33.34 456 ALA A N 1
ATOM 3640 C CA . ALA A 1 456 ? 4.751 -41.438 -8.034 1.00 33.34 456 ALA A CA 1
ATOM 3641 C C . ALA A 1 456 ? 4.228 -41.970 -9.375 1.00 33.34 456 ALA A C 1
ATOM 3643 O O . ALA A 1 456 ? 4.249 -43.178 -9.580 1.00 33.34 456 ALA A O 1
ATOM 3644 N N . LEU A 1 457 ? 3.690 -41.098 -10.238 1.00 32.56 457 LEU A N 1
ATOM 3645 C CA . LEU A 1 457 ? 3.394 -41.388 -11.656 1.00 32.56 457 LEU A CA 1
ATOM 3646 C C . LEU A 1 457 ? 2.931 -40.117 -12.398 1.00 32.56 457 LEU A C 1
ATOM 3648 O O . LEU A 1 457 ? 1.838 -40.050 -12.943 1.00 32.56 457 LEU A O 1
ATOM 3652 N N . ALA A 1 458 ? 3.769 -39.077 -12.406 1.00 32.44 458 ALA A N 1
ATOM 3653 C CA . ALA A 1 458 ? 3.624 -37.944 -13.337 1.00 32.44 458 ALA A CA 1
ATOM 3654 C C . ALA A 1 458 ? 4.972 -37.296 -13.723 1.00 32.44 458 ALA A C 1
ATOM 3656 O O . ALA A 1 458 ? 5.013 -36.235 -14.340 1.00 32.44 458 ALA A O 1
ATOM 3657 N N . GLU A 1 459 ? 6.098 -37.930 -13.381 1.00 38.00 459 GLU A N 1
ATOM 3658 C CA . GLU A 1 459 ? 7.419 -37.284 -13.343 1.00 38.00 459 GLU A CA 1
ATOM 3659 C C . GLU A 1 459 ? 8.370 -37.738 -14.467 1.00 38.00 459 GLU A C 1
ATOM 3661 O O . GLU A 1 459 ? 9.587 -37.701 -14.318 1.00 38.00 459 GLU A O 1
ATOM 3666 N N . VAL A 1 460 ? 7.831 -38.167 -15.617 1.00 37.69 460 VAL A N 1
ATOM 3667 C CA . VAL A 1 460 ? 8.653 -38.667 -16.745 1.00 37.69 460 VAL A CA 1
ATOM 3668 C C . VAL A 1 460 ? 8.465 -37.884 -18.054 1.00 37.69 460 VAL A C 1
ATOM 3670 O O . VAL A 1 460 ? 9.305 -37.986 -18.941 1.00 37.69 460 VAL A O 1
ATOM 3673 N N . GLN A 1 461 ? 7.479 -36.985 -18.177 1.00 36.81 461 GLN A N 1
ATOM 3674 C CA . GLN A 1 461 ? 7.315 -36.177 -19.404 1.00 36.81 461 GLN A CA 1
ATOM 3675 C C . GLN A 1 461 ? 7.882 -34.747 -19.346 1.00 36.81 461 GLN A C 1
ATOM 3677 O O . GLN A 1 461 ? 8.018 -34.109 -20.386 1.00 36.81 461 GLN A O 1
ATOM 3682 N N . GLN A 1 462 ? 8.309 -34.245 -18.179 1.00 40.25 462 GLN A N 1
ATOM 3683 C CA . GLN A 1 462 ? 8.764 -32.849 -18.031 1.00 40.25 462 GLN A CA 1
ATOM 3684 C C . GLN A 1 462 ? 10.295 -32.662 -17.978 1.00 40.25 462 GLN A C 1
ATOM 3686 O O . GLN A 1 462 ? 10.781 -31.535 -17.858 1.00 40.25 462 GLN A O 1
ATOM 3691 N N . GLN A 1 463 ? 11.084 -33.737 -18.105 1.00 39.09 463 GLN A N 1
ATOM 3692 C CA . GLN A 1 463 ? 12.552 -33.644 -18.111 1.00 39.09 463 GLN A CA 1
ATOM 3693 C C . GLN A 1 463 ? 13.178 -33.463 -19.505 1.00 39.09 463 GLN A C 1
ATOM 3695 O O . GLN A 1 463 ? 14.314 -33.000 -19.587 1.00 39.09 463 GLN A O 1
ATOM 3700 N N . GLN A 1 464 ? 12.456 -33.705 -20.606 1.00 37.50 464 GLN A N 1
ATOM 3701 C CA . GLN A 1 464 ? 13.041 -33.568 -21.951 1.00 37.50 464 GLN A CA 1
ATOM 3702 C C . GLN A 1 464 ? 13.056 -32.127 -22.500 1.00 37.50 464 GLN A C 1
ATOM 3704 O O . GLN A 1 464 ? 13.908 -31.805 -23.322 1.00 37.50 464 GLN A O 1
ATOM 3709 N N . HIS A 1 465 ? 12.233 -31.208 -21.978 1.00 35.25 465 HIS A N 1
ATOM 3710 C CA . HIS A 1 465 ? 12.264 -29.792 -22.391 1.00 35.25 465 HIS A CA 1
ATOM 3711 C C . HIS A 1 465 ? 13.288 -28.928 -21.622 1.00 35.25 465 HIS A C 1
ATOM 3713 O O . HIS A 1 465 ? 13.622 -27.826 -22.054 1.00 35.25 465 HIS A O 1
ATOM 3719 N N . LYS A 1 466 ? 13.828 -29.420 -20.495 1.00 36.31 466 LYS A N 1
ATOM 3720 C CA . LYS A 1 466 ? 14.802 -28.693 -19.652 1.00 36.31 466 LYS A CA 1
ATOM 3721 C C . LYS A 1 466 ? 16.251 -28.786 -20.148 1.00 36.31 466 LYS A C 1
ATOM 3723 O O . LYS A 1 466 ? 17.065 -27.949 -19.770 1.00 36.31 466 LYS A O 1
ATOM 3728 N N . ALA A 1 467 ? 16.571 -29.749 -21.013 1.00 32.56 467 ALA A N 1
ATOM 3729 C CA . ALA A 1 467 ? 17.930 -29.944 -21.524 1.00 32.56 467 ALA A CA 1
ATOM 3730 C C . ALA A 1 467 ? 18.303 -29.001 -22.688 1.00 32.56 467 ALA A C 1
ATOM 3732 O O . ALA A 1 467 ? 19.486 -28.801 -22.944 1.00 32.56 467 ALA A O 1
ATOM 3733 N N . LEU A 1 468 ? 17.327 -28.367 -23.352 1.00 34.81 468 LEU A N 1
ATOM 3734 C CA . LEU A 1 468 ? 17.570 -27.491 -24.510 1.00 34.81 468 LEU A CA 1
ATOM 3735 C C . LEU A 1 468 ? 17.722 -25.996 -24.171 1.00 34.81 468 LEU A C 1
ATOM 3737 O O . LEU A 1 468 ? 18.146 -25.227 -25.025 1.00 34.81 468 LEU A O 1
ATOM 3741 N N . TRP A 1 469 ? 17.428 -25.573 -22.935 1.00 38.00 469 TRP A N 1
ATOM 3742 C CA . TRP A 1 469 ? 17.482 -24.152 -22.539 1.00 38.00 469 TRP A CA 1
ATOM 3743 C C . TRP A 1 469 ? 18.694 -23.773 -21.666 1.00 38.00 469 TRP A C 1
ATOM 3745 O O . TRP A 1 469 ? 18.915 -22.596 -21.394 1.00 38.00 469 TRP A O 1
ATOM 3755 N N . LEU A 1 470 ? 19.503 -24.747 -21.229 1.00 32.28 470 LEU A N 1
ATOM 3756 C CA . LEU A 1 470 ? 20.618 -24.522 -20.293 1.00 32.28 470 LEU A CA 1
ATOM 3757 C C . LEU A 1 470 ? 22.019 -24.482 -20.938 1.00 32.28 470 LEU A C 1
ATOM 3759 O O . LEU A 1 470 ? 22.998 -24.320 -20.213 1.00 32.28 470 LEU A O 1
ATOM 3763 N N . SER A 1 471 ? 22.157 -24.563 -22.269 1.00 32.66 471 SER A N 1
ATOM 3764 C CA . SER A 1 471 ? 23.481 -24.577 -22.925 1.00 32.66 471 SER A CA 1
ATOM 3765 C C . SER A 1 471 ? 23.961 -23.246 -23.523 1.00 32.66 471 SER A C 1
ATOM 3767 O O . SER A 1 471 ? 25.065 -23.196 -24.062 1.00 32.66 471 SER A O 1
ATOM 3769 N N . THR A 1 472 ? 23.218 -22.140 -23.413 1.00 38.69 472 THR A N 1
ATOM 3770 C CA . THR A 1 472 ? 23.626 -20.861 -24.034 1.00 38.69 472 THR A CA 1
ATOM 3771 C C . THR A 1 472 ? 23.471 -19.657 -23.112 1.00 38.69 472 THR A C 1
ATOM 3773 O O . THR A 1 472 ? 22.640 -18.787 -23.347 1.00 38.69 472 THR A O 1
ATOM 3776 N N . GLN A 1 473 ? 24.333 -19.544 -22.099 1.00 35.16 473 GLN A N 1
ATOM 3777 C CA . GLN A 1 473 ? 24.733 -18.235 -21.562 1.00 35.16 473 GLN A CA 1
ATOM 3778 C C . GLN A 1 473 ? 26.218 -18.236 -21.170 1.00 35.16 473 GLN A C 1
ATOM 3780 O O . GLN A 1 473 ? 26.584 -18.476 -20.023 1.00 35.16 473 GLN A O 1
ATOM 3785 N N . LYS A 1 474 ? 27.092 -17.920 -22.135 1.00 39.28 474 LYS A N 1
ATOM 3786 C CA . LYS A 1 474 ? 28.418 -17.343 -21.848 1.00 39.28 474 LYS A CA 1
ATOM 3787 C C . LYS A 1 474 ? 28.279 -15.814 -21.779 1.00 39.28 474 LYS A C 1
ATOM 3789 O O . LYS A 1 474 ? 27.577 -15.243 -22.614 1.00 39.28 474 LYS A O 1
ATOM 3794 N N . PRO A 1 475 ? 28.946 -15.116 -20.845 1.00 38.28 475 PRO A N 1
ATOM 3795 C CA . PRO A 1 475 ? 28.850 -13.666 -20.754 1.00 38.28 475 PRO A CA 1
ATOM 3796 C C . PRO A 1 475 ? 29.769 -13.004 -21.792 1.00 38.28 475 PRO A C 1
ATOM 3798 O O . PRO A 1 475 ? 30.990 -13.020 -21.652 1.00 38.28 475 PRO A O 1
ATOM 3801 N N . GLN A 1 476 ? 29.200 -12.378 -22.827 1.00 40.38 476 GLN A N 1
ATOM 3802 C CA . GLN A 1 476 ? 29.942 -11.450 -23.687 1.00 40.38 476 GLN A CA 1
ATOM 3803 C C . GLN A 1 476 ? 29.965 -10.050 -23.055 1.00 40.38 476 GLN A C 1
ATOM 3805 O O . GLN A 1 476 ? 29.037 -9.252 -23.175 1.00 40.38 476 GLN A O 1
ATOM 3810 N N . SER A 1 477 ? 31.065 -9.732 -22.378 1.00 41.44 477 SER A N 1
ATOM 3811 C CA . SER A 1 477 ? 31.351 -8.435 -21.755 1.00 41.44 477 SER A CA 1
ATOM 3812 C C . SER A 1 477 ? 32.180 -7.503 -22.658 1.00 41.44 477 SER A C 1
ATOM 3814 O O . SER A 1 477 ? 33.100 -6.846 -22.182 1.00 41.44 477 SER A O 1
ATOM 3816 N N . ARG A 1 478 ? 31.879 -7.412 -23.967 1.00 45.31 478 ARG A N 1
ATOM 3817 C CA . ARG A 1 478 ? 32.690 -6.612 -24.922 1.00 45.31 478 ARG A CA 1
ATOM 3818 C C . ARG A 1 478 ? 32.028 -5.366 -25.531 1.00 45.31 478 ARG A C 1
ATOM 3820 O O . ARG A 1 478 ? 32.721 -4.565 -26.145 1.00 45.31 478 ARG A O 1
ATOM 3827 N N . CYS A 1 479 ? 30.740 -5.107 -25.303 1.00 46.50 479 CYS A N 1
ATOM 3828 C CA . CYS A 1 479 ? 30.075 -3.942 -25.921 1.00 46.50 479 CYS A CA 1
ATOM 3829 C C . CYS A 1 479 ? 30.406 -2.574 -25.281 1.00 46.50 479 CYS A C 1
ATOM 3831 O O . CYS A 1 479 ? 30.161 -1.545 -25.900 1.00 46.50 479 CYS A O 1
ATOM 3833 N N . LEU A 1 480 ? 30.977 -2.520 -24.070 1.00 44.81 480 LEU A N 1
ATOM 3834 C CA . LEU A 1 480 ? 31.268 -1.244 -23.386 1.00 44.81 480 LEU A CA 1
ATOM 3835 C C . LEU A 1 480 ? 32.517 -0.511 -23.917 1.00 44.81 480 LEU A C 1
ATOM 3837 O O . LEU A 1 480 ? 32.677 0.675 -23.640 1.00 44.81 480 LEU A O 1
ATOM 3841 N N . GLY A 1 481 ? 33.377 -1.180 -24.694 1.00 36.66 481 GLY A N 1
ATOM 3842 C CA . GLY A 1 481 ? 34.592 -0.570 -25.253 1.00 36.66 481 GLY A CA 1
ATOM 3843 C C . GLY A 1 481 ? 34.337 0.414 -26.401 1.00 36.66 481 GLY A C 1
ATOM 3844 O O . GLY A 1 481 ? 35.127 1.327 -26.608 1.00 36.66 481 GLY A O 1
ATOM 3845 N N . TRP A 1 482 ? 33.219 0.283 -27.117 1.00 43.44 482 TRP A N 1
ATOM 3846 C CA . TRP A 1 482 ? 33.004 0.993 -28.385 1.00 43.44 482 TRP A CA 1
ATOM 3847 C C . TRP A 1 482 ? 32.393 2.391 -28.221 1.00 43.44 482 TRP A C 1
ATOM 3849 O O . TRP A 1 482 ? 32.729 3.313 -28.963 1.00 43.44 482 TRP A O 1
ATOM 3859 N N . THR A 1 483 ? 31.566 2.607 -27.194 1.00 45.00 483 THR A N 1
ATOM 3860 C CA . THR A 1 483 ? 30.925 3.913 -26.948 1.00 45.00 483 THR A CA 1
ATOM 3861 C C . THR A 1 483 ? 31.888 4.988 -26.436 1.00 45.00 483 THR A C 1
ATOM 3863 O O . THR A 1 483 ? 31.624 6.174 -26.612 1.00 45.00 483 THR A O 1
ATOM 3866 N N . LEU A 1 484 ? 33.016 4.606 -25.827 1.00 40.31 484 LEU A N 1
ATOM 3867 C CA . LEU A 1 484 ? 34.023 5.552 -25.324 1.00 40.31 484 LEU A CA 1
ATOM 3868 C C . LEU A 1 484 ? 35.006 6.019 -26.409 1.00 40.31 484 LEU A C 1
ATOM 3870 O O . LEU A 1 484 ? 35.534 7.126 -26.309 1.00 40.31 484 LEU A O 1
ATOM 3874 N N . THR A 1 485 ? 35.201 5.230 -27.467 1.00 43.22 485 THR A N 1
ATOM 3875 C CA . THR A 1 485 ? 36.078 5.595 -28.591 1.00 43.22 485 THR A CA 1
ATOM 3876 C C . THR A 1 485 ? 35.414 6.620 -29.513 1.00 43.22 485 THR A C 1
ATOM 3878 O O . THR A 1 485 ? 36.068 7.564 -29.948 1.00 43.22 485 THR A O 1
ATOM 3881 N N . LEU A 1 486 ? 34.095 6.529 -29.719 1.00 41.56 486 LEU A N 1
ATOM 3882 C CA . LEU A 1 486 ? 33.346 7.503 -30.527 1.00 41.56 486 LEU A CA 1
ATOM 3883 C C . LEU A 1 486 ? 33.193 8.876 -29.847 1.00 41.56 486 LEU A C 1
ATOM 3885 O O . LEU A 1 486 ? 33.125 9.889 -30.536 1.00 41.56 486 LEU A O 1
ATOM 3889 N N . LEU A 1 487 ? 33.209 8.948 -28.510 1.00 36.78 487 LEU A N 1
ATOM 3890 C CA . LEU A 1 487 ? 33.092 10.221 -27.781 1.00 36.78 487 LEU A CA 1
ATOM 3891 C C . LEU A 1 487 ? 34.438 10.953 -27.582 1.00 36.78 487 LEU A C 1
ATOM 3893 O O . LEU A 1 487 ? 34.448 12.097 -27.137 1.00 36.78 487 LEU A O 1
ATOM 3897 N N . ARG A 1 488 ? 35.577 10.324 -27.918 1.00 37.41 488 ARG A N 1
ATOM 3898 C CA . ARG A 1 488 ? 36.913 10.962 -27.904 1.00 37.41 488 ARG A CA 1
ATOM 3899 C C . ARG A 1 488 ? 37.334 11.561 -29.251 1.00 37.41 488 ARG A C 1
ATOM 3901 O O . ARG A 1 488 ? 38.379 12.202 -29.321 1.00 37.41 488 ARG A O 1
ATOM 3908 N N . LEU A 1 489 ? 36.520 11.415 -30.296 1.00 37.31 489 LEU A N 1
ATOM 3909 C CA . LEU A 1 489 ? 36.764 11.971 -31.631 1.00 37.31 489 LEU A CA 1
ATOM 3910 C C . LEU A 1 489 ? 35.924 13.240 -31.875 1.00 37.31 489 LEU A C 1
ATOM 3912 O O . LEU A 1 489 ? 34.969 13.242 -32.642 1.00 37.31 489 LEU A O 1
ATOM 3916 N N . ARG A 1 490 ? 36.278 14.329 -31.183 1.00 38.75 490 ARG A N 1
ATOM 3917 C CA . ARG A 1 490 ? 36.013 15.748 -31.533 1.00 38.75 490 ARG A CA 1
ATOM 3918 C C . ARG A 1 490 ? 36.770 16.581 -30.491 1.00 38.75 490 ARG A C 1
ATOM 3920 O O . ARG A 1 490 ? 36.473 16.476 -29.311 1.00 38.75 490 ARG A O 1
ATOM 3927 N N . LEU A 1 491 ? 37.835 17.315 -30.813 1.00 35.47 491 LEU A N 1
ATOM 3928 C CA . LEU A 1 491 ? 37.894 18.438 -31.749 1.00 35.47 491 LEU A CA 1
ATOM 3929 C C . LEU A 1 491 ? 39.219 18.421 -32.544 1.00 35.47 491 LEU A C 1
ATOM 3931 O O . LEU A 1 491 ? 40.268 18.783 -32.017 1.00 35.47 491 LEU A O 1
ATOM 3935 N N . ARG A 1 492 ? 39.173 18.049 -33.825 1.00 36.94 492 ARG A N 1
ATOM 3936 C CA . ARG A 1 492 ? 40.110 18.560 -34.839 1.00 36.94 492 ARG A CA 1
ATOM 3937 C C . ARG A 1 492 ? 39.298 19.024 -36.052 1.00 36.94 492 ARG A C 1
ATOM 3939 O O . ARG A 1 492 ? 38.248 18.427 -36.301 1.00 36.94 492 ARG A O 1
ATOM 3946 N N . PRO A 1 493 ? 39.720 20.091 -36.750 1.00 37.81 493 PRO A N 1
ATOM 3947 C CA . PRO A 1 493 ? 39.003 20.599 -37.912 1.00 37.81 493 PRO A CA 1
ATOM 3948 C C . PRO A 1 493 ? 39.066 19.571 -39.049 1.00 37.81 493 PRO A C 1
ATOM 3950 O O . PRO A 1 493 ? 40.089 18.913 -39.230 1.00 37.81 493 PRO A O 1
ATOM 3953 N N . LEU A 1 494 ? 37.952 19.420 -39.763 1.00 36.47 494 LEU A N 1
ATOM 3954 C CA . LEU A 1 494 ? 37.785 18.537 -40.917 1.00 36.47 494 LEU A CA 1
ATOM 3955 C C . LEU A 1 494 ? 38.432 19.164 -42.164 1.00 36.47 494 LEU A C 1
ATOM 3957 O O . LEU A 1 494 ? 38.048 20.261 -42.557 1.00 36.47 494 LEU A O 1
ATOM 3961 N N . GLU A 1 495 ? 39.367 18.439 -42.775 1.00 35.19 495 GLU A N 1
ATOM 3962 C CA . GLU A 1 495 ? 39.794 18.564 -44.181 1.00 35.19 495 GLU A CA 1
ATOM 3963 C C . GLU A 1 495 ? 38.968 17.575 -45.044 1.00 35.19 495 GLU A C 1
ATOM 3965 O O . GLU A 1 495 ? 38.360 16.652 -44.483 1.00 35.19 495 GLU A O 1
ATOM 3970 N N . PRO A 1 496 ? 38.861 17.763 -46.375 1.00 50.56 496 PRO A N 1
ATOM 3971 C CA . PRO A 1 496 ? 37.777 17.195 -47.165 1.00 50.56 496 PRO A CA 1
ATOM 3972 C C . PRO A 1 496 ? 37.917 15.696 -47.471 1.00 50.56 496 PRO A C 1
ATOM 3974 O O . PRO A 1 496 ? 38.993 15.119 -47.606 1.00 50.56 496 PRO A O 1
ATOM 3977 N N . PHE A 1 497 ? 36.733 15.099 -47.575 1.00 55.09 497 PHE A N 1
ATOM 3978 C CA . PHE A 1 497 ? 36.382 13.695 -47.727 1.00 55.09 497 PHE A CA 1
ATOM 3979 C C . PHE A 1 497 ? 37.092 12.937 -48.861 1.00 55.09 497 PHE A C 1
ATOM 3981 O O . PHE A 1 497 ? 36.855 13.196 -50.036 1.00 55.09 497 PHE A O 1
ATOM 3988 N N . SER A 1 498 ? 37.827 11.884 -48.496 1.00 42.56 498 SER A N 1
ATOM 3989 C CA . SER A 1 498 ? 38.124 10.737 -49.378 1.00 42.56 498 SER A CA 1
ATOM 3990 C C . SER A 1 498 ? 37.956 9.362 -48.702 1.00 42.56 498 SER A C 1
ATOM 3992 O O . SER A 1 498 ? 38.041 8.340 -49.372 1.00 42.56 498 SER A O 1
ATOM 3994 N N . ASP A 1 499 ? 37.604 9.306 -47.410 1.00 48.00 499 ASP A N 1
ATOM 3995 C CA . ASP A 1 499 ? 37.706 8.073 -46.604 1.00 48.00 499 ASP A CA 1
ATOM 3996 C C . ASP A 1 499 ? 36.371 7.480 -46.112 1.00 48.00 499 ASP A C 1
ATOM 3998 O O . ASP A 1 499 ? 36.314 6.694 -45.164 1.00 48.00 499 ASP A O 1
ATOM 4002 N N . LEU A 1 500 ? 35.258 7.807 -46.773 1.00 48.97 500 LEU A N 1
ATOM 4003 C CA . LEU A 1 500 ? 33.954 7.212 -46.437 1.00 48.97 500 LEU A CA 1
ATOM 4004 C C . LEU A 1 500 ? 33.891 5.714 -46.809 1.00 48.97 500 LEU A C 1
ATOM 4006 O O . LEU A 1 500 ? 33.237 4.934 -46.117 1.00 48.97 500 LEU A O 1
ATOM 4010 N N . GLY A 1 501 ? 34.646 5.285 -47.829 1.00 48.53 501 GLY A N 1
ATOM 4011 C CA . GLY A 1 501 ? 34.768 3.874 -48.221 1.00 48.53 501 GLY A CA 1
ATOM 4012 C C . GLY A 1 501 ? 35.515 3.007 -47.198 1.00 48.53 501 GLY A C 1
ATOM 4013 O O . GLY A 1 501 ? 35.119 1.868 -46.948 1.00 48.53 501 GLY A O 1
ATOM 4014 N N . ALA A 1 502 ? 36.536 3.557 -46.530 1.00 49.41 502 ALA A N 1
ATOM 4015 C CA . ALA A 1 502 ? 37.295 2.849 -45.496 1.00 49.41 502 ALA A CA 1
ATOM 4016 C C . ALA A 1 502 ? 36.447 2.568 -44.242 1.00 49.41 502 ALA A C 1
ATOM 4018 O O . ALA A 1 502 ? 36.598 1.531 -43.594 1.00 49.41 502 ALA A O 1
ATOM 4019 N N . LEU A 1 503 ? 35.499 3.456 -43.934 1.00 45.66 503 LEU A N 1
ATOM 4020 C CA . LEU A 1 503 ? 34.594 3.321 -42.793 1.00 45.66 503 LEU A CA 1
ATOM 4021 C C . LEU A 1 503 ? 33.543 2.219 -43.017 1.00 45.66 503 LEU A C 1
ATOM 4023 O O . LEU A 1 503 ? 33.215 1.488 -42.085 1.00 45.66 503 LEU A O 1
ATOM 4027 N N . VAL A 1 504 ? 33.082 2.030 -44.258 1.00 48.34 504 VAL A N 1
ATOM 4028 C CA . VAL A 1 504 ? 32.165 0.937 -44.639 1.00 48.34 504 VAL A CA 1
ATOM 4029 C C . VAL A 1 504 ? 32.893 -0.417 -44.703 1.00 48.34 504 VAL A C 1
ATOM 4031 O O . VAL A 1 504 ? 32.353 -1.431 -44.250 1.00 48.34 504 VAL A O 1
ATOM 4034 N N . ALA A 1 505 ? 34.145 -0.445 -45.173 1.00 42.25 505 ALA A N 1
ATOM 4035 C CA . ALA A 1 505 ? 34.972 -1.656 -45.186 1.00 42.25 505 ALA A CA 1
ATOM 4036 C C . ALA A 1 505 ? 35.358 -2.125 -43.767 1.00 42.25 505 ALA A C 1
ATOM 4038 O O . ALA A 1 505 ? 35.291 -3.318 -43.469 1.00 42.25 505 ALA A O 1
ATOM 4039 N N . ALA A 1 506 ? 35.673 -1.197 -42.856 1.00 42.94 506 ALA A N 1
ATOM 4040 C CA . ALA A 1 506 ? 35.954 -1.515 -41.453 1.00 42.94 506 ALA A CA 1
ATOM 4041 C C . ALA A 1 506 ? 34.733 -2.104 -40.713 1.00 42.94 506 ALA A C 1
ATOM 4043 O O . ALA A 1 506 ? 34.892 -2.933 -39.814 1.00 42.94 506 ALA A O 1
ATOM 4044 N N . PHE A 1 507 ? 33.517 -1.722 -41.120 1.00 39.31 507 PHE A N 1
ATOM 4045 C CA . PHE A 1 507 ? 32.272 -2.291 -40.596 1.00 39.31 507 PHE A CA 1
ATOM 4046 C C . PHE A 1 507 ? 31.967 -3.699 -41.134 1.00 39.31 507 PHE A C 1
ATOM 4048 O O . PHE A 1 507 ? 31.356 -4.485 -40.417 1.00 39.31 507 PHE A O 1
ATOM 4055 N N . SER A 1 508 ? 32.411 -4.047 -42.349 1.00 37.88 508 SER A N 1
ATOM 4056 C CA . SER A 1 508 ? 32.145 -5.372 -42.946 1.00 37.88 508 SER A CA 1
ATOM 4057 C C . SER A 1 508 ? 33.117 -6.464 -42.482 1.00 37.88 508 SER A C 1
ATOM 4059 O O . SER A 1 508 ? 32.735 -7.623 -42.404 1.00 37.88 508 SER A O 1
ATOM 4061 N N . VAL A 1 509 ? 34.358 -6.114 -42.122 1.00 38.75 509 VAL A N 1
ATOM 4062 C CA . VAL A 1 509 ? 35.397 -7.090 -41.714 1.00 38.75 509 VAL A CA 1
ATOM 4063 C C . VAL A 1 509 ? 35.284 -7.513 -40.237 1.00 38.75 509 VAL A C 1
ATOM 4065 O O . VAL A 1 509 ? 35.939 -8.454 -39.806 1.00 38.75 509 VAL A O 1
ATOM 4068 N N . THR A 1 510 ? 34.451 -6.847 -39.434 1.00 38.25 510 THR A N 1
ATOM 4069 C CA . THR A 1 510 ? 34.352 -7.089 -37.979 1.00 38.25 510 THR A CA 1
ATOM 4070 C C . THR A 1 510 ? 33.100 -7.860 -37.542 1.00 38.25 510 THR A C 1
ATOM 4072 O O . THR A 1 510 ? 32.832 -7.939 -36.341 1.00 38.25 510 THR A O 1
ATOM 4075 N N . TRP A 1 511 ? 32.346 -8.431 -38.490 1.00 41.16 511 TRP A N 1
ATOM 4076 C CA . TRP A 1 511 ? 31.091 -9.151 -38.226 1.00 41.16 511 TRP A CA 1
ATOM 4077 C C . TRP A 1 511 ? 31.190 -10.691 -38.300 1.00 41.16 511 TRP A C 1
ATOM 4079 O O . TRP A 1 511 ? 30.236 -11.352 -37.893 1.00 41.16 511 TRP A O 1
ATOM 4089 N N . ASP A 1 512 ? 32.318 -11.258 -38.740 1.00 32.50 512 ASP A N 1
ATOM 4090 C CA . ASP A 1 512 ? 32.580 -12.712 -38.669 1.00 32.50 512 ASP A CA 1
ATOM 4091 C C . ASP A 1 512 ? 33.185 -13.149 -37.322 1.00 32.50 512 ASP A C 1
ATOM 4093 O O . ASP A 1 512 ? 34.154 -12.503 -36.846 1.00 32.50 512 ASP A O 1
#